Protein AF-A0A9P9GZ34-F1 (afdb_monomer)

Solvent-accessible surface area (backbone atoms only — not comparable to full-atom values): 22276 Å² total; per-residue (Å²): 140,72,68,65,63,61,57,38,59,37,19,62,64,31,58,68,76,49,12,53,14,38,46,50,11,45,52,29,26,46,51,21,44,51,42,29,56,75,52,12,63,74,56,46,75,47,74,64,88,47,71,49,51,50,55,50,44,46,56,27,44,52,23,25,53,50,40,52,40,52,76,77,64,49,66,90,52,79,85,59,60,69,40,49,44,42,49,49,88,48,70,70,46,38,12,54,34,39,29,39,49,30,26,48,43,43,9,55,54,41,35,53,50,28,54,54,51,34,51,56,25,54,76,61,69,21,61,63,51,25,50,55,40,49,56,38,25,52,48,15,44,45,48,46,52,51,49,33,68,54,36,69,85,57,50,71,90,59,39,74,61,97,63,88,55,68,53,57,38,62,70,61,42,53,53,48,52,54,52,49,53,54,50,51,51,54,49,49,52,51,53,50,50,54,53,52,58,64,67,65,44,64,64,56,48,53,50,48,54,51,50,50,52,48,49,53,48,50,51,52,53,57,45,61,71,55,64,82,64,76,94,57,74,82,66,49,64,65,54,55,55,54,52,55,57,50,56,64,56,53,61,63,53,57,67,61,60,68,54,55,66,60,49,57,59,49,67,79,56,61,58,63,63,54,52,48,58,46,44,70,71,72,48,96,60,80,83,62,80,89,71,90,74,83,72,69,96,44,72,65,56,61,56,52,66,71,43,36,78,42,57,55,54,59,84,39,68,71,22,42,53,30,32,52,53,15,50,50,51,25,53,49,30,51,50,48,17,54,55,37,46,55,54,49,55,52,47,54,53,49,50,52,52,47,52,55,48,49,53,51,51,54,49,51,49,51,54,49,53,52,49,51,52,52,48,53,52,49,52,55,50,48,77,69,47,83,52,68,70,63,36,51,56,45,50,53,53,48,51,53,52,51,52,55,51,51,53,63,72,77,107

Sequence (411 aa):
MIDTSVSSERFSLVASFYGPGNITSWLCMVISVFVTWCFNTQYRRKDSINTDLIFVLVVPGVAAGHVIYMIFFSGVVEHQPAQELFTSSDSQIVQHAAAAEAALNVCETFSAVAVLLVFISMCHGHLKRTLAVVVVGLLAFSTEAVVFVQTRGVRVSDSNLTRPFLFNFFEVMVSLLIFLGVWLSAFGIMVLWLRLRTIDTPEEQIYRESADSQLEMDIRSTLRSQVGDINSTLMWGNQLQAVETLQLGETDSLDQRVMMPLTMVSMVFLPLSLLVTLASMSFPTRIFGATSFISSPSWAALVLFFVPKSATSITELDQIVSVCIGSTALLFSVWEAFKSQRKEDERARRENRQRAADGRRTRRQRELTYALYLLRRVNHQLDQTEDETERQVLLDRRNILMINMSRMVSL

Structure (mmCIF, N/CA/C/O backbone):
data_AF-A0A9P9GZ34-F1
#
_entry.id   AF-A0A9P9GZ34-F1
#
loop_
_atom_site.group_PDB
_atom_site.id
_atom_site.type_symbol
_atom_site.label_atom_id
_atom_site.label_alt_id
_atom_site.label_comp_id
_atom_site.label_asym_id
_atom_site.label_entity_id
_atom_site.label_seq_id
_atom_site.pdbx_PDB_ins_code
_atom_site.Cartn_x
_atom_site.Cartn_y
_atom_site.Cartn_z
_atom_site.occupancy
_atom_site.B_iso_or_equiv
_atom_site.auth_seq_id
_atom_site.auth_comp_id
_atom_site.auth_asym_id
_atom_site.auth_atom_id
_atom_site.pdbx_PDB_model_num
ATOM 1 N N . MET A 1 1 ? 18.625 -23.763 -32.323 1.00 38.75 1 MET A N 1
ATOM 2 C CA . MET A 1 1 ? 19.797 -23.557 -31.439 1.00 38.75 1 MET A CA 1
ATOM 3 C C . MET A 1 1 ? 20.517 -22.222 -31.703 1.00 38.75 1 MET A C 1
ATOM 5 O O . MET A 1 1 ? 21.563 -22.013 -31.116 1.00 38.75 1 MET A O 1
ATOM 9 N N . ILE A 1 2 ? 19.968 -21.320 -32.540 1.00 35.56 2 ILE A N 1
ATOM 10 C CA . ILE A 1 2 ? 20.609 -20.044 -32.931 1.00 35.56 2 ILE A CA 1
ATOM 11 C C . ILE A 1 2 ? 19.962 -18.809 -32.254 1.00 35.56 2 ILE A C 1
ATOM 13 O O . ILE A 1 2 ? 20.597 -17.768 -32.171 1.00 35.56 2 ILE A O 1
ATOM 17 N N . ASP A 1 3 ? 18.769 -18.919 -31.658 1.00 48.38 3 ASP A N 1
ATOM 18 C CA . ASP A 1 3 ? 18.075 -17.735 -31.110 1.00 48.38 3 ASP A CA 1
ATOM 19 C C . ASP A 1 3 ? 18.448 -17.349 -29.668 1.00 48.38 3 ASP A C 1
ATOM 21 O O . ASP A 1 3 ? 18.192 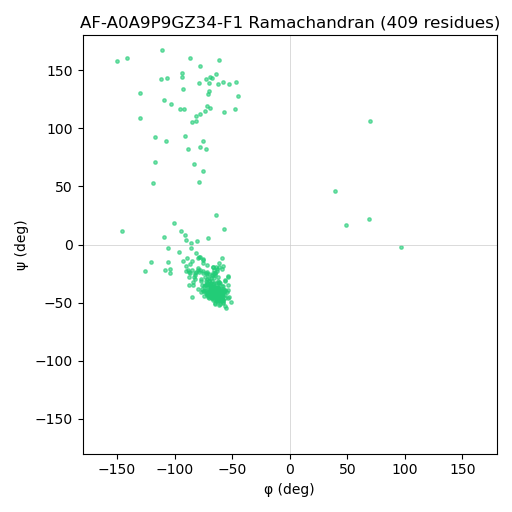-16.222 -29.253 1.00 48.38 3 ASP A O 1
ATOM 25 N N . THR A 1 4 ? 19.078 -18.235 -28.888 1.00 53.19 4 THR A N 1
ATOM 26 C CA . THR A 1 4 ? 19.404 -17.941 -27.479 1.00 53.19 4 THR A CA 1
ATOM 27 C C . THR A 1 4 ? 20.612 -17.016 -27.319 1.00 53.19 4 THR A C 1
ATOM 29 O O . THR A 1 4 ? 20.654 -16.227 -26.375 1.00 53.19 4 THR A O 1
ATOM 32 N N . SER A 1 5 ? 21.589 -17.074 -28.232 1.00 54.81 5 SER A N 1
ATOM 33 C CA . SER A 1 5 ? 22.791 -16.229 -28.169 1.00 54.81 5 SER A CA 1
ATOM 34 C C . SER A 1 5 ? 22.479 -14.771 -28.505 1.00 54.81 5 SER A C 1
ATOM 36 O O . SER A 1 5 ? 22.889 -13.881 -27.768 1.00 54.81 5 SER A O 1
ATOM 38 N N . VAL A 1 6 ? 21.673 -14.535 -29.547 1.00 57.06 6 VAL A N 1
ATOM 39 C CA . VAL A 1 6 ? 21.267 -13.185 -29.977 1.00 57.06 6 VAL A CA 1
ATOM 40 C C . VAL A 1 6 ? 20.378 -12.516 -28.923 1.00 57.06 6 VAL A C 1
ATOM 42 O O . VAL A 1 6 ? 20.546 -11.334 -28.624 1.00 57.06 6 VAL A O 1
ATOM 45 N N . SER A 1 7 ? 19.476 -13.273 -28.280 1.00 61.66 7 SER A N 1
ATOM 46 C CA . SER A 1 7 ? 18.679 -12.740 -27.169 1.00 61.66 7 SER A CA 1
ATOM 47 C C . SER A 1 7 ? 19.528 -12.401 -25.943 1.00 61.66 7 SER A C 1
ATOM 49 O O . SER A 1 7 ? 19.267 -11.397 -25.290 1.00 61.66 7 SER A O 1
ATOM 51 N N . SER A 1 8 ? 20.552 -13.205 -25.634 1.00 66.56 8 SER A N 1
ATOM 52 C CA . SER A 1 8 ? 21.433 -12.955 -24.487 1.00 66.56 8 SER A CA 1
ATOM 53 C C . SER A 1 8 ? 22.293 -11.706 -24.685 1.00 66.56 8 SER A C 1
ATOM 55 O O . SER A 1 8 ? 22.544 -10.980 -23.727 1.00 66.56 8 SER A O 1
ATOM 57 N N . GLU A 1 9 ? 22.729 -11.439 -25.917 1.00 78.62 9 GLU A N 1
ATOM 58 C CA . GLU A 1 9 ? 23.582 -10.294 -26.236 1.00 78.62 9 GLU A CA 1
ATOM 59 C C . GLU A 1 9 ? 22.838 -8.960 -26.084 1.00 78.62 9 GLU A C 1
ATOM 61 O O . GLU A 1 9 ? 23.397 -8.008 -25.539 1.00 78.62 9 GLU A O 1
ATOM 66 N N . ARG A 1 10 ? 21.548 -8.910 -26.453 1.00 82.00 10 ARG A N 1
ATOM 67 C CA . ARG A 1 10 ? 20.677 -7.736 -26.246 1.00 82.00 10 ARG A CA 1
ATOM 68 C C . ARG A 1 10 ? 20.585 -7.316 -24.778 1.00 82.00 10 ARG A C 1
ATOM 70 O O . ARG A 1 10 ? 20.548 -6.127 -24.488 1.00 82.00 10 ARG A O 1
ATOM 77 N N . PHE A 1 11 ? 20.509 -8.272 -23.856 1.00 85.38 11 PHE A N 1
ATOM 78 C CA . PHE A 1 11 ? 20.299 -7.984 -22.433 1.00 85.38 11 PHE A CA 1
ATOM 79 C C . PHE A 1 11 ? 21.602 -7.905 -21.627 1.00 85.38 11 PHE A C 1
ATOM 81 O O . PHE A 1 11 ? 21.555 -7.869 -20.400 1.00 85.38 11 PHE A O 1
ATOM 88 N N . SER A 1 12 ? 22.757 -7.866 -22.292 1.00 84.06 12 SER A N 1
ATOM 89 C CA . SER A 1 12 ? 24.075 -7.856 -21.643 1.00 84.06 12 SER A CA 1
ATOM 90 C C . SER A 1 12 ? 24.324 -6.625 -20.761 1.00 84.06 12 SER A C 1
ATOM 92 O O . SER A 1 12 ? 24.968 -6.748 -19.722 1.00 84.06 12 SER A O 1
ATOM 94 N N . LEU A 1 13 ? 23.775 -5.458 -21.126 1.00 85.38 13 LEU A N 1
ATOM 95 C CA . LEU A 1 13 ? 23.853 -4.224 -20.328 1.00 85.38 13 LEU A CA 1
ATOM 96 C C . LEU A 1 13 ? 22.751 -4.105 -19.261 1.00 85.38 13 LEU A C 1
ATOM 98 O O . LEU A 1 13 ? 22.741 -3.145 -18.488 1.00 85.38 13 LEU A O 1
ATOM 102 N N . VAL A 1 14 ? 21.814 -5.056 -19.191 1.00 87.06 14 VAL A N 1
ATOM 103 C CA . VAL A 1 14 ? 20.783 -5.049 -18.149 1.00 87.06 14 VAL A CA 1
ATOM 104 C C . VAL A 1 14 ? 21.427 -5.458 -16.830 1.00 87.06 14 VAL A C 1
ATOM 106 O O . VAL A 1 14 ? 21.871 -6.593 -16.664 1.00 87.06 14 VAL A O 1
ATOM 109 N N . ALA A 1 15 ? 21.455 -4.536 -15.868 1.00 87.94 15 ALA A N 1
ATOM 110 C CA . ALA A 1 15 ? 21.995 -4.815 -14.545 1.00 87.94 15 ALA A CA 1
ATOM 111 C C . ALA A 1 15 ? 21.265 -5.998 -13.881 1.00 87.94 15 ALA A C 1
ATOM 113 O O . ALA A 1 15 ? 20.033 -6.067 -13.908 1.00 87.94 15 ALA A O 1
ATOM 114 N N . SER A 1 16 ? 22.010 -6.868 -13.186 1.00 88.12 16 SER A N 1
ATOM 115 C CA . SER A 1 16 ? 21.447 -7.996 -12.418 1.00 88.12 16 SER A CA 1
ATOM 116 C C . SER A 1 16 ? 20.447 -7.556 -11.340 1.00 88.12 16 SER A C 1
ATOM 118 O O . SER A 1 16 ? 19.607 -8.344 -10.896 1.00 88.12 16 SER A O 1
ATOM 120 N N . PHE A 1 17 ? 20.478 -6.274 -10.960 1.00 90.56 17 PHE A N 1
ATOM 121 C CA . PHE A 1 17 ? 19.480 -5.616 -10.118 1.00 90.56 17 PHE A CA 1
ATOM 122 C C . PHE A 1 17 ? 18.044 -5.764 -10.652 1.00 90.56 17 PHE A C 1
ATOM 124 O O . PHE A 1 17 ? 17.122 -5.941 -9.864 1.00 90.56 17 PHE A O 1
ATOM 131 N N . TYR A 1 18 ? 17.856 -5.768 -11.976 1.00 91.75 18 TYR A N 1
ATOM 132 C CA . TYR A 1 18 ? 16.557 -5.998 -12.628 1.00 91.75 18 TYR A CA 1
ATOM 133 C C . TYR A 1 18 ? 16.298 -7.475 -12.950 1.00 91.75 18 TYR A C 1
ATOM 135 O O . TYR A 1 18 ? 15.336 -7.803 -13.644 1.00 91.75 18 TYR A O 1
ATOM 143 N N . GLY A 1 19 ? 17.164 -8.362 -12.458 1.00 89.12 19 GLY A N 1
ATOM 144 C CA . GLY A 1 19 ? 17.042 -9.799 -12.620 1.00 89.12 19 GLY A CA 1
ATOM 145 C C . GLY A 1 19 ? 15.766 -10.362 -11.985 1.00 89.12 19 GLY A C 1
ATOM 146 O O . GLY A 1 19 ? 15.178 -9.755 -11.079 1.00 89.12 19 GLY A O 1
ATOM 147 N N . PRO A 1 20 ? 15.331 -11.551 -12.428 1.00 89.00 20 PRO A N 1
ATOM 148 C CA . PRO A 1 20 ? 14.062 -12.138 -12.013 1.00 89.00 20 PRO A CA 1
ATOM 149 C C . PRO A 1 20 ? 13.981 -12.377 -10.501 1.00 89.00 20 PRO A C 1
ATOM 151 O O . PRO A 1 20 ? 12.906 -12.233 -9.918 1.00 89.00 20 PRO A O 1
ATOM 154 N N . GLY A 1 21 ? 15.096 -12.706 -9.844 1.00 89.62 21 GLY A N 1
ATOM 155 C CA . GLY A 1 21 ? 15.125 -12.945 -8.405 1.00 89.62 21 GLY A CA 1
ATOM 156 C C . GLY A 1 21 ? 14.936 -11.670 -7.587 1.00 89.62 21 GLY A C 1
ATOM 157 O O . GLY A 1 21 ? 14.109 -11.641 -6.675 1.00 89.62 21 GLY A O 1
ATOM 158 N N . ASN A 1 22 ? 15.626 -10.591 -7.966 1.00 93.38 22 ASN A N 1
ATOM 159 C CA . ASN A 1 22 ? 15.483 -9.277 -7.330 1.00 93.38 22 ASN A CA 1
ATOM 160 C C . ASN A 1 22 ? 14.081 -8.694 -7.493 1.00 93.38 22 ASN A C 1
ATOM 162 O O . ASN A 1 22 ? 13.493 -8.208 -6.526 1.00 93.38 22 ASN A O 1
ATOM 166 N N . ILE A 1 23 ? 13.506 -8.806 -8.688 1.00 93.19 23 ILE A N 1
ATOM 167 C CA . ILE A 1 23 ? 12.152 -8.311 -8.945 1.00 93.19 23 ILE A CA 1
ATOM 168 C C . ILE A 1 23 ? 11.106 -9.158 -8.221 1.00 93.19 23 ILE A C 1
ATOM 170 O O . ILE A 1 23 ? 10.188 -8.604 -7.622 1.00 93.19 23 ILE A O 1
ATOM 174 N N . THR A 1 24 ? 11.279 -10.481 -8.169 1.00 91.44 24 THR A N 1
ATOM 175 C CA . THR A 1 24 ? 10.412 -11.354 -7.360 1.00 91.44 24 THR A CA 1
ATOM 176 C C . THR A 1 24 ? 10.490 -10.987 -5.879 1.00 91.44 24 THR A C 1
ATOM 178 O O . THR A 1 24 ? 9.462 -10.874 -5.216 1.00 91.44 24 THR A O 1
ATOM 181 N N . SER A 1 25 ? 11.695 -10.743 -5.360 1.00 94.69 25 SER A N 1
ATOM 182 C CA . SER A 1 25 ? 11.903 -10.304 -3.978 1.00 94.69 25 SER A CA 1
ATOM 183 C C . SER A 1 25 ? 11.189 -8.987 -3.679 1.00 94.69 25 SER A C 1
ATOM 185 O O . SER A 1 25 ? 10.456 -8.878 -2.693 1.00 94.69 25 SER A O 1
ATOM 187 N N . TRP A 1 26 ? 11.328 -8.008 -4.573 1.00 96.06 26 TRP A N 1
ATOM 188 C CA . TRP A 1 26 ? 10.637 -6.727 -4.472 1.00 96.06 26 TRP A CA 1
ATOM 189 C C . TRP A 1 26 ? 9.111 -6.885 -4.514 1.00 96.06 26 TRP A C 1
ATOM 191 O O . TRP A 1 26 ? 8.423 -6.308 -3.675 1.00 96.06 26 TRP A O 1
ATOM 201 N N . LEU A 1 27 ? 8.566 -7.723 -5.402 1.00 93.75 27 LEU A N 1
ATOM 202 C CA . LEU A 1 27 ? 7.129 -8.023 -5.437 1.00 93.75 27 LEU A CA 1
ATOM 203 C C . LEU A 1 27 ? 6.651 -8.698 -4.141 1.00 93.75 27 LEU A C 1
ATOM 205 O O . LEU A 1 27 ? 5.594 -8.342 -3.617 1.00 93.75 27 LEU A O 1
ATOM 209 N N . CYS A 1 28 ? 7.436 -9.611 -3.563 1.00 94.81 28 CYS A N 1
ATOM 210 C CA . CYS A 1 28 ? 7.140 -10.184 -2.248 1.00 94.81 28 CYS A CA 1
ATOM 211 C C . CYS A 1 28 ? 7.103 -9.109 -1.151 1.00 94.81 28 CYS A C 1
ATOM 213 O O . CYS A 1 28 ? 6.213 -9.143 -0.302 1.00 94.81 28 CYS A O 1
ATOM 215 N N . MET A 1 29 ? 8.006 -8.123 -1.188 1.00 95.88 29 MET A N 1
ATOM 216 C CA . MET A 1 29 ? 7.990 -6.979 -0.264 1.00 95.88 29 MET A CA 1
ATOM 217 C C . MET A 1 29 ? 6.770 -6.076 -0.481 1.00 95.88 29 MET A C 1
ATOM 219 O O . MET A 1 29 ? 6.159 -5.626 0.487 1.00 95.88 29 MET A O 1
ATOM 223 N N . VAL A 1 30 ? 6.352 -5.856 -1.730 1.00 95.38 30 VAL A N 1
ATOM 224 C CA . VAL A 1 30 ? 5.104 -5.142 -2.044 1.00 95.38 30 VAL A CA 1
ATOM 225 C C . VAL A 1 30 ? 3.914 -5.853 -1.393 1.00 95.38 30 VAL A C 1
ATOM 227 O O . VAL A 1 30 ? 3.135 -5.225 -0.674 1.00 95.38 30 VAL A O 1
ATOM 230 N N . ILE A 1 31 ? 3.802 -7.173 -1.569 1.00 93.81 31 ILE A N 1
ATOM 231 C CA . ILE A 1 31 ? 2.741 -7.978 -0.945 1.00 93.81 31 ILE A CA 1
ATOM 232 C C . ILE A 1 31 ? 2.860 -7.939 0.586 1.00 93.81 31 ILE A C 1
ATOM 234 O O . ILE A 1 31 ? 1.847 -7.807 1.269 1.00 93.81 31 ILE A O 1
ATOM 238 N N . SER A 1 32 ? 4.076 -7.987 1.136 1.00 95.12 32 SER A N 1
ATOM 239 C CA . SER A 1 32 ? 4.338 -7.856 2.576 1.00 95.12 32 SER A CA 1
ATOM 240 C C . SER A 1 32 ? 3.763 -6.550 3.142 1.00 95.12 32 SER A C 1
ATOM 242 O O . SER A 1 32 ? 3.056 -6.559 4.159 1.00 95.12 32 SER A O 1
ATOM 244 N N . VAL A 1 33 ? 3.984 -5.428 2.447 1.00 95.31 33 VAL A N 1
ATOM 245 C CA . VAL A 1 33 ? 3.427 -4.116 2.813 1.00 95.31 33 VAL A CA 1
ATOM 246 C C . VAL A 1 33 ? 1.900 -4.133 2.750 1.00 95.31 33 VAL A C 1
ATOM 248 O O . VAL A 1 33 ? 1.262 -3.703 3.713 1.00 95.31 33 VAL A O 1
ATOM 251 N N . PHE A 1 34 ? 1.302 -4.686 1.689 1.00 93.19 34 PHE A N 1
ATOM 252 C CA . PHE A 1 34 ? -0.157 -4.833 1.592 1.00 93.19 34 PHE A CA 1
ATOM 253 C C . PHE A 1 34 ? -0.726 -5.654 2.748 1.00 93.19 34 PHE A C 1
ATOM 255 O O . PHE A 1 34 ? -1.675 -5.228 3.406 1.00 93.19 34 PHE A O 1
ATOM 262 N N . VAL A 1 35 ? -0.123 -6.807 3.044 1.00 92.69 35 VAL A N 1
ATOM 263 C CA . VAL A 1 35 ? -0.574 -7.680 4.131 1.00 92.69 35 VAL A CA 1
ATOM 264 C C . VAL A 1 35 ? -0.506 -6.951 5.469 1.00 92.69 35 VAL A C 1
ATOM 266 O O . VAL A 1 35 ? -1.458 -6.979 6.252 1.00 92.69 35 VAL A O 1
ATOM 269 N N . THR A 1 36 ? 0.594 -6.244 5.711 1.00 92.62 36 THR A N 1
ATOM 270 C CA . THR A 1 36 ? 0.806 -5.486 6.944 1.00 92.62 36 THR A CA 1
ATOM 271 C C . THR A 1 36 ? -0.199 -4.345 7.085 1.00 92.62 36 THR A C 1
ATOM 273 O O . THR A 1 36 ? -0.756 -4.147 8.163 1.00 92.62 36 THR A O 1
ATOM 276 N N . TRP A 1 37 ? -0.469 -3.595 6.018 1.00 92.00 37 TRP A N 1
ATOM 277 C CA . TRP A 1 37 ? -1.384 -2.452 6.075 1.00 92.00 37 TRP A CA 1
ATOM 278 C C . TRP A 1 37 ? -2.853 -2.874 6.152 1.00 92.00 37 TRP A C 1
ATOM 280 O O . TRP A 1 37 ? -3.632 -2.234 6.855 1.00 92.00 37 TRP A O 1
ATOM 290 N N . CYS A 1 38 ? -3.237 -3.963 5.484 1.00 90.12 38 CYS A N 1
ATOM 291 C CA . CYS A 1 38 ? -4.624 -4.423 5.451 1.00 90.12 38 CYS A CA 1
ATOM 292 C C . CYS A 1 38 ? -4.996 -5.297 6.656 1.00 90.12 38 CYS A C 1
ATOM 294 O O . CYS A 1 38 ? -6.059 -5.100 7.251 1.00 90.12 38 CYS A O 1
ATOM 296 N N . PHE A 1 39 ? -4.141 -6.253 7.033 1.00 88.50 39 PHE A N 1
ATOM 297 C CA . PHE A 1 39 ? -4.505 -7.320 7.976 1.00 88.50 39 PHE A CA 1
ATOM 298 C C . PHE A 1 39 ? -3.858 -7.194 9.355 1.00 88.50 39 PHE A C 1
ATOM 300 O O . PHE A 1 39 ? -4.385 -7.752 10.318 1.00 88.50 39 PHE A O 1
ATOM 307 N N . ASN A 1 40 ? -2.742 -6.472 9.488 1.00 88.50 40 ASN A N 1
ATOM 308 C CA . ASN A 1 40 ? -2.079 -6.315 10.777 1.00 88.50 40 ASN A CA 1
ATOM 309 C C . ASN A 1 40 ? -2.598 -5.077 11.517 1.00 88.50 40 ASN A C 1
ATOM 311 O O . ASN A 1 40 ? -2.084 -3.965 11.375 1.00 88.50 40 ASN A O 1
ATOM 315 N N . THR A 1 41 ? -3.604 -5.280 12.368 1.00 83.81 41 THR A N 1
ATOM 316 C CA . THR A 1 41 ? -4.255 -4.198 13.118 1.00 83.81 41 THR A CA 1
ATOM 317 C C . THR A 1 41 ? -3.287 -3.366 13.960 1.00 83.81 41 THR A C 1
ATOM 319 O O . THR A 1 41 ? -3.511 -2.170 14.146 1.00 83.81 41 THR A O 1
ATOM 322 N N . GLN A 1 42 ? -2.196 -3.955 14.464 1.00 83.44 42 GLN A N 1
ATOM 323 C CA . GLN A 1 42 ? -1.218 -3.220 15.275 1.00 83.44 42 GLN A CA 1
ATOM 324 C C . GLN A 1 42 ? -0.421 -2.210 14.448 1.00 83.44 42 GLN A C 1
ATOM 326 O O . GLN A 1 42 ? -0.193 -1.089 14.904 1.00 83.44 42 GLN A O 1
ATOM 331 N N . TYR A 1 43 ? -0.020 -2.589 13.235 1.00 82.94 43 TYR A N 1
ATOM 332 C CA . TYR A 1 43 ? 0.734 -1.717 12.330 1.00 82.94 43 TYR A CA 1
ATOM 333 C C . TYR A 1 43 ? -0.161 -0.752 11.552 1.00 82.94 43 TYR A C 1
ATOM 335 O O . TYR A 1 43 ? 0.276 0.351 11.215 1.00 82.94 43 TYR A O 1
ATOM 343 N N . ARG A 1 44 ? -1.424 -1.124 11.336 1.00 82.44 44 ARG A N 1
ATOM 344 C CA . ARG A 1 44 ? -2.466 -0.276 10.744 1.00 82.44 44 ARG A CA 1
ATOM 345 C C . ARG A 1 44 ? -2.857 0.920 11.614 1.00 82.44 44 ARG A C 1
ATOM 347 O O . ARG A 1 44 ? -3.438 1.868 11.122 1.00 82.44 44 ARG A O 1
ATOM 354 N N . ARG A 1 45 ? -2.565 0.903 12.916 1.00 82.56 45 ARG A N 1
ATOM 355 C CA . ARG A 1 45 ? -2.821 2.057 13.803 1.00 82.56 45 ARG A CA 1
ATOM 356 C C . ARG A 1 45 ? -1.649 3.035 13.876 1.00 82.56 45 ARG A C 1
ATOM 358 O O . ARG A 1 45 ? -1.794 4.120 14.422 1.00 82.56 45 ARG A O 1
ATOM 365 N N . LYS A 1 46 ? -0.475 2.656 13.367 1.00 87.69 46 LYS A N 1
ATOM 366 C CA . LYS A 1 46 ? 0.750 3.456 13.468 1.00 87.69 46 LYS A CA 1
ATOM 367 C C . LYS A 1 46 ? 1.099 4.024 12.103 1.00 87.69 46 LYS A C 1
ATOM 369 O O . LYS A 1 46 ? 1.312 3.253 11.180 1.00 87.69 46 LYS A O 1
ATOM 374 N N . ASP A 1 47 ? 1.245 5.339 11.982 1.00 88.56 47 ASP A N 1
ATOM 375 C CA . ASP A 1 47 ? 1.790 5.969 10.771 1.00 88.56 47 ASP A CA 1
ATOM 376 C C . ASP A 1 47 ? 3.332 5.956 10.806 1.00 88.56 47 ASP A C 1
ATOM 378 O O . ASP A 1 47 ? 3.993 6.972 11.036 1.00 88.56 47 ASP A O 1
ATOM 382 N N . SER A 1 48 ? 3.913 4.758 10.682 1.00 89.88 48 SER A N 1
ATOM 383 C CA . SER A 1 48 ? 5.365 4.535 10.638 1.00 89.88 48 SER A CA 1
ATOM 384 C C . SER A 1 48 ? 5.819 4.059 9.261 1.00 89.88 48 SER A C 1
ATOM 386 O O . SER A 1 48 ? 5.146 3.246 8.620 1.00 89.88 48 SER A O 1
ATOM 388 N N . ILE A 1 49 ? 6.989 4.530 8.829 1.00 91.00 49 ILE A N 1
ATOM 389 C CA . ILE A 1 49 ? 7.692 4.012 7.653 1.00 91.00 49 ILE A CA 1
ATOM 390 C C . ILE A 1 49 ? 8.444 2.755 8.097 1.00 91.00 49 ILE A C 1
ATOM 392 O O . ILE A 1 49 ? 9.377 2.836 8.893 1.00 91.00 49 ILE A O 1
ATOM 396 N N . ASN A 1 50 ? 7.997 1.594 7.626 1.00 90.75 50 ASN A N 1
ATOM 397 C CA . ASN A 1 50 ? 8.620 0.311 7.946 1.00 90.75 50 ASN A CA 1
ATOM 398 C C . ASN A 1 50 ? 9.760 0.005 6.964 1.00 90.75 50 ASN A C 1
ATOM 400 O O . ASN A 1 50 ? 9.781 0.537 5.855 1.00 90.75 50 ASN A O 1
ATOM 404 N N . THR A 1 51 ? 10.660 -0.902 7.344 1.00 91.56 51 THR A N 1
ATOM 405 C CA . THR A 1 51 ? 11.759 -1.383 6.490 1.00 91.56 51 THR A CA 1
ATOM 406 C C . THR A 1 51 ? 11.262 -1.878 5.136 1.00 91.56 51 THR A C 1
ATOM 408 O O . THR A 1 51 ? 11.791 -1.470 4.109 1.00 91.56 51 THR A O 1
ATOM 411 N N . ASP A 1 52 ? 10.190 -2.666 5.119 1.00 92.31 52 ASP A N 1
ATOM 412 C CA . ASP A 1 52 ? 9.622 -3.227 3.890 1.00 92.31 52 ASP A CA 1
ATOM 413 C C . ASP A 1 52 ? 9.112 -2.126 2.955 1.00 92.31 52 ASP A C 1
ATOM 415 O O . ASP A 1 52 ? 9.329 -2.188 1.749 1.00 92.31 52 ASP A O 1
ATOM 419 N N . LEU A 1 53 ? 8.511 -1.064 3.511 1.00 95.19 53 LEU A N 1
ATOM 420 C CA . LEU A 1 53 ? 8.099 0.096 2.723 1.00 95.19 53 LEU A CA 1
ATOM 421 C C . LEU A 1 53 ? 9.317 0.802 2.123 1.00 95.19 53 LEU A C 1
ATOM 423 O O . LEU A 1 53 ? 9.282 1.165 0.956 1.00 95.19 53 LEU A O 1
ATOM 427 N N . ILE A 1 54 ? 10.401 0.970 2.885 1.00 96.06 54 ILE A N 1
ATOM 428 C CA . ILE A 1 54 ? 11.639 1.566 2.363 1.00 96.06 54 ILE A CA 1
ATOM 429 C C . ILE A 1 54 ? 12.143 0.752 1.168 1.00 96.06 54 ILE A C 1
ATOM 431 O O . ILE A 1 54 ? 12.404 1.336 0.122 1.00 96.06 54 ILE A O 1
ATOM 435 N N . PHE A 1 55 ? 12.205 -0.578 1.269 1.00 94.19 55 PHE A N 1
ATOM 436 C CA . PHE A 1 55 ? 12.608 -1.431 0.145 1.00 94.19 55 PHE A CA 1
ATOM 437 C C . PHE A 1 55 ? 11.679 -1.292 -1.066 1.00 94.19 55 PHE A C 1
ATOM 439 O O . PHE A 1 55 ? 12.159 -1.142 -2.190 1.00 94.19 55 PHE A O 1
ATOM 446 N N . VAL A 1 56 ? 10.362 -1.276 -0.841 1.00 96.81 56 VAL A N 1
ATOM 447 C CA . VAL A 1 56 ? 9.361 -1.081 -1.901 1.00 96.81 56 VAL A CA 1
ATOM 448 C C . VAL A 1 56 ? 9.558 0.246 -2.634 1.00 96.81 56 VAL A C 1
ATOM 450 O O . VAL A 1 56 ? 9.361 0.286 -3.845 1.00 96.81 56 VAL A O 1
ATOM 453 N N . LEU A 1 57 ? 9.970 1.301 -1.926 1.00 97.62 57 LEU A N 1
ATOM 454 C CA . LEU A 1 57 ? 10.188 2.646 -2.464 1.00 97.62 57 LEU A CA 1
ATOM 455 C C . LEU A 1 57 ? 11.575 2.840 -3.101 1.00 97.62 57 LEU A C 1
ATOM 457 O O . LEU A 1 57 ? 11.712 3.558 -4.088 1.00 97.62 57 LEU A O 1
ATOM 461 N N . VAL A 1 58 ? 12.619 2.211 -2.561 1.00 96.81 58 VAL A N 1
ATOM 462 C CA . VAL A 1 58 ? 13.997 2.397 -3.042 1.00 96.81 58 VAL A CA 1
ATOM 463 C C . VAL A 1 58 ? 14.181 1.811 -4.439 1.00 96.81 58 VAL A C 1
ATOM 465 O O . VAL A 1 58 ? 14.766 2.472 -5.291 1.00 96.81 58 VAL A O 1
ATOM 468 N N . VAL A 1 59 ? 13.656 0.612 -4.703 1.00 95.69 59 VAL A N 1
ATOM 469 C CA . VAL A 1 59 ? 13.796 -0.067 -6.005 1.00 95.69 59 VAL A CA 1
ATOM 470 C C . VAL A 1 59 ? 13.297 0.789 -7.187 1.00 95.69 59 VAL A C 1
ATOM 472 O O . VAL A 1 59 ? 14.091 1.052 -8.094 1.00 95.69 59 VAL A O 1
ATOM 475 N N . PRO A 1 60 ? 12.050 1.297 -7.196 1.00 96.75 60 PRO A N 1
ATOM 476 C CA . PRO A 1 60 ? 11.569 2.182 -8.257 1.00 96.75 60 PRO A CA 1
ATOM 477 C C . PRO A 1 60 ? 12.250 3.556 -8.257 1.00 96.75 60 PRO A C 1
ATOM 479 O O . PRO A 1 60 ? 12.407 4.141 -9.324 1.00 96.75 60 PRO A O 1
ATOM 482 N N . GLY A 1 61 ? 12.702 4.066 -7.104 1.00 96.88 61 GLY A N 1
ATOM 483 C CA . GLY A 1 61 ? 13.482 5.307 -7.042 1.00 96.88 61 GLY A CA 1
ATOM 484 C C . GLY A 1 61 ? 14.841 5.186 -7.740 1.00 96.88 61 GLY A C 1
ATOM 485 O O . GLY A 1 61 ? 15.214 6.053 -8.529 1.00 96.88 61 GLY A O 1
ATOM 486 N N . VAL A 1 62 ? 15.553 4.078 -7.509 1.00 96.44 62 VAL A N 1
ATOM 487 C CA . VAL A 1 62 ? 16.813 3.753 -8.198 1.00 96.44 62 VAL A CA 1
ATOM 488 C C . VAL A 1 62 ? 16.564 3.523 -9.686 1.00 96.44 62 VAL A C 1
ATOM 490 O O . VAL A 1 62 ? 17.312 4.044 -10.510 1.00 96.44 62 VAL A O 1
ATOM 493 N N . ALA A 1 63 ? 15.495 2.807 -10.048 1.00 95.69 63 ALA A N 1
ATOM 494 C CA . ALA A 1 63 ? 15.118 2.603 -11.446 1.00 95.69 63 ALA A CA 1
ATOM 495 C C . ALA A 1 63 ? 14.836 3.925 -12.173 1.00 95.69 63 ALA A C 1
ATOM 497 O O . ALA A 1 63 ? 15.361 4.146 -13.263 1.00 95.69 63 ALA A O 1
ATOM 498 N N . ALA A 1 64 ? 14.100 4.840 -11.541 1.00 95.38 64 ALA A N 1
ATOM 499 C CA . ALA A 1 64 ? 13.824 6.154 -12.104 1.00 95.38 64 ALA A CA 1
ATOM 500 C C . ALA A 1 64 ? 15.108 6.971 -12.307 1.00 95.38 64 ALA A C 1
ATOM 502 O O . ALA A 1 64 ? 15.328 7.532 -13.381 1.00 95.38 64 ALA A O 1
ATOM 503 N N . GLY A 1 65 ? 15.993 6.984 -11.304 1.00 93.06 65 GLY A N 1
ATOM 504 C CA . GLY A 1 65 ? 17.303 7.625 -11.409 1.00 93.06 65 GLY A CA 1
ATOM 505 C C . GLY A 1 65 ? 18.154 7.043 -12.540 1.00 93.06 65 GLY A C 1
ATOM 506 O O . GLY A 1 65 ? 18.783 7.797 -13.276 1.00 93.06 65 GLY A O 1
ATOM 507 N N . HIS A 1 66 ? 18.122 5.722 -12.725 1.00 92.12 66 HIS A N 1
ATOM 508 C CA . HIS A 1 66 ? 18.849 5.037 -13.792 1.00 92.12 66 HIS A CA 1
ATOM 509 C C . HIS A 1 66 ? 18.347 5.434 -15.190 1.00 92.12 66 HIS A C 1
ATOM 511 O O . HIS A 1 66 ? 19.162 5.764 -16.048 1.00 92.12 66 HIS A O 1
ATOM 517 N N . VAL A 1 67 ? 17.026 5.497 -15.404 1.00 89.50 67 VAL A N 1
ATOM 518 C CA . VAL A 1 67 ? 16.435 5.955 -16.679 1.00 89.50 67 VAL A CA 1
ATOM 519 C C . VAL A 1 67 ? 16.790 7.414 -16.960 1.00 89.50 67 VAL A C 1
ATOM 521 O O . VAL A 1 67 ? 17.237 7.740 -18.057 1.00 89.50 67 VAL A O 1
ATOM 524 N N . ILE A 1 68 ? 16.638 8.299 -15.970 1.00 89.06 68 ILE A N 1
ATOM 525 C CA . ILE A 1 68 ? 16.985 9.723 -16.107 1.00 89.06 68 ILE A CA 1
ATOM 526 C C . ILE A 1 68 ? 18.477 9.874 -16.432 1.00 89.06 68 ILE A C 1
ATOM 528 O O . ILE A 1 68 ? 18.843 10.650 -17.312 1.00 89.06 68 ILE A O 1
ATOM 532 N N . TYR A 1 69 ? 19.341 9.102 -15.771 1.00 88.19 69 TYR A N 1
ATOM 533 C CA . TYR A 1 69 ? 20.771 9.088 -16.062 1.00 88.19 69 TYR A CA 1
ATOM 534 C C . TYR A 1 69 ? 21.067 8.639 -17.499 1.00 88.19 69 TYR A C 1
ATOM 536 O O . TYR A 1 69 ? 21.846 9.289 -18.197 1.00 88.19 69 TYR A O 1
ATOM 544 N N . MET A 1 70 ? 20.420 7.573 -17.972 1.00 85.50 70 MET A N 1
ATOM 545 C CA . MET A 1 70 ? 20.574 7.093 -19.349 1.00 85.50 70 MET A CA 1
ATOM 546 C C . MET A 1 70 ? 20.1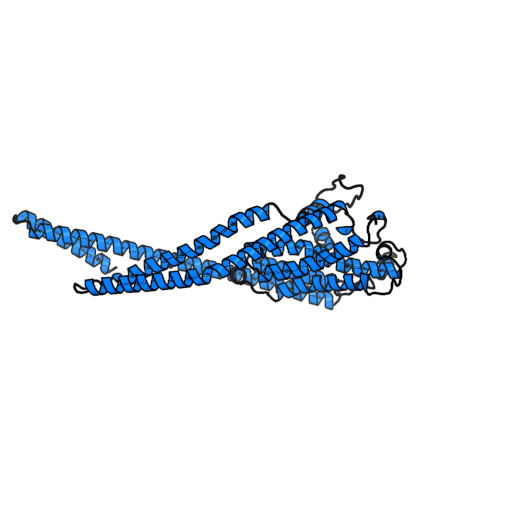22 8.121 -20.385 1.00 85.50 70 MET A C 1
ATOM 548 O O . MET A 1 70 ? 20.807 8.327 -21.378 1.00 85.50 70 MET A O 1
ATOM 552 N N . ILE A 1 71 ? 19.004 8.796 -20.132 1.00 81.75 71 ILE A N 1
ATOM 553 C CA . ILE A 1 71 ? 18.416 9.759 -21.065 1.00 81.75 71 ILE A CA 1
ATOM 554 C C . ILE A 1 71 ? 19.213 11.067 -21.138 1.00 81.75 71 ILE A C 1
ATOM 556 O O . ILE A 1 71 ? 19.372 11.624 -22.220 1.00 81.75 71 ILE A O 1
ATOM 560 N N . PHE A 1 72 ? 19.671 11.591 -19.998 1.00 81.12 72 PHE A N 1
ATOM 561 C CA . PHE A 1 72 ? 20.251 12.939 -19.933 1.00 81.12 72 PHE A CA 1
ATOM 562 C C . PHE A 1 72 ? 21.777 12.970 -19.826 1.00 81.12 72 PHE A C 1
ATOM 564 O O . PHE A 1 72 ? 22.374 13.988 -20.164 1.00 81.12 72 PHE A O 1
ATOM 571 N N . PHE A 1 73 ? 22.410 11.907 -19.323 1.00 75.25 73 PHE A N 1
ATOM 572 C CA . PHE A 1 73 ? 23.824 11.939 -18.925 1.00 75.25 73 PHE A CA 1
ATOM 573 C C . PHE A 1 73 ? 24.686 10.854 -19.568 1.00 75.25 73 PHE A C 1
ATOM 575 O O . PHE A 1 73 ? 25.902 11.025 -19.653 1.00 75.25 73 PHE A O 1
ATOM 582 N N . SER A 1 74 ? 24.103 9.744 -20.024 1.00 65.19 74 SER A N 1
ATOM 583 C CA . SER A 1 74 ? 24.857 8.717 -20.744 1.00 65.19 74 SER A CA 1
ATOM 584 C C . SER A 1 74 ? 25.148 9.206 -22.164 1.00 65.19 74 SER A C 1
ATOM 586 O O . SER A 1 74 ? 24.383 8.968 -23.091 1.00 65.19 74 SER A O 1
ATOM 588 N N . GLY A 1 75 ? 26.276 9.903 -22.323 1.00 52.22 75 GLY A N 1
ATOM 589 C CA . GLY A 1 75 ? 26.790 10.474 -23.576 1.00 52.22 75 GLY A CA 1
ATOM 590 C C . GLY A 1 75 ? 27.159 9.474 -24.682 1.00 52.22 75 GLY A C 1
ATOM 591 O O . GLY A 1 75 ? 27.975 9.799 -25.534 1.00 52.22 75 GLY A O 1
ATOM 592 N N . VAL A 1 76 ? 26.571 8.273 -24.706 1.00 51.62 76 VAL A N 1
ATOM 593 C CA . VAL A 1 76 ? 26.648 7.347 -25.857 1.00 51.62 76 VAL A CA 1
ATOM 594 C C . VAL A 1 76 ? 25.899 7.924 -27.064 1.00 51.62 76 VAL A C 1
ATOM 596 O O . VAL A 1 76 ? 26.168 7.574 -28.207 1.00 51.62 76 VAL A O 1
ATOM 599 N N . VAL A 1 77 ? 25.009 8.882 -26.813 1.00 51.62 77 VAL A N 1
ATOM 600 C CA . VAL A 1 77 ? 24.268 9.622 -27.822 1.00 51.62 77 VAL A CA 1
ATOM 601 C C . VAL A 1 77 ? 24.653 11.095 -27.716 1.00 51.62 77 VAL A C 1
ATOM 603 O O . VAL A 1 77 ? 23.894 11.918 -27.217 1.00 51.62 77 VAL A O 1
ATOM 606 N N . GLU A 1 78 ? 25.874 11.453 -28.117 1.00 46.00 78 GLU A N 1
ATOM 607 C CA . GLU A 1 78 ? 26.351 12.823 -27.901 1.00 46.00 78 GLU A CA 1
ATOM 608 C C . GLU A 1 78 ? 25.502 13.862 -28.661 1.00 46.00 78 GLU A C 1
ATOM 610 O O . GLU A 1 78 ? 25.468 15.004 -28.228 1.00 46.00 78 GLU A O 1
ATOM 615 N N . HIS A 1 79 ? 24.750 13.509 -29.718 1.00 50.91 79 HIS A N 1
ATOM 616 C CA . HIS A 1 79 ? 23.937 14.458 -30.510 1.00 50.91 79 HIS A CA 1
ATOM 617 C C . HIS A 1 79 ? 22.601 13.902 -31.062 1.00 50.91 79 HIS A C 1
ATOM 619 O O . HIS A 1 79 ? 21.986 14.557 -31.906 1.00 50.91 79 HIS A O 1
ATOM 625 N N . GLN A 1 80 ? 22.124 12.725 -30.637 1.00 57.28 80 GLN A N 1
ATOM 626 C CA . GLN A 1 80 ? 20.887 12.146 -31.197 1.00 57.28 80 GLN A CA 1
ATOM 627 C C . GLN A 1 80 ? 19.687 12.233 -30.235 1.00 57.28 80 GLN A C 1
ATOM 629 O O . GLN A 1 80 ? 19.836 12.135 -29.016 1.00 57.28 80 GLN A O 1
ATOM 634 N N . PRO A 1 81 ? 18.468 12.464 -30.750 1.00 67.88 81 PRO A N 1
ATOM 635 C CA . PRO A 1 81 ? 17.274 12.520 -29.916 1.00 67.88 81 PRO A CA 1
ATOM 636 C C . PRO A 1 81 ? 17.018 11.158 -29.255 1.00 67.88 81 PRO A C 1
ATOM 638 O O . PRO A 1 81 ? 17.234 10.121 -29.874 1.00 67.88 81 PRO A O 1
ATOM 641 N N . ALA A 1 82 ? 16.467 11.132 -28.036 1.00 68.56 82 ALA A N 1
ATOM 642 C CA . ALA A 1 82 ? 16.108 9.884 -27.339 1.00 68.56 82 ALA A CA 1
ATOM 643 C C . ALA A 1 82 ? 15.100 9.001 -28.109 1.00 68.56 82 ALA A C 1
ATOM 645 O O . ALA A 1 82 ? 14.911 7.832 -27.790 1.00 68.56 82 ALA A O 1
ATOM 646 N N . GLN A 1 83 ? 14.489 9.529 -29.170 1.00 75.44 83 GLN A N 1
ATOM 647 C CA . GLN A 1 83 ? 13.788 8.750 -30.185 1.00 75.44 83 GLN A CA 1
ATOM 648 C C . GLN A 1 83 ? 14.676 7.671 -30.833 1.00 75.44 83 GLN A C 1
ATOM 650 O O . GLN A 1 83 ? 14.207 6.557 -31.068 1.00 75.44 83 GLN A O 1
ATOM 655 N N . GLU A 1 84 ? 15.948 7.966 -31.096 1.00 79.81 84 GLU A N 1
ATOM 656 C CA . GLU A 1 84 ? 16.892 7.039 -31.726 1.00 79.81 84 GLU A CA 1
ATOM 657 C C . GLU A 1 84 ? 17.273 5.884 -30.796 1.00 79.81 84 GLU A C 1
ATOM 659 O O . GLU A 1 84 ? 17.411 4.753 -31.258 1.00 79.81 84 GLU A O 1
ATOM 664 N N . LEU A 1 85 ? 17.293 6.118 -29.477 1.00 81.12 85 LEU A N 1
ATOM 665 C CA . LEU A 1 85 ? 17.505 5.066 -28.477 1.00 81.12 85 LEU A CA 1
ATOM 666 C C . LEU A 1 85 ? 16.507 3.913 -28.652 1.00 81.12 85 LEU A C 1
ATOM 668 O O . LEU A 1 85 ? 16.876 2.748 -28.561 1.00 81.12 85 LEU A O 1
ATOM 672 N N . PHE A 1 86 ? 15.244 4.227 -28.940 1.00 82.19 86 PHE A N 1
ATOM 673 C CA . PHE A 1 86 ? 14.187 3.220 -29.037 1.00 82.19 86 PHE A CA 1
ATOM 674 C C . PHE A 1 86 ? 13.896 2.746 -30.461 1.00 82.19 86 PHE A C 1
ATOM 676 O O . PHE A 1 86 ? 13.114 1.812 -30.608 1.00 82.19 86 PHE A O 1
ATOM 683 N N . THR A 1 87 ? 14.499 3.350 -31.488 1.00 83.50 87 THR A N 1
ATOM 684 C CA . THR A 1 87 ? 14.214 3.047 -32.908 1.00 83.50 87 THR A CA 1
ATOM 685 C C . THR A 1 87 ? 15.440 2.563 -33.694 1.00 83.50 87 THR A C 1
ATOM 687 O O . THR A 1 87 ? 15.290 1.979 -34.766 1.00 83.50 87 THR A O 1
ATOM 690 N N . SER A 1 88 ? 16.657 2.747 -33.172 1.00 83.25 88 SER A N 1
ATOM 691 C CA . SER A 1 88 ? 17.897 2.362 -33.858 1.00 83.25 88 SER A CA 1
ATOM 692 C C . SER A 1 88 ? 18.089 0.848 -33.952 1.00 83.25 88 SER A C 1
ATOM 694 O O . SER A 1 88 ? 17.868 0.121 -32.992 1.00 83.25 88 SER A O 1
ATOM 696 N N . SER A 1 89 ? 18.565 0.355 -35.094 1.00 82.00 89 SER A N 1
ATOM 697 C CA . SER A 1 89 ? 18.924 -1.062 -35.271 1.00 82.00 89 SER A CA 1
ATOM 698 C C . SER A 1 89 ? 20.355 -1.399 -34.823 1.00 82.00 89 SER A C 1
ATOM 700 O O . SER A 1 89 ? 20.778 -2.545 -34.971 1.00 82.00 89 SER A O 1
ATOM 702 N N . ASP A 1 90 ? 21.111 -0.424 -34.309 1.00 84.06 90 ASP A N 1
ATOM 703 C CA . ASP A 1 90 ? 22.486 -0.638 -33.851 1.00 84.06 90 ASP A CA 1
ATOM 704 C C . ASP A 1 90 ? 22.524 -1.488 -32.571 1.00 84.06 90 ASP A C 1
ATOM 706 O O . ASP A 1 90 ? 21.801 -1.222 -31.608 1.00 84.06 90 ASP A O 1
ATOM 710 N N . SER A 1 91 ? 23.383 -2.509 -32.541 1.00 82.56 91 SER A N 1
ATOM 711 C CA . SER A 1 91 ? 23.435 -3.487 -31.452 1.00 82.56 91 SER A CA 1
ATOM 712 C C . SER A 1 91 ? 23.795 -2.847 -30.111 1.00 82.56 91 SER A C 1
ATOM 714 O O . SER A 1 91 ? 23.218 -3.224 -29.091 1.00 82.56 91 SER A O 1
ATOM 716 N N . GLN A 1 92 ? 24.677 -1.842 -30.101 1.00 83.75 92 GLN A N 1
ATOM 717 C CA . GLN A 1 92 ? 25.046 -1.120 -28.879 1.00 83.75 92 GLN A CA 1
ATOM 718 C C . GLN A 1 92 ? 23.875 -0.288 -28.342 1.00 83.75 92 GLN A C 1
ATOM 720 O O . GLN A 1 92 ? 23.550 -0.353 -27.155 1.00 83.75 92 GLN A O 1
ATOM 725 N N . ILE A 1 93 ? 23.178 0.439 -29.221 1.00 83.75 93 ILE A N 1
ATOM 726 C CA . ILE A 1 93 ? 22.019 1.262 -28.846 1.00 83.75 93 ILE A CA 1
ATOM 727 C C . ILE A 1 93 ? 20.865 0.375 -28.362 1.00 83.75 93 ILE A C 1
ATOM 729 O O . ILE A 1 93 ? 20.228 0.685 -27.356 1.00 83.75 93 ILE A O 1
ATOM 733 N N . VAL A 1 94 ? 20.646 -0.777 -28.999 1.00 85.19 94 VAL A N 1
ATOM 734 C CA . VAL A 1 94 ? 19.636 -1.762 -28.583 1.00 85.19 94 VAL A CA 1
ATOM 735 C C . VAL A 1 94 ? 19.921 -2.323 -27.185 1.00 85.19 94 VAL A C 1
ATOM 737 O O . VAL A 1 94 ? 18.980 -2.540 -26.418 1.00 85.19 94 VAL A O 1
ATOM 740 N N . GLN A 1 95 ? 21.187 -2.527 -26.810 1.00 86.88 95 GLN A N 1
ATOM 741 C CA . GLN A 1 95 ? 21.543 -2.955 -25.451 1.00 86.88 95 GLN A CA 1
ATOM 742 C C . GLN A 1 95 ? 21.235 -1.870 -24.408 1.00 86.88 95 GLN A C 1
ATOM 744 O O . GLN A 1 95 ? 20.681 -2.169 -23.346 1.00 86.88 95 GLN A O 1
ATOM 749 N N . HIS A 1 96 ? 21.522 -0.602 -24.717 1.00 85.56 96 HIS A N 1
ATOM 750 C CA . HIS A 1 96 ? 21.147 0.525 -23.857 1.00 85.56 96 HIS A CA 1
ATOM 751 C C . HIS A 1 96 ? 19.625 0.685 -23.746 1.00 85.56 96 HIS A C 1
ATOM 753 O O . HIS A 1 96 ? 19.105 0.895 -22.648 1.00 85.56 96 HIS A O 1
ATOM 759 N N . ALA A 1 97 ? 18.900 0.509 -24.852 1.00 86.81 97 ALA A N 1
ATOM 760 C CA . ALA A 1 97 ? 17.443 0.518 -24.872 1.00 86.81 97 ALA A CA 1
ATOM 761 C C . ALA A 1 97 ? 16.857 -0.601 -24.003 1.00 86.81 97 ALA A C 1
ATOM 763 O O . ALA A 1 97 ? 15.907 -0.363 -23.263 1.00 86.81 97 ALA A O 1
ATOM 764 N 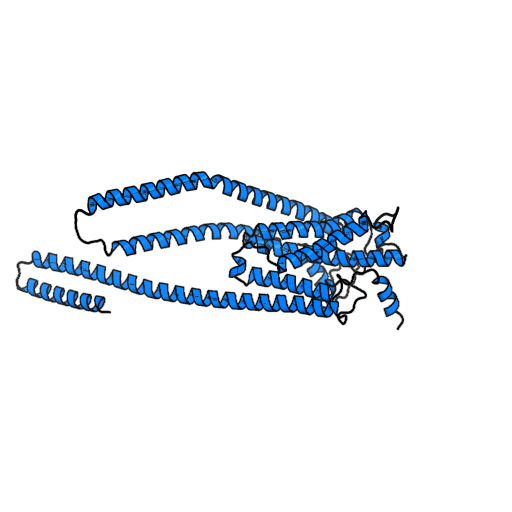N . ALA A 1 98 ? 17.444 -1.801 -24.035 1.00 88.31 98 ALA A N 1
ATOM 765 C CA . ALA A 1 98 ? 17.023 -2.923 -23.199 1.00 88.31 98 ALA A CA 1
ATOM 766 C C . ALA A 1 98 ? 17.262 -2.660 -21.699 1.00 88.31 98 ALA A C 1
ATOM 768 O O . ALA A 1 98 ? 16.436 -3.031 -20.863 1.00 88.31 98 ALA A O 1
ATOM 769 N N . ALA A 1 99 ? 18.360 -1.989 -21.342 1.00 89.88 99 ALA A N 1
ATOM 770 C CA . ALA A 1 99 ? 18.630 -1.588 -19.962 1.00 89.88 99 ALA A CA 1
ATOM 771 C C . ALA A 1 99 ? 17.648 -0.510 -19.464 1.00 89.88 99 ALA A C 1
ATOM 773 O O . ALA A 1 99 ? 17.128 -0.622 -18.350 1.00 89.88 99 ALA A O 1
ATOM 774 N N . ALA A 1 100 ? 17.325 0.478 -20.305 1.00 89.75 100 ALA A N 1
ATOM 775 C CA . ALA A 1 100 ? 16.300 1.479 -20.012 1.00 89.75 100 ALA A CA 1
ATOM 776 C C . ALA A 1 100 ? 14.898 0.850 -19.909 1.00 89.75 100 ALA A C 1
ATOM 778 O O . ALA A 1 100 ? 14.154 1.159 -18.981 1.00 89.75 100 ALA A O 1
ATOM 779 N N . GLU A 1 101 ? 14.561 -0.082 -20.807 1.00 90.62 101 GLU A N 1
ATOM 780 C CA . GLU A 1 101 ? 13.311 -0.855 -20.807 1.00 90.62 101 GLU A CA 1
ATOM 781 C C . GLU A 1 101 ? 13.116 -1.606 -19.482 1.00 90.62 101 GLU A C 1
ATOM 783 O O . GLU A 1 101 ? 12.026 -1.592 -18.905 1.00 90.62 101 GLU A O 1
ATOM 788 N N . ALA A 1 102 ? 14.179 -2.228 -18.962 1.00 92.19 102 ALA A N 1
ATOM 789 C CA . ALA A 1 102 ? 14.115 -2.957 -17.703 1.00 92.19 102 ALA A CA 1
ATOM 790 C C . ALA A 1 102 ? 13.792 -2.044 -16.511 1.00 92.19 1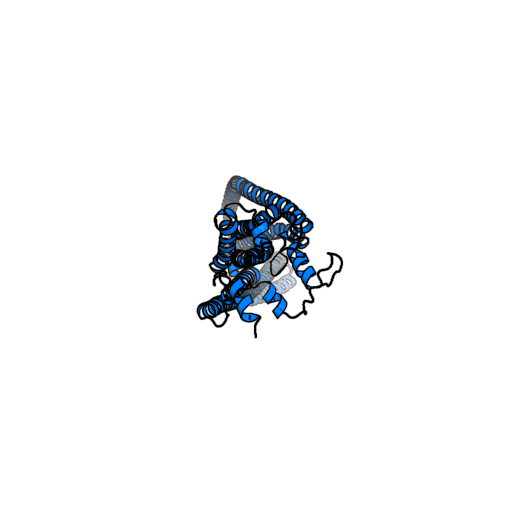02 ALA A C 1
ATOM 792 O O . ALA A 1 102 ? 12.965 -2.392 -15.665 1.00 92.19 102 ALA A O 1
ATOM 793 N N . ALA A 1 103 ? 14.401 -0.859 -16.465 1.00 93.56 103 ALA A N 1
ATOM 794 C CA . ALA A 1 103 ? 14.146 0.125 -15.422 1.00 93.56 103 ALA A CA 1
ATOM 795 C C . ALA A 1 103 ? 12.755 0.777 -15.560 1.00 93.56 103 ALA A C 1
ATOM 797 O O . ALA A 1 103 ? 12.044 0.906 -14.561 1.00 93.56 103 ALA A O 1
ATOM 798 N N . LEU A 1 104 ? 12.325 1.104 -16.785 1.00 91.81 104 LEU A N 1
ATOM 799 C CA . LEU A 1 104 ? 10.980 1.617 -17.073 1.00 91.81 104 LEU A CA 1
ATOM 800 C C . LEU A 1 104 ? 9.892 0.635 -16.637 1.00 91.81 104 LEU A C 1
ATOM 802 O O . LEU A 1 104 ? 8.911 1.050 -16.031 1.00 91.81 104 LEU A O 1
ATOM 806 N N . ASN A 1 105 ? 10.094 -0.670 -16.839 1.00 92.81 105 ASN A N 1
ATOM 807 C CA . ASN A 1 105 ? 9.141 -1.683 -16.382 1.00 92.81 105 ASN A CA 1
ATOM 808 C C . ASN A 1 105 ? 8.917 -1.626 -14.862 1.00 92.81 105 ASN A C 1
ATOM 810 O O . ASN A 1 105 ? 7.777 -1.677 -14.395 1.00 92.81 105 ASN A O 1
ATOM 814 N N . VAL A 1 106 ? 9.987 -1.463 -14.080 1.00 94.62 106 VAL A N 1
ATOM 815 C CA . VAL A 1 106 ? 9.882 -1.303 -12.621 1.00 94.62 106 VAL A CA 1
ATOM 816 C C . VAL A 1 106 ? 9.131 -0.022 -12.263 1.00 94.62 106 VAL A C 1
ATOM 818 O O . VAL A 1 106 ? 8.257 -0.055 -11.394 1.00 94.62 106 VAL A O 1
ATOM 821 N N . CYS A 1 107 ? 9.439 1.092 -12.933 1.00 95.25 107 CYS A N 1
ATOM 822 C CA . CYS A 1 107 ? 8.759 2.368 -12.717 1.00 95.25 107 CYS A CA 1
ATOM 823 C C . CYS A 1 107 ? 7.260 2.276 -13.028 1.00 95.25 107 CYS A C 1
ATOM 825 O O . CYS A 1 107 ? 6.452 2.607 -12.167 1.00 95.25 107 CYS A O 1
ATOM 827 N N . GLU A 1 108 ? 6.886 1.758 -14.198 1.00 90.94 108 GLU A N 1
ATOM 828 C CA . GLU A 1 108 ? 5.494 1.581 -14.625 1.00 90.94 108 GLU A CA 1
ATOM 829 C C . GLU A 1 108 ? 4.720 0.674 -13.655 1.00 90.94 108 GLU A C 1
ATOM 831 O O . GLU A 1 108 ? 3.631 1.023 -13.185 1.00 90.94 108 GLU A O 1
ATOM 836 N N . THR A 1 109 ? 5.319 -0.462 -13.279 1.00 90.88 109 THR A N 1
ATOM 837 C CA . THR A 1 109 ? 4.738 -1.397 -12.305 1.00 90.88 109 THR A CA 1
ATOM 838 C C . THR A 1 109 ? 4.514 -0.711 -10.962 1.00 90.88 109 THR A C 1
ATOM 840 O O . THR A 1 109 ? 3.437 -0.820 -10.367 1.00 90.88 109 THR A O 1
ATOM 843 N N . PHE A 1 110 ? 5.511 0.033 -10.478 1.00 95.00 110 PHE A N 1
ATOM 844 C CA . PHE A 1 110 ? 5.384 0.749 -9.220 1.00 95.00 110 PHE A CA 1
ATOM 845 C C . PHE A 1 110 ? 4.372 1.888 -9.299 1.00 95.00 110 PHE A C 1
ATOM 847 O O . PHE A 1 110 ? 3.634 2.070 -8.341 1.00 95.00 110 PHE A O 1
ATOM 854 N N . SER A 1 111 ? 4.263 2.621 -10.407 1.00 91.62 11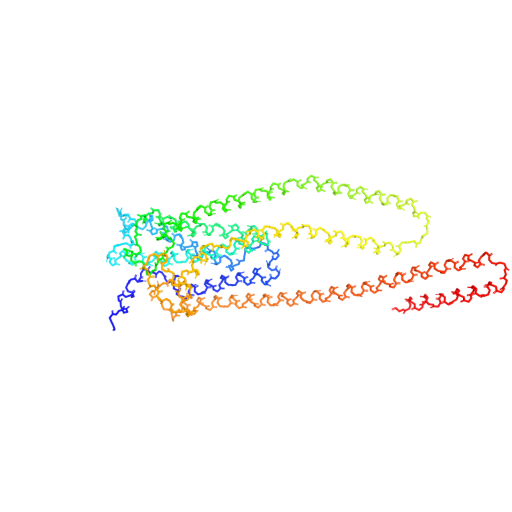1 SER A N 1
ATOM 855 C CA . SER A 1 111 ? 3.244 3.665 -10.570 1.00 91.62 111 SER A CA 1
ATOM 856 C C . SER A 1 111 ? 1.828 3.102 -10.411 1.00 91.62 111 SER A C 1
ATOM 858 O O . SER A 1 111 ? 0.996 3.735 -9.763 1.00 91.62 111 SER A O 1
ATOM 860 N N . ALA A 1 112 ? 1.557 1.887 -10.903 1.00 86.12 112 ALA A N 1
ATOM 861 C CA . ALA A 1 112 ? 0.280 1.208 -10.666 1.00 86.12 112 ALA A CA 1
ATOM 862 C C . ALA A 1 112 ? 0.094 0.804 -9.188 1.00 86.12 112 ALA A C 1
ATOM 864 O O . ALA A 1 112 ? -0.954 1.068 -8.591 1.00 86.12 112 ALA A O 1
ATOM 865 N N . VAL A 1 113 ? 1.123 0.212 -8.572 1.00 90.81 113 VAL A N 1
ATOM 866 C CA . VAL A 1 113 ? 1.117 -0.182 -7.149 1.00 90.81 113 VAL A CA 1
ATOM 867 C C . VAL A 1 113 ? 0.980 1.033 -6.222 1.00 90.81 113 VAL A C 1
ATOM 869 O O . VAL A 1 113 ? 0.276 0.969 -5.214 1.00 90.81 113 VAL A O 1
ATOM 872 N N . ALA A 1 114 ? 1.605 2.157 -6.566 1.00 92.69 114 ALA A N 1
ATOM 873 C CA . ALA A 1 114 ? 1.623 3.384 -5.785 1.00 92.69 114 ALA A CA 1
ATOM 874 C C . ALA A 1 114 ? 0.215 3.948 -5.600 1.00 92.69 114 ALA A C 1
ATOM 876 O O . ALA A 1 114 ? -0.113 4.369 -4.495 1.00 92.69 114 ALA A O 1
ATOM 877 N N . VAL A 1 115 ? -0.649 3.890 -6.621 1.00 88.12 115 VAL A N 1
ATOM 878 C CA . VAL A 1 115 ? -2.046 4.337 -6.484 1.00 88.12 115 VAL A CA 1
ATOM 879 C C . VAL A 1 115 ? -2.790 3.507 -5.435 1.00 88.12 115 VAL A C 1
ATOM 881 O O . VAL A 1 115 ? -3.483 4.068 -4.586 1.00 88.12 115 VAL A O 1
ATOM 884 N N . LEU A 1 116 ? -2.607 2.182 -5.434 1.00 87.81 116 LEU A N 1
ATOM 885 C CA . LEU A 1 116 ? -3.217 1.297 -4.436 1.00 87.81 116 LEU A CA 1
ATOM 886 C C . LEU A 1 116 ? -2.669 1.565 -3.029 1.00 87.81 116 LEU A C 1
ATOM 888 O O . LEU A 1 116 ? -3.435 1.648 -2.069 1.00 87.81 116 LEU A O 1
ATOM 892 N N . LEU A 1 117 ? -1.352 1.731 -2.896 1.00 92.12 117 LEU A N 1
ATOM 893 C CA . LEU A 1 117 ? -0.715 2.036 -1.615 1.00 92.12 117 LEU A CA 1
ATOM 894 C C . LEU A 1 117 ? -1.173 3.394 -1.068 1.00 92.12 117 LEU A C 1
ATOM 896 O O . LEU A 1 117 ? -1.517 3.496 0.108 1.00 92.12 117 LEU A O 1
ATOM 900 N N . VAL A 1 118 ? -1.246 4.424 -1.911 1.00 89.88 118 VAL A N 1
ATOM 901 C CA . VAL A 1 118 ? -1.783 5.744 -1.552 1.00 89.88 118 VAL A CA 1
ATOM 902 C C . VAL A 1 118 ? -3.231 5.633 -1.095 1.00 89.88 118 VAL A C 1
ATOM 904 O O . VAL A 1 118 ? -3.569 6.156 -0.035 1.00 89.88 118 VAL A O 1
ATOM 907 N N . PHE A 1 119 ? -4.068 4.907 -1.840 1.00 85.88 119 PHE A N 1
ATOM 908 C CA . PHE A 1 119 ? -5.462 4.676 -1.475 1.00 85.88 119 PHE A CA 1
ATOM 909 C C . PHE A 1 119 ? -5.575 4.036 -0.088 1.00 85.88 119 PHE A C 1
ATOM 911 O O . PHE A 1 119 ? -6.254 4.577 0.785 1.00 85.88 119 PHE A O 1
ATOM 918 N N . ILE A 1 120 ? -4.870 2.926 0.152 1.00 88.44 120 ILE A N 1
ATOM 919 C CA . ILE A 1 120 ? -4.901 2.223 1.442 1.00 88.44 120 ILE A CA 1
ATOM 920 C C . ILE A 1 120 ? -4.388 3.131 2.557 1.00 88.44 120 ILE A C 1
ATOM 922 O O . ILE A 1 120 ? -4.999 3.206 3.619 1.00 88.44 120 ILE A O 1
ATOM 926 N N . SER A 1 121 ? -3.286 3.840 2.330 1.00 90.25 121 SER A N 1
ATOM 927 C CA . SER A 1 121 ? -2.688 4.737 3.316 1.00 90.25 121 SER A CA 1
ATOM 928 C C . SER A 1 121 ? -3.630 5.889 3.688 1.00 90.25 121 SER A C 1
ATOM 930 O O . SER A 1 121 ? -3.811 6.190 4.870 1.00 90.25 121 SER A O 1
ATOM 932 N N . MET A 1 122 ? -4.312 6.482 2.704 1.00 84.88 122 MET A N 1
ATOM 933 C CA . MET A 1 122 ? -5.323 7.520 2.922 1.00 84.88 122 MET A CA 1
ATOM 934 C C . MET A 1 122 ? -6.564 6.998 3.648 1.00 84.88 122 MET A C 1
ATOM 936 O O . MET A 1 122 ? -7.048 7.674 4.554 1.00 84.88 122 MET A O 1
ATOM 940 N N . CYS A 1 123 ? -7.037 5.788 3.328 1.00 81.56 123 CYS A N 1
ATOM 941 C CA . CYS A 1 123 ? -8.155 5.147 4.036 1.00 81.56 123 CYS A CA 1
ATOM 942 C C . CYS A 1 123 ? -7.884 4.961 5.537 1.00 81.56 123 CYS A C 1
ATOM 944 O O . CYS A 1 123 ? -8.827 4.824 6.309 1.00 81.56 123 CYS A O 1
ATOM 946 N N . HIS A 1 124 ? -6.614 4.969 5.948 1.00 84.19 124 HIS A N 1
ATOM 947 C CA . HIS A 1 124 ? -6.191 4.865 7.345 1.00 84.19 124 HIS A CA 1
ATOM 948 C C . HIS A 1 124 ? -5.621 6.178 7.915 1.00 84.19 124 HIS A C 1
ATOM 950 O O . HIS A 1 124 ? -5.114 6.186 9.034 1.00 84.19 124 HIS A O 1
ATOM 956 N N . GLY A 1 125 ? -5.673 7.289 7.167 1.00 83.06 125 GLY A N 1
ATOM 957 C CA . GLY A 1 125 ? -5.208 8.600 7.635 1.00 83.06 125 GLY A CA 1
ATOM 958 C C . GLY A 1 125 ? -3.687 8.703 7.816 1.00 83.06 125 GLY A C 1
ATOM 959 O O . GLY A 1 125 ? -3.201 9.544 8.567 1.00 83.06 125 GLY A O 1
ATOM 960 N N . HIS A 1 126 ? -2.911 7.846 7.151 1.00 89.25 126 HIS A N 1
ATOM 961 C CA . HIS A 1 126 ? -1.460 7.759 7.319 1.00 89.25 126 HIS A CA 1
ATOM 962 C C . HIS A 1 126 ? -0.707 8.716 6.388 1.00 89.25 126 HIS A C 1
ATOM 964 O O . HIS A 1 126 ? -0.227 8.339 5.318 1.00 89.25 126 HIS A O 1
ATOM 970 N N . LEU A 1 127 ? -0.597 9.984 6.782 1.00 88.06 127 LEU A N 1
ATOM 971 C CA . LEU A 1 127 ? -0.002 11.026 5.942 1.00 88.06 127 LEU A CA 1
ATOM 972 C C . LEU A 1 127 ? 1.474 10.774 5.601 1.00 88.06 127 LEU A C 1
ATOM 974 O O . LEU A 1 127 ? 1.876 11.057 4.472 1.00 88.06 127 LEU A O 1
ATOM 978 N N . LYS A 1 128 ? 2.289 10.233 6.520 1.00 91.38 128 LYS A N 1
ATOM 979 C CA . LYS A 1 128 ? 3.725 10.001 6.260 1.00 91.38 128 LYS A CA 1
ATOM 980 C C . LYS A 1 128 ? 3.930 8.919 5.210 1.00 91.38 128 LYS A C 1
ATOM 982 O O . LYS A 1 128 ? 4.710 9.110 4.278 1.00 91.38 128 LYS A O 1
ATOM 987 N N . ARG A 1 129 ? 3.210 7.801 5.345 1.00 93.25 129 ARG A N 1
ATOM 988 C CA . ARG A 1 129 ? 3.207 6.712 4.356 1.00 93.25 129 ARG A CA 1
ATOM 989 C C . ARG A 1 129 ? 2.717 7.207 2.999 1.00 93.25 129 ARG A C 1
ATOM 991 O O . ARG A 1 129 ? 3.382 6.959 1.998 1.00 93.25 129 ARG A O 1
ATOM 998 N N . THR A 1 130 ? 1.620 7.964 2.976 1.00 91.44 130 THR A N 1
ATOM 999 C CA . THR A 1 130 ? 1.072 8.526 1.736 1.00 91.44 130 THR A CA 1
ATOM 1000 C C . THR A 1 130 ? 2.083 9.438 1.053 1.00 91.44 130 THR A C 1
ATOM 1002 O O . THR A 1 130 ? 2.346 9.260 -0.130 1.00 91.44 130 THR A O 1
ATOM 1005 N N . LEU A 1 131 ? 2.696 10.372 1.786 1.00 91.56 131 LEU A N 1
ATOM 1006 C CA . LEU A 1 131 ? 3.674 11.302 1.221 1.00 91.56 131 LEU A CA 1
ATOM 1007 C C . LEU A 1 131 ? 4.881 10.563 0.631 1.00 91.56 131 LEU A C 1
ATOM 1009 O O . LEU A 1 131 ? 5.290 10.868 -0.486 1.00 91.56 131 LEU A O 1
ATOM 1013 N N . ALA A 1 132 ? 5.419 9.570 1.345 1.00 95.94 132 ALA A N 1
ATOM 1014 C CA . ALA A 1 132 ? 6.550 8.780 0.866 1.00 95.94 132 ALA A CA 1
ATOM 1015 C C . ALA A 1 132 ? 6.221 8.033 -0.441 1.00 95.94 132 ALA A C 1
ATOM 1017 O O . ALA A 1 132 ? 7.005 8.076 -1.389 1.00 95.94 132 ALA A O 1
ATOM 1018 N N . VAL A 1 133 ? 5.043 7.401 -0.518 1.00 96.06 133 VAL A N 1
ATOM 1019 C CA . VAL A 1 133 ? 4.589 6.700 -1.730 1.00 96.06 133 VAL A CA 1
ATOM 1020 C C . VAL A 1 133 ? 4.319 7.680 -2.872 1.00 96.06 133 VAL A C 1
ATOM 1022 O O . VAL A 1 133 ? 4.718 7.398 -3.996 1.00 96.06 133 VAL A O 1
ATOM 1025 N N . VAL A 1 134 ? 3.696 8.835 -2.609 1.00 93.62 134 VAL A N 1
ATOM 1026 C CA . VAL A 1 134 ? 3.435 9.864 -3.633 1.00 93.62 134 VAL A CA 1
ATOM 1027 C C . VAL A 1 134 ? 4.743 10.387 -4.219 1.00 93.62 134 VAL A C 1
ATOM 1029 O O . VAL A 1 134 ? 4.863 10.451 -5.435 1.00 93.62 134 VAL A O 1
ATOM 1032 N N . VAL A 1 135 ? 5.739 10.716 -3.392 1.00 94.94 135 VAL A N 1
ATOM 1033 C CA . VAL A 1 135 ? 7.029 11.244 -3.873 1.00 94.94 135 VAL A CA 1
ATOM 1034 C C . VAL A 1 135 ? 7.704 10.266 -4.832 1.00 94.94 135 VAL A C 1
ATOM 1036 O O . VAL A 1 135 ? 8.076 10.647 -5.941 1.00 94.94 135 VAL A O 1
ATOM 1039 N N . VAL A 1 136 ? 7.823 8.995 -4.444 1.00 97.12 136 VAL A N 1
ATOM 1040 C CA . VAL A 1 136 ? 8.457 7.986 -5.304 1.00 97.12 136 VAL A CA 1
ATOM 1041 C C . VAL A 1 136 ? 7.563 7.614 -6.485 1.00 97.12 136 VAL A C 1
ATOM 1043 O O . VAL A 1 136 ? 8.066 7.381 -7.576 1.00 97.12 136 VAL A O 1
ATOM 1046 N N . GLY A 1 137 ? 6.241 7.597 -6.307 1.00 95.06 137 GLY A N 1
ATOM 1047 C CA . GLY A 1 137 ? 5.284 7.310 -7.374 1.00 95.06 137 GLY A CA 1
ATOM 1048 C C . GLY A 1 137 ? 5.318 8.368 -8.473 1.00 95.06 137 GLY A C 1
ATOM 1049 O O . GLY A 1 137 ? 5.308 8.020 -9.650 1.00 95.06 137 GLY A O 1
ATOM 1050 N N . LEU A 1 138 ? 5.435 9.647 -8.100 1.00 92.94 138 LEU A N 1
ATOM 1051 C CA . LEU A 1 138 ? 5.629 10.756 -9.036 1.00 92.94 138 LEU A CA 1
ATOM 1052 C C . LEU A 1 138 ? 6.994 10.700 -9.716 1.00 92.94 138 LEU A C 1
ATOM 1054 O O . LEU A 1 138 ? 7.078 10.987 -10.905 1.00 92.94 138 LEU A O 1
ATOM 1058 N N . LEU A 1 139 ? 8.046 10.309 -8.993 1.00 94.69 139 LEU A N 1
ATOM 1059 C CA . LEU A 1 139 ? 9.375 10.112 -9.573 1.00 94.69 139 LEU A CA 1
ATOM 1060 C C . LEU A 1 139 ? 9.399 8.948 -10.580 1.00 94.69 139 LEU A C 1
ATOM 1062 O O . LEU A 1 139 ? 10.006 9.061 -11.636 1.00 94.69 139 LEU A O 1
ATOM 1066 N N . ALA A 1 140 ? 8.724 7.839 -10.279 1.00 94.75 140 ALA A N 1
ATOM 1067 C CA . ALA A 1 140 ? 8.582 6.716 -11.201 1.00 94.75 140 ALA A CA 1
ATOM 1068 C C . ALA A 1 140 ? 7.712 7.085 -12.410 1.00 94.75 140 ALA A C 1
ATOM 1070 O O . ALA A 1 140 ? 8.034 6.726 -13.532 1.00 94.75 140 ALA A O 1
ATOM 1071 N N . PHE A 1 141 ? 6.639 7.847 -12.202 1.00 92.12 141 PHE A N 1
ATOM 1072 C CA . PHE A 1 141 ? 5.778 8.296 -13.292 1.00 92.12 141 PHE A CA 1
ATOM 1073 C C . PHE A 1 141 ? 6.445 9.367 -14.175 1.00 92.12 141 PHE A C 1
ATOM 1075 O O . PHE A 1 141 ? 6.170 9.457 -15.371 1.00 92.12 141 PHE A O 1
ATOM 1082 N N . SER A 1 142 ? 7.341 10.188 -13.620 1.00 91.12 142 SER A N 1
ATOM 1083 C CA . SER A 1 142 ? 8.018 11.226 -14.397 1.00 91.12 142 SER A CA 1
ATOM 1084 C C . SER A 1 142 ? 8.959 10.650 -15.452 1.00 91.12 142 SER A C 1
ATOM 1086 O O . SER A 1 142 ? 9.155 11.301 -16.474 1.00 91.12 142 SER A O 1
ATOM 1088 N N . THR A 1 143 ? 9.495 9.438 -15.270 1.00 91.38 143 THR A N 1
ATOM 1089 C CA . THR A 1 143 ? 10.349 8.796 -16.284 1.00 91.38 143 THR A CA 1
ATOM 1090 C C . THR A 1 143 ? 9.554 8.463 -17.544 1.00 91.38 143 THR A C 1
ATOM 1092 O O . THR A 1 143 ? 9.984 8.812 -18.640 1.00 91.38 143 THR A O 1
ATOM 1095 N N . GLU A 1 144 ? 8.348 7.918 -17.389 1.00 88.88 144 GLU A N 1
ATOM 1096 C CA . GLU A 1 144 ? 7.380 7.705 -18.472 1.00 88.88 144 GLU A CA 1
ATOM 1097 C C . GLU A 1 144 ? 7.006 9.024 -19.159 1.00 88.88 144 GLU A C 1
ATOM 1099 O O . GLU A 1 144 ? 6.989 9.107 -20.385 1.00 88.88 144 GLU A O 1
ATOM 1104 N N . ALA A 1 145 ? 6.760 10.087 -18.386 1.00 87.56 145 ALA A N 1
ATOM 1105 C CA . ALA A 1 145 ? 6.437 11.402 -18.939 1.00 87.56 145 ALA A CA 1
ATOM 1106 C C . ALA A 1 145 ? 7.613 12.020 -19.719 1.00 87.56 145 ALA A C 1
ATOM 1108 O O . ALA A 1 145 ? 7.405 12.628 -20.770 1.00 87.56 145 ALA A O 1
ATOM 1109 N N . VAL A 1 146 ? 8.847 11.858 -19.233 1.00 88.12 146 VAL A N 1
ATOM 1110 C CA . VAL A 1 146 ? 10.064 12.315 -19.921 1.00 88.12 146 VAL A CA 1
ATOM 1111 C C . VAL A 1 146 ? 10.246 11.557 -21.232 1.00 88.12 146 VAL A C 1
ATOM 1113 O O . VAL A 1 146 ? 10.399 12.199 -22.272 1.00 88.12 146 VAL A O 1
ATOM 1116 N N . VAL A 1 147 ? 10.168 10.222 -21.203 1.00 86.50 147 VAL A N 1
ATOM 1117 C CA . VAL A 1 147 ? 10.268 9.392 -22.412 1.00 86.50 147 VAL A CA 1
ATOM 1118 C C . VAL A 1 147 ? 9.169 9.778 -23.394 1.00 86.50 147 VAL A C 1
ATOM 1120 O O . VAL A 1 147 ? 9.468 10.080 -24.541 1.00 86.50 147 VAL A O 1
ATOM 1123 N N . PHE A 1 148 ? 7.924 9.913 -22.934 1.00 86.38 148 PHE A N 1
ATOM 1124 C CA . PHE A 1 148 ? 6.794 10.348 -23.755 1.00 86.38 148 PHE A CA 1
ATOM 1125 C C . PHE A 1 148 ? 7.041 11.675 -24.481 1.00 86.38 148 PHE A C 1
ATOM 1127 O O . PHE A 1 148 ? 6.742 11.802 -25.670 1.00 86.38 148 PHE A O 1
ATOM 1134 N N . VAL A 1 149 ? 7.572 12.679 -23.777 1.00 84.81 149 VAL A N 1
ATOM 1135 C CA . VAL A 1 149 ? 7.878 13.990 -24.368 1.00 84.81 149 VAL A CA 1
ATOM 1136 C C . VAL A 1 149 ? 8.985 13.873 -25.414 1.00 84.81 149 VAL A C 1
ATOM 1138 O O . VAL A 1 149 ? 8.912 14.542 -26.446 1.00 84.81 149 VAL A O 1
ATOM 1141 N N . GLN A 1 150 ? 9.978 13.020 -25.174 1.00 82.69 150 GLN A N 1
ATOM 1142 C CA . GLN A 1 150 ? 11.139 12.871 -26.047 1.00 82.69 150 GLN A CA 1
ATOM 1143 C C . GLN A 1 150 ? 10.914 11.936 -27.244 1.00 82.69 150 GLN A C 1
ATOM 1145 O O . GLN A 1 150 ? 11.539 12.127 -28.283 1.00 82.69 150 GLN A O 1
ATOM 1150 N N . THR A 1 151 ? 10.017 10.955 -27.137 1.00 78.81 151 THR A N 1
ATOM 1151 C CA . THR A 1 151 ? 9.707 9.982 -28.199 1.00 78.81 151 THR A CA 1
ATOM 1152 C C . THR A 1 151 ? 8.421 10.323 -28.951 1.00 78.81 151 THR A C 1
ATOM 1154 O O . THR A 1 151 ? 7.820 9.446 -29.576 1.00 78.81 151 THR A O 1
ATOM 1157 N N . ARG A 1 152 ? 7.944 11.575 -28.864 1.00 74.31 152 ARG A N 1
ATOM 1158 C CA . ARG A 1 152 ? 6.676 12.014 -29.470 1.00 74.31 152 ARG A CA 1
ATOM 1159 C C . ARG A 1 152 ? 6.559 11.548 -30.924 1.00 74.31 152 ARG A C 1
ATOM 1161 O O . ARG A 1 152 ? 7.306 11.989 -31.788 1.00 74.31 152 ARG A O 1
ATOM 1168 N N . GLY A 1 153 ? 5.565 10.698 -31.185 1.00 66.50 153 GLY A N 1
ATOM 1169 C CA . GLY A 1 153 ? 5.237 10.216 -32.529 1.00 66.50 153 GLY A CA 1
ATOM 1170 C C . GLY A 1 153 ? 5.828 8.855 -32.912 1.00 66.50 153 GLY A C 1
ATOM 1171 O O . GLY A 1 153 ? 5.499 8.366 -33.991 1.00 66.50 153 GLY A O 1
ATOM 1172 N N . VAL A 1 154 ? 6.630 8.212 -32.053 1.00 76.00 154 VAL A N 1
ATOM 1173 C CA . VAL A 1 154 ? 7.106 6.836 -32.285 1.00 76.00 154 VAL A CA 1
ATOM 1174 C C . VAL A 1 154 ? 5.958 5.847 -32.091 1.00 76.00 154 VAL A C 1
ATOM 1176 O O . VAL A 1 154 ? 5.379 5.746 -31.006 1.00 76.00 154 VAL A O 1
ATOM 1179 N N . ARG A 1 155 ? 5.621 5.101 -33.146 1.00 75.94 155 ARG A N 1
ATOM 1180 C CA . ARG A 1 155 ? 4.617 4.033 -33.079 1.00 75.94 155 ARG A CA 1
ATOM 1181 C C . ARG A 1 155 ? 5.217 2.785 -32.440 1.00 75.94 155 ARG A C 1
ATOM 1183 O O . ARG A 1 155 ? 6.411 2.537 -32.548 1.00 75.94 155 ARG A O 1
ATOM 1190 N N . VAL A 1 15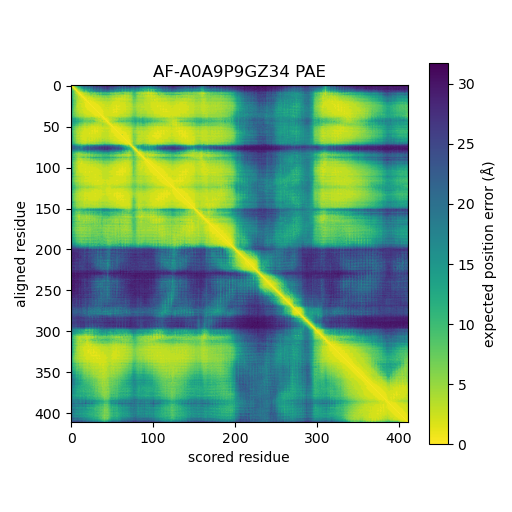6 ? 4.368 1.958 -31.827 1.00 77.25 156 VAL A N 1
ATOM 1191 C CA . VAL A 1 156 ? 4.771 0.652 -31.264 1.00 77.25 156 VAL A CA 1
ATOM 1192 C C . VAL A 1 156 ? 5.424 -0.248 -32.321 1.00 77.25 156 VAL A C 1
ATOM 1194 O O . VAL A 1 156 ? 6.303 -1.028 -31.989 1.00 77.25 156 VAL A O 1
ATOM 1197 N N . SER A 1 157 ? 5.018 -0.131 -33.591 1.00 76.88 157 SER A N 1
ATOM 1198 C CA . SER A 1 157 ? 5.598 -0.895 -34.704 1.00 76.88 157 SER A CA 1
ATOM 1199 C C . SER A 1 157 ? 7.060 -0.564 -34.987 1.00 76.88 157 SER A C 1
ATOM 1201 O O . SER A 1 157 ? 7.760 -1.391 -35.562 1.00 76.88 157 SER A O 1
ATOM 1203 N N . ASP A 1 158 ? 7.491 0.637 -34.605 1.00 79.62 158 ASP A N 1
ATOM 1204 C CA . ASP A 1 158 ? 8.785 1.195 -34.984 1.00 79.62 158 ASP A CA 1
ATOM 1205 C C . ASP A 1 158 ? 9.761 1.173 -33.797 1.00 79.62 158 ASP A C 1
ATOM 1207 O O . ASP A 1 158 ? 10.916 1.567 -33.942 1.00 79.62 158 ASP A O 1
ATOM 1211 N N . SER A 1 159 ? 9.304 0.737 -32.613 1.00 82.00 159 SER A N 1
ATOM 1212 C CA . SER A 1 159 ? 10.132 0.654 -31.415 1.00 82.00 159 SER A CA 1
ATOM 1213 C C . SER A 1 159 ? 10.753 -0.732 -31.247 1.00 82.00 159 SER A C 1
ATOM 1215 O O . SER A 1 159 ? 10.133 -1.765 -31.488 1.00 82.00 159 SER A O 1
ATOM 1217 N N . ASN A 1 160 ? 11.984 -0.763 -30.743 1.00 83.31 160 ASN A N 1
ATOM 1218 C CA . ASN A 1 160 ? 12.699 -2.001 -30.433 1.00 83.31 160 ASN A CA 1
ATOM 1219 C C . ASN A 1 160 ? 12.293 -2.622 -29.092 1.00 83.31 160 ASN A C 1
ATOM 1221 O O . ASN A 1 160 ? 12.889 -3.615 -28.664 1.00 83.31 160 ASN A O 1
ATOM 1225 N N . LEU A 1 161 ? 11.319 -2.038 -28.396 1.00 84.19 161 LEU A N 1
ATOM 1226 C CA . LEU A 1 161 ? 10.877 -2.471 -27.072 1.00 84.19 161 LEU A CA 1
ATOM 1227 C C . LEU A 1 161 ? 10.209 -3.842 -27.163 1.00 84.19 161 LEU A C 1
ATOM 1229 O O . LEU A 1 161 ? 9.503 -4.147 -28.121 1.00 84.19 161 LEU A O 1
ATOM 1233 N N . THR A 1 162 ? 10.411 -4.693 -26.158 1.00 82.81 162 THR A N 1
ATOM 1234 C CA . THR A 1 162 ? 9.802 -6.031 -26.179 1.00 82.81 162 THR A CA 1
ATOM 1235 C C . THR A 1 162 ? 8.308 -6.023 -25.872 1.00 82.81 162 THR A C 1
ATOM 1237 O O . THR A 1 162 ? 7.639 -7.037 -26.088 1.00 82.81 162 THR A O 1
ATOM 1240 N N . ARG A 1 163 ? 7.787 -4.899 -25.372 1.00 81.38 163 ARG A N 1
ATOM 1241 C CA . ARG A 1 163 ? 6.373 -4.680 -25.066 1.00 81.38 163 ARG A CA 1
ATOM 1242 C C . ARG A 1 163 ? 5.996 -3.200 -25.237 1.00 81.38 163 ARG A C 1
ATOM 1244 O O . ARG A 1 163 ? 6.874 -2.343 -25.145 1.00 81.38 163 ARG A O 1
ATOM 1251 N N . PRO A 1 164 ? 4.706 -2.886 -25.436 1.00 81.62 164 PRO A N 1
ATOM 1252 C CA . PRO A 1 164 ? 4.232 -1.509 -25.381 1.00 81.62 164 PRO A CA 1
ATOM 1253 C C . PRO A 1 164 ? 4.215 -0.987 -23.935 1.00 81.62 164 PRO A C 1
ATOM 1255 O O . PRO A 1 164 ? 3.853 -1.724 -23.018 1.00 81.62 164 PRO A O 1
ATOM 1258 N N . PHE A 1 165 ? 4.559 0.288 -23.763 1.00 83.81 165 PHE A N 1
ATOM 1259 C CA . PHE A 1 165 ? 4.479 1.032 -22.503 1.00 83.81 165 PHE A CA 1
ATOM 1260 C C . PHE A 1 165 ? 3.377 2.093 -22.576 1.00 83.81 165 PHE A C 1
ATOM 1262 O O . PHE A 1 165 ? 2.878 2.414 -23.661 1.00 83.81 165 PHE A O 1
ATOM 1269 N N . LEU A 1 166 ? 3.003 2.674 -21.433 1.00 81.62 166 LEU A N 1
ATOM 1270 C CA . LEU A 1 166 ? 2.015 3.758 -21.377 1.00 81.62 166 LEU A CA 1
ATOM 1271 C C . LEU A 1 166 ? 2.373 4.928 -22.303 1.00 81.62 166 LEU A C 1
ATOM 1273 O O . LEU A 1 166 ? 1.481 5.467 -22.964 1.00 81.62 166 LEU A O 1
ATOM 1277 N N . PHE A 1 167 ? 3.653 5.301 -22.412 1.00 80.62 167 PHE A N 1
ATOM 1278 C CA . PHE A 1 167 ? 4.074 6.396 -23.294 1.00 80.62 167 PHE A CA 1
ATOM 1279 C C . PHE A 1 167 ? 3.827 6.135 -24.788 1.00 80.62 167 PHE A C 1
ATOM 1281 O O . PHE A 1 167 ? 3.757 7.085 -25.569 1.00 80.62 167 PHE A O 1
ATOM 1288 N N . ASN A 1 168 ? 3.644 4.883 -25.218 1.00 81.12 168 ASN A N 1
ATOM 1289 C CA . ASN A 1 168 ? 3.289 4.584 -26.607 1.00 81.12 168 ASN A CA 1
ATOM 1290 C C . ASN A 1 168 ? 1.837 4.972 -26.946 1.00 81.12 168 ASN A C 1
ATOM 1292 O O . ASN A 1 168 ? 1.495 5.096 -28.124 1.00 81.12 168 ASN A O 1
ATOM 1296 N N . PHE A 1 169 ? 0.981 5.175 -25.940 1.00 82.44 169 PHE A N 1
ATOM 1297 C CA . PHE A 1 169 ? -0.433 5.504 -26.105 1.00 82.44 169 PHE A CA 1
ATOM 1298 C C . PHE A 1 169 ? -0.692 6.971 -25.749 1.00 82.44 169 PHE A C 1
ATOM 1300 O O . PHE A 1 169 ? -1.032 7.303 -24.614 1.00 82.44 169 PHE A O 1
ATOM 1307 N N . PHE A 1 170 ? -0.566 7.858 -26.741 1.00 80.31 170 PHE A N 1
ATOM 1308 C CA . PHE A 1 170 ? -0.686 9.312 -26.560 1.00 80.31 170 PHE A CA 1
ATOM 1309 C C . PHE A 1 170 ? -1.955 9.736 -25.812 1.00 80.31 170 PHE A C 1
ATOM 1311 O O . PHE A 1 170 ? -1.880 10.492 -24.846 1.00 80.31 170 PHE A O 1
ATOM 1318 N N . GLU A 1 171 ? -3.114 9.230 -26.237 1.00 83.38 171 GLU A N 1
ATOM 1319 C CA . GLU A 1 171 ? -4.406 9.578 -25.639 1.00 83.38 171 GLU A CA 1
ATOM 1320 C C . GLU A 1 171 ? -4.465 9.171 -24.163 1.00 83.38 171 GLU A C 1
ATOM 1322 O O . GLU A 1 171 ? -4.825 9.981 -23.310 1.00 83.38 171 GLU A O 1
ATOM 1327 N N . VAL A 1 172 ? -4.022 7.948 -23.852 1.00 81.44 172 VAL A N 1
ATOM 1328 C CA . VAL A 1 172 ? -3.994 7.415 -22.484 1.00 81.44 172 VAL A CA 1
ATOM 1329 C C . VAL A 1 172 ? -3.050 8.235 -21.609 1.00 81.44 172 VAL A C 1
ATOM 1331 O O . VAL A 1 172 ? -3.427 8.612 -20.500 1.00 81.44 172 VAL A O 1
ATOM 1334 N N . MET A 1 173 ? -1.856 8.564 -22.106 1.00 82.25 173 MET A N 1
ATOM 1335 C CA . MET A 1 173 ? -0.870 9.345 -21.359 1.00 82.25 173 MET A CA 1
ATOM 1336 C C . MET A 1 173 ? -1.373 10.762 -21.056 1.00 82.25 173 MET A C 1
ATOM 1338 O O . MET A 1 173 ? -1.269 11.225 -19.921 1.00 82.25 173 MET A O 1
ATOM 1342 N N . VAL A 1 174 ? -1.979 11.447 -22.034 1.00 83.94 174 VAL A N 1
ATOM 1343 C CA . VAL A 1 174 ? -2.556 12.787 -21.829 1.00 83.94 174 VAL A CA 1
ATOM 1344 C C . VAL A 1 174 ? -3.713 12.737 -20.831 1.00 83.94 174 VAL A C 1
ATOM 1346 O O . VAL A 1 174 ? -3.756 13.555 -19.910 1.00 83.94 174 VAL A O 1
ATOM 1349 N N . SER A 1 175 ? -4.622 11.765 -20.955 1.00 83.25 175 SER A N 1
ATOM 1350 C CA . SER A 1 175 ? -5.704 11.572 -19.982 1.00 83.25 175 SER A CA 1
ATOM 1351 C C . SER A 1 175 ? -5.169 11.307 -18.575 1.00 83.25 175 SER A C 1
ATOM 1353 O O . SER A 1 175 ? -5.692 11.864 -17.610 1.00 83.25 175 SER A O 1
ATOM 1355 N N . LEU A 1 176 ? -4.110 10.507 -18.447 1.00 84.00 176 LEU A N 1
ATOM 1356 C CA . LEU A 1 176 ? -3.496 10.179 -17.163 1.00 84.00 176 LEU A CA 1
ATOM 1357 C C . LEU A 1 176 ? -2.796 11.398 -16.547 1.00 84.00 176 LEU A C 1
ATOM 1359 O O . LEU A 1 176 ? -2.969 11.643 -15.357 1.00 84.00 176 LEU A O 1
ATOM 1363 N N . LEU A 1 177 ? -2.100 12.221 -17.336 1.00 85.00 177 LEU A N 1
ATOM 1364 C CA . LEU A 1 177 ? -1.499 13.477 -16.865 1.00 85.00 177 LEU A CA 1
ATOM 1365 C C . LEU A 1 177 ? -2.549 14.463 -16.336 1.00 85.00 177 LEU A C 1
ATOM 1367 O O . LEU A 1 177 ? -2.365 15.042 -15.264 1.00 85.00 177 LEU A O 1
ATOM 1371 N N . ILE A 1 178 ? -3.664 14.627 -17.057 1.00 84.81 178 ILE A N 1
ATOM 1372 C CA . ILE A 1 178 ? -4.785 15.469 -16.612 1.00 84.81 178 ILE A CA 1
ATOM 1373 C C . ILE A 1 178 ? -5.374 14.907 -15.315 1.00 84.81 178 ILE A C 1
ATOM 1375 O O . ILE A 1 178 ? -5.549 15.644 -14.344 1.00 84.81 178 ILE A O 1
ATOM 1379 N N . PHE A 1 179 ? -5.635 13.599 -15.278 1.00 83.19 179 PHE A N 1
ATOM 1380 C CA . PHE A 1 179 ? -6.169 12.919 -14.101 1.00 83.19 179 PHE A CA 1
ATOM 1381 C C . PHE A 1 179 ? -5.255 13.084 -12.882 1.00 83.19 179 PHE A C 1
ATOM 1383 O O . PHE A 1 179 ? -5.723 13.457 -11.808 1.00 83.19 179 PHE A O 1
ATOM 1390 N N . LEU A 1 180 ? -3.947 12.883 -13.052 1.00 84.31 180 LEU A N 1
ATOM 1391 C CA . LEU A 1 180 ? -2.948 13.054 -12.001 1.00 84.31 180 LEU A CA 1
ATOM 1392 C C . LEU A 1 180 ? -2.907 14.503 -11.499 1.00 84.31 180 LEU A C 1
ATOM 1394 O O . LEU A 1 180 ? -2.858 14.720 -10.292 1.00 84.31 180 LEU A O 1
ATOM 1398 N N . GLY A 1 181 ? -2.985 15.494 -12.391 1.00 83.50 181 GLY A N 1
ATOM 1399 C CA . GLY A 1 181 ? -3.038 16.911 -12.015 1.00 83.50 181 GLY A CA 1
ATOM 1400 C C . GLY A 1 181 ? -4.275 17.265 -11.180 1.00 83.50 181 GLY A C 1
ATOM 1401 O O . GLY A 1 181 ? -4.170 17.939 -10.151 1.00 83.50 181 GLY A O 1
ATOM 1402 N N . VAL A 1 182 ? -5.449 16.755 -11.566 1.00 84.44 182 VAL A N 1
ATOM 1403 C CA . VAL A 1 182 ? -6.688 16.911 -10.782 1.00 84.44 182 VAL A CA 1
ATOM 1404 C C . VAL A 1 182 ? -6.553 16.219 -9.426 1.00 84.44 182 VAL A C 1
ATOM 1406 O O . VAL A 1 182 ? -6.888 16.797 -8.395 1.00 84.44 182 VAL A O 1
ATOM 1409 N N . TRP A 1 183 ? -6.001 15.009 -9.403 1.00 84.25 183 TRP A N 1
ATOM 1410 C CA . TRP A 1 183 ? -5.854 14.235 -8.177 1.00 84.25 183 TRP A CA 1
ATOM 1411 C C . TRP A 1 183 ? -4.870 14.882 -7.191 1.00 84.25 183 TRP A C 1
ATOM 1413 O O . TRP A 1 183 ? -5.182 15.026 -6.010 1.00 84.25 183 TRP A O 1
ATOM 1423 N N . LEU A 1 184 ? -3.714 15.353 -7.669 1.00 83.94 184 LEU A N 1
ATOM 1424 C CA . LEU A 1 184 ? -2.725 16.059 -6.850 1.00 83.94 184 LEU A CA 1
ATOM 1425 C C . LEU A 1 184 ? -3.255 17.389 -6.312 1.00 83.94 184 LEU A C 1
ATOM 1427 O O . LEU A 1 184 ? -2.950 17.739 -5.173 1.00 83.94 184 LEU A O 1
ATOM 1431 N N . SER A 1 185 ? -4.058 18.120 -7.091 1.00 83.31 185 SER A N 1
ATOM 1432 C CA . SER A 1 185 ? -4.666 19.366 -6.608 1.00 83.31 185 SER A CA 1
ATOM 1433 C C . SER A 1 185 ? -5.703 19.097 -5.514 1.00 83.31 185 SER A C 1
ATOM 1435 O O . SER A 1 185 ? -5.633 19.717 -4.453 1.00 83.31 185 SER A O 1
ATOM 1437 N N . ALA A 1 186 ? -6.585 18.108 -5.696 1.00 83.50 186 ALA A N 1
ATOM 1438 C CA . ALA A 1 186 ? -7.523 17.670 -4.661 1.00 83.50 186 ALA A CA 1
ATOM 1439 C C . ALA A 1 186 ? -6.800 17.186 -3.392 1.00 83.50 186 ALA A C 1
ATOM 1441 O O . ALA A 1 186 ? -7.166 17.568 -2.278 1.00 83.50 186 ALA A O 1
ATOM 1442 N N . PHE A 1 187 ? -5.733 16.399 -3.552 1.00 80.25 187 PHE A N 1
ATOM 1443 C CA . PHE A 1 187 ? -4.899 15.939 -2.445 1.00 80.25 187 PHE A CA 1
ATOM 1444 C C . PHE A 1 187 ? -4.223 17.106 -1.711 1.00 80.25 187 PHE A C 1
ATOM 1446 O O . PHE A 1 187 ? -4.256 17.162 -0.482 1.00 80.25 187 PHE A O 1
ATOM 1453 N N . GLY A 1 188 ? -3.662 18.070 -2.444 1.00 81.75 188 GLY A N 1
ATOM 1454 C CA . GLY A 1 188 ? -3.050 19.272 -1.875 1.00 81.75 188 GLY A CA 1
ATOM 1455 C C . GLY A 1 188 ? -4.044 20.113 -1.073 1.00 81.75 188 GLY A C 1
ATOM 1456 O O . GLY A 1 188 ? -3.735 20.517 0.047 1.00 81.75 188 GLY A O 1
ATOM 1457 N N . ILE A 1 189 ? -5.260 20.304 -1.597 1.00 86.31 189 ILE A N 1
ATOM 1458 C CA . ILE A 1 189 ? -6.350 21.002 -0.897 1.00 86.31 189 ILE A CA 1
ATOM 1459 C C . ILE A 1 189 ? -6.731 20.257 0.385 1.00 86.31 189 ILE A C 1
ATOM 1461 O O . ILE A 1 189 ? -6.852 20.880 1.436 1.00 86.31 189 ILE A O 1
ATOM 1465 N N . MET A 1 190 ? -6.873 18.930 0.332 1.00 82.19 190 MET A N 1
ATOM 1466 C CA . MET A 1 190 ? -7.193 18.113 1.507 1.00 82.19 190 MET A CA 1
ATOM 1467 C C . MET A 1 190 ? -6.107 18.218 2.587 1.00 82.19 190 MET A C 1
ATOM 1469 O O . MET A 1 190 ? -6.423 18.402 3.761 1.00 82.19 190 MET A O 1
ATOM 1473 N N . VAL A 1 191 ? -4.827 18.133 2.212 1.00 80.50 191 VAL A N 1
ATOM 1474 C CA . VAL A 1 191 ? -3.708 18.277 3.157 1.00 80.50 191 VAL A CA 1
ATOM 1475 C C . VAL A 1 191 ? -3.681 19.679 3.764 1.00 80.50 191 VAL A C 1
ATOM 1477 O O . VAL A 1 191 ? -3.501 19.808 4.975 1.00 80.50 191 VAL A O 1
ATOM 1480 N N . LEU A 1 192 ? -3.889 20.721 2.955 1.00 83.94 192 LEU A N 1
ATOM 1481 C CA . LEU A 1 192 ? -3.971 22.100 3.435 1.00 83.94 192 LEU A CA 1
ATOM 1482 C C . LEU A 1 192 ? -5.138 22.276 4.413 1.00 83.94 192 LEU A C 1
ATOM 1484 O O . LEU A 1 192 ? -4.954 22.842 5.485 1.00 83.94 192 LEU A O 1
ATOM 1488 N N . TRP A 1 193 ? -6.310 21.730 4.087 1.00 83.62 193 TRP A N 1
ATOM 1489 C CA . TRP A 1 193 ? -7.493 21.774 4.945 1.00 83.62 193 TRP A CA 1
ATOM 1490 C C . TRP A 1 193 ? -7.261 21.074 6.289 1.00 83.62 193 TRP A C 1
ATOM 1492 O O . TRP A 1 193 ? -7.567 21.637 7.338 1.00 83.62 193 TRP A O 1
ATOM 1502 N N . LEU A 1 194 ? -6.641 19.889 6.282 1.00 78.12 194 LEU A N 1
ATOM 1503 C CA . LEU A 1 194 ? -6.263 19.181 7.509 1.00 78.12 194 LEU A CA 1
ATOM 1504 C C . LEU A 1 194 ? -5.265 19.990 8.347 1.00 78.12 194 LEU A C 1
ATOM 1506 O O . LEU A 1 194 ? -5.409 20.070 9.566 1.00 78.12 194 LEU A O 1
ATOM 1510 N N . ARG A 1 195 ? -4.271 20.621 7.709 1.00 78.38 195 ARG A N 1
ATOM 1511 C CA . ARG A 1 195 ? -3.289 21.471 8.399 1.00 78.38 195 ARG A CA 1
ATOM 1512 C C . ARG A 1 195 ? -3.934 22.695 9.037 1.00 78.38 195 ARG A C 1
ATOM 1514 O O . ARG A 1 195 ? -3.629 22.969 10.191 1.00 78.38 195 ARG A O 1
ATOM 1521 N N . LEU A 1 196 ? -4.834 23.372 8.327 1.00 78.94 196 LEU A N 1
ATOM 1522 C CA . LEU A 1 196 ? -5.575 24.520 8.854 1.00 78.94 196 LEU A CA 1
ATOM 1523 C C . LEU A 1 196 ? -6.446 24.112 10.049 1.00 78.94 196 LEU A C 1
ATOM 1525 O O . LEU A 1 196 ? -6.349 24.718 11.108 1.00 78.94 196 LEU A O 1
ATOM 1529 N N . ARG A 1 197 ? -7.166 22.988 9.949 1.00 73.31 197 ARG A N 1
ATOM 1530 C CA . ARG A 1 197 ? -7.992 22.468 11.051 1.00 73.31 197 ARG A CA 1
ATOM 1531 C C . ARG A 1 197 ? -7.191 22.099 12.305 1.00 73.31 197 ARG A C 1
ATOM 1533 O O . ARG A 1 197 ? -7.724 22.158 13.403 1.00 73.31 197 ARG A O 1
ATOM 1540 N N . THR A 1 198 ? -5.922 21.720 12.150 1.00 63.16 198 THR A N 1
ATOM 1541 C CA . THR A 1 198 ? -5.038 21.413 13.292 1.00 63.16 198 THR A CA 1
ATOM 1542 C C . THR A 1 198 ? -4.560 22.685 14.008 1.00 63.16 198 THR A C 1
ATOM 1544 O O . THR A 1 198 ? -4.162 22.630 15.168 1.00 63.16 198 THR A O 1
ATOM 1547 N N . ILE A 1 199 ? -4.563 23.830 13.318 1.00 60.78 199 ILE A N 1
ATOM 1548 C CA . ILE A 1 199 ? -4.118 25.122 13.859 1.00 60.78 199 ILE A CA 1
ATOM 1549 C C . ILE A 1 199 ? -5.256 25.840 14.592 1.00 60.78 199 ILE A C 1
ATOM 1551 O O . ILE A 1 199 ? -4.969 26.595 15.511 1.00 60.78 199 ILE A O 1
ATOM 1555 N N . ASP A 1 200 ? -6.517 25.557 14.260 1.00 56.22 200 ASP A N 1
ATOM 1556 C CA . ASP A 1 200 ? -7.680 26.178 14.913 1.00 56.22 200 ASP A CA 1
ATOM 1557 C C . ASP A 1 200 ? -8.035 25.547 16.281 1.00 56.22 200 ASP A C 1
ATOM 1559 O O . ASP A 1 200 ? -8.805 26.111 17.052 1.00 56.22 200 ASP A O 1
ATOM 1563 N N . THR A 1 201 ? -7.447 24.398 16.644 1.00 53.84 201 THR A N 1
ATOM 1564 C CA . THR A 1 201 ? -7.758 23.682 17.900 1.00 53.84 201 THR A CA 1
ATOM 1565 C C . THR A 1 201 ? -7.030 24.087 19.201 1.00 53.84 201 THR A C 1
ATOM 1567 O O . THR A 1 201 ? -7.509 23.656 20.251 1.00 53.84 201 THR A O 1
ATOM 1570 N N . PRO A 1 202 ? -5.922 24.863 19.245 1.00 52.50 202 PRO A N 1
ATOM 1571 C CA . PRO A 1 202 ? -5.247 25.142 20.510 1.00 52.50 202 PRO A CA 1
ATOM 1572 C C . PRO A 1 202 ? -6.051 26.097 21.407 1.00 52.50 202 PRO A C 1
ATOM 1574 O O . PRO A 1 202 ? -6.048 25.915 22.620 1.00 52.50 202 PRO A O 1
ATOM 1577 N N . GLU A 1 203 ? -6.793 27.063 20.851 1.00 53.22 203 GLU A N 1
ATOM 1578 C CA . GLU A 1 203 ? -7.610 27.981 21.664 1.00 53.22 203 GLU A CA 1
ATOM 1579 C C . GLU A 1 203 ? -8.896 27.322 22.184 1.00 53.22 203 GLU A C 1
ATOM 1581 O O . GLU A 1 203 ? -9.245 27.509 23.349 1.00 53.22 203 GLU A O 1
ATOM 1586 N N . GLU A 1 204 ? -9.565 26.478 21.389 1.00 53.75 204 GLU A N 1
ATOM 1587 C CA . GLU A 1 204 ? -10.747 25.736 21.857 1.00 53.75 204 GLU A CA 1
ATOM 1588 C C . GLU A 1 204 ? -10.406 24.644 22.880 1.00 53.75 204 GLU A C 1
ATOM 1590 O O . GLU A 1 204 ? -11.216 24.387 23.771 1.00 53.75 204 GLU A O 1
ATOM 1595 N N . GLN A 1 205 ? -9.223 24.017 22.806 1.00 51.00 205 GLN A N 1
ATOM 1596 C CA . GLN A 1 205 ? -8.772 23.083 23.845 1.00 51.00 205 GLN A CA 1
ATOM 1597 C C . GLN A 1 205 ? -8.471 23.799 25.161 1.00 51.00 205 GLN A C 1
ATOM 1599 O O . GLN A 1 205 ? -8.921 23.323 26.196 1.00 51.00 205 GLN A O 1
ATOM 1604 N N . ILE A 1 206 ? -7.813 24.964 25.132 1.00 56.16 206 ILE A N 1
ATOM 1605 C CA . ILE A 1 206 ? -7.570 25.762 26.345 1.00 56.16 206 ILE A CA 1
ATOM 1606 C C . ILE A 1 206 ? -8.899 26.249 26.945 1.00 56.16 206 ILE A C 1
ATOM 1608 O O . ILE A 1 206 ? -9.086 26.169 28.158 1.00 56.16 206 ILE A O 1
ATOM 1612 N N . TYR A 1 207 ? -9.861 26.682 26.120 1.00 57.03 207 TYR A N 1
ATOM 1613 C CA . TYR A 1 207 ? -11.186 27.071 26.612 1.00 57.03 207 TYR A CA 1
ATOM 1614 C C . TYR A 1 207 ? -11.993 25.886 27.157 1.00 57.03 207 TYR A C 1
ATOM 1616 O O . TYR A 1 207 ? -12.581 26.024 28.227 1.00 57.03 207 TYR A O 1
ATOM 1624 N N . ARG A 1 208 ? -11.998 24.718 26.499 1.00 53.91 208 ARG A N 1
ATOM 1625 C CA . ARG A 1 208 ? -12.686 23.515 27.007 1.00 53.91 208 ARG A CA 1
ATOM 1626 C C . ARG A 1 208 ? -12.042 22.956 28.267 1.00 53.91 208 ARG A C 1
ATOM 1628 O O . ARG A 1 208 ? -12.764 22.637 29.196 1.00 53.91 208 ARG A O 1
ATOM 1635 N N . GLU A 1 209 ? -10.716 22.907 28.340 1.00 55.41 209 GLU A N 1
ATOM 1636 C CA . GLU A 1 209 ? -9.992 22.465 29.537 1.00 55.41 209 GLU A CA 1
ATOM 1637 C C . GLU A 1 209 ? -10.188 23.461 30.697 1.00 55.41 209 GLU A C 1
ATOM 1639 O O . GLU A 1 209 ? -10.344 23.062 31.853 1.00 55.41 209 GLU A O 1
ATOM 1644 N N . SER A 1 210 ? -10.306 24.764 30.404 1.00 64.38 210 SER A N 1
ATOM 1645 C CA . SER A 1 210 ? -10.678 25.774 31.406 1.00 64.38 210 SER A CA 1
ATOM 1646 C C . SER A 1 210 ? -12.146 25.675 31.853 1.00 64.38 210 SER A C 1
ATOM 1648 O O . SER A 1 210 ? -12.440 25.858 33.032 1.00 64.38 210 SER A O 1
ATOM 1650 N N . ALA A 1 211 ? -13.066 25.341 30.941 1.00 63.50 211 ALA A N 1
ATOM 1651 C CA . ALA A 1 211 ? -14.488 25.184 31.231 1.00 63.50 211 ALA A CA 1
ATOM 1652 C C . ALA A 1 211 ? -14.777 23.883 31.993 1.00 63.50 211 ALA A C 1
ATOM 1654 O O . ALA A 1 211 ? -15.550 23.908 32.947 1.00 63.50 211 ALA A O 1
ATOM 1655 N N . ASP A 1 212 ? -14.120 22.775 31.639 1.00 63.94 212 ASP A N 1
ATOM 1656 C CA . ASP A 1 212 ? -14.225 21.502 32.358 1.00 63.94 212 ASP A CA 1
ATOM 1657 C C . ASP A 1 212 ? -13.586 21.598 33.745 1.00 63.94 212 ASP A C 1
ATOM 1659 O O . ASP A 1 212 ? -14.163 21.112 34.714 1.00 63.94 212 ASP A O 1
ATOM 1663 N N . SER A 1 213 ? -12.456 22.300 33.891 1.00 69.19 213 SER A N 1
ATOM 1664 C CA . SER A 1 213 ? -11.855 22.536 35.213 1.00 69.19 213 SER A CA 1
ATOM 1665 C C . SER A 1 213 ? -12.681 23.490 36.085 1.00 69.19 213 SER A C 1
ATOM 1667 O O . SER A 1 213 ? -12.770 23.281 37.300 1.00 69.19 213 SER A O 1
ATOM 1669 N N . GLN A 1 214 ? -13.344 24.497 35.501 1.00 71.56 214 GLN A N 1
ATOM 1670 C CA . GLN A 1 214 ? -14.327 25.319 36.217 1.00 71.56 214 GLN A CA 1
ATOM 1671 C C . GLN A 1 214 ? -15.571 24.520 36.603 1.00 71.56 214 GLN A C 1
ATOM 1673 O O . GLN A 1 214 ? -16.001 24.613 37.750 1.00 71.56 214 GLN A O 1
ATOM 1678 N N . LEU A 1 215 ? -16.119 23.706 35.701 1.00 67.50 215 LEU A N 1
ATOM 1679 C CA . LEU A 1 215 ? -17.281 22.860 35.968 1.00 67.50 215 LEU A CA 1
ATOM 1680 C C . LEU A 1 215 ? -16.968 21.804 37.038 1.00 67.50 215 LEU A C 1
ATOM 1682 O O . LEU A 1 215 ? -17.768 21.590 37.945 1.00 67.50 215 LEU A O 1
ATOM 1686 N N . GLU A 1 216 ? -15.786 21.186 36.997 1.00 64.56 216 GLU A N 1
ATOM 1687 C CA . GLU A 1 216 ? -15.328 20.243 38.021 1.00 64.56 216 GLU A CA 1
ATOM 1688 C C . GLU A 1 216 ? -15.158 20.936 39.383 1.00 64.56 216 GLU A C 1
ATOM 1690 O O . GLU A 1 216 ? -15.543 20.381 40.419 1.00 64.56 216 GLU A O 1
ATOM 1695 N N . MET A 1 217 ? -14.627 22.165 39.403 1.00 72.19 217 MET A N 1
ATOM 1696 C CA . MET A 1 217 ? -14.546 22.971 40.625 1.00 72.19 217 MET A CA 1
ATOM 1697 C C . MET A 1 217 ? -15.922 23.351 41.171 1.00 72.19 217 MET A C 1
ATOM 1699 O O . MET A 1 217 ? -16.119 23.264 42.384 1.00 72.19 217 MET A O 1
ATOM 1703 N N . ASP A 1 218 ? -16.862 23.740 40.313 1.00 72.00 218 ASP A N 1
ATOM 1704 C CA . ASP A 1 218 ? -18.194 24.192 40.721 1.00 72.00 218 ASP A CA 1
ATOM 1705 C C . ASP A 1 218 ? -19.074 23.021 41.187 1.00 72.00 218 ASP A C 1
ATOM 1707 O O . ASP A 1 218 ? -19.793 23.104 42.184 1.00 72.00 218 ASP A O 1
ATOM 1711 N N . ILE A 1 219 ? -18.919 21.850 40.566 1.00 63.44 219 ILE A N 1
ATOM 1712 C CA . ILE A 1 219 ? -19.511 20.599 41.049 1.00 63.44 219 ILE A CA 1
ATOM 1713 C C . ILE A 1 219 ? -18.908 20.229 42.410 1.00 63.44 219 ILE A C 1
ATOM 1715 O O . ILE A 1 219 ? -19.650 19.926 43.343 1.00 63.44 219 ILE A O 1
ATOM 1719 N N . ARG A 1 220 ? -17.579 20.300 42.586 1.00 62.66 220 ARG A N 1
ATOM 1720 C CA . ARG A 1 220 ? -16.934 20.020 43.886 1.00 62.66 220 ARG A CA 1
ATOM 1721 C C . ARG A 1 220 ? -17.338 21.005 44.983 1.00 62.66 220 ARG A C 1
ATOM 1723 O O . ARG A 1 220 ? -17.464 20.587 46.136 1.00 62.66 220 ARG A O 1
ATOM 1730 N N . SER A 1 221 ? -17.506 22.286 44.663 1.00 67.94 221 SER A N 1
ATOM 1731 C CA . SER A 1 221 ? -17.897 23.322 45.627 1.00 67.94 221 SER A CA 1
ATOM 1732 C C . SER A 1 221 ? -19.354 23.138 46.069 1.00 67.94 221 SER A C 1
ATOM 1734 O O . SER A 1 221 ? -19.635 23.129 47.270 1.00 67.94 221 SER A O 1
ATOM 1736 N N . THR A 1 222 ? -20.250 22.861 45.120 1.00 61.16 222 THR A N 1
ATOM 1737 C CA . THR A 1 222 ? -21.671 22.584 45.369 1.00 61.16 222 THR A CA 1
ATOM 1738 C C . THR A 1 222 ? -21.870 21.247 46.090 1.00 61.16 222 THR A C 1
ATOM 1740 O O . THR A 1 222 ? -22.740 21.122 46.948 1.00 61.16 222 THR A O 1
ATOM 1743 N N . LEU A 1 223 ? -21.018 20.246 45.834 1.00 49.53 223 LEU A N 1
ATOM 1744 C CA . LEU A 1 223 ? -21.029 18.993 46.595 1.00 49.53 223 LEU A CA 1
ATOM 1745 C C . LEU A 1 223 ? -20.514 19.172 48.023 1.00 49.53 223 LEU A C 1
ATOM 1747 O O . LEU A 1 223 ? -21.092 18.603 48.945 1.00 49.53 223 LEU A O 1
ATOM 1751 N N . ARG A 1 224 ? -19.455 19.959 48.251 1.00 55.28 224 ARG A N 1
ATOM 1752 C CA . ARG A 1 224 ? -18.970 20.225 49.619 1.00 55.28 224 ARG A CA 1
ATOM 1753 C C . ARG A 1 224 ? -20.011 20.928 50.481 1.00 55.28 224 ARG A C 1
ATOM 1755 O O . ARG A 1 224 ? -20.042 20.665 51.678 1.00 55.28 224 ARG A O 1
ATOM 1762 N N . SER A 1 225 ? -20.853 21.779 49.896 1.00 55.16 225 SER A N 1
ATOM 1763 C CA . SER A 1 225 ? -21.945 22.419 50.636 1.00 55.16 225 SER A CA 1
ATOM 1764 C C . SER A 1 225 ? -23.094 21.451 50.959 1.00 55.16 225 SER A C 1
ATOM 1766 O O . SER A 1 225 ? -23.768 21.643 51.967 1.00 55.16 225 SER A O 1
ATOM 1768 N N . GLN A 1 226 ? -23.272 20.373 50.182 1.00 49.97 226 GLN A N 1
ATOM 1769 C CA . GLN A 1 226 ? -24.268 19.318 50.443 1.00 49.97 226 GLN A CA 1
ATOM 1770 C C . GLN A 1 226 ? -23.769 18.146 51.309 1.00 49.97 226 GLN A C 1
ATOM 1772 O O . GLN A 1 226 ? -24.583 17.443 51.902 1.00 49.97 226 GLN A O 1
ATOM 1777 N N . VAL A 1 227 ? -22.454 17.941 51.450 1.00 47.56 227 VAL A N 1
ATOM 1778 C CA . VAL A 1 227 ? -21.841 16.862 52.267 1.00 47.56 227 VAL A CA 1
ATOM 1779 C C . VAL A 1 227 ? -21.995 17.082 53.789 1.00 47.56 227 VAL A C 1
ATOM 1781 O O . VAL A 1 227 ? -21.533 16.273 54.591 1.00 47.56 227 VAL A O 1
ATOM 1784 N N . GLY A 1 228 ? -22.731 18.116 54.205 1.00 49.62 228 GLY A N 1
ATOM 1785 C CA . GLY A 1 228 ? -23.212 18.259 55.581 1.00 49.62 228 GLY A CA 1
ATOM 1786 C C . GLY A 1 228 ? -24.144 17.130 56.046 1.00 49.62 228 GLY A C 1
ATOM 1787 O O . GLY A 1 228 ? -24.245 16.926 57.251 1.00 49.62 228 GLY A O 1
ATOM 1788 N N . ASP A 1 229 ? -24.752 16.356 55.135 1.00 49.44 229 ASP A N 1
ATOM 1789 C CA . ASP A 1 229 ? -25.641 15.244 55.496 1.00 49.44 229 ASP A CA 1
ATOM 1790 C C . ASP A 1 229 ? -25.317 13.912 54.772 1.00 49.44 229 ASP A C 1
ATOM 1792 O O . ASP A 1 229 ? -25.591 13.705 53.592 1.00 49.44 229 ASP A O 1
ATOM 1796 N N . ILE A 1 230 ? -24.792 12.970 55.568 1.00 48.19 230 ILE A N 1
ATOM 1797 C CA . ILE A 1 230 ? -24.999 11.504 55.534 1.00 48.19 230 ILE A CA 1
ATOM 1798 C C . ILE A 1 230 ? -24.409 10.677 54.353 1.00 48.19 230 ILE A C 1
ATOM 1800 O O . ILE A 1 230 ? -24.980 10.548 53.275 1.00 48.19 230 ILE A O 1
ATOM 1804 N N . ASN A 1 231 ? -23.327 9.939 54.662 1.00 50.16 231 ASN A N 1
ATOM 1805 C CA . ASN A 1 231 ? -23.005 8.534 54.294 1.00 50.16 231 ASN A CA 1
ATOM 1806 C C . ASN A 1 231 ? -23.124 8.018 52.829 1.00 50.16 231 ASN A C 1
ATOM 1808 O O . ASN A 1 231 ? -23.100 6.807 52.604 1.00 50.16 231 ASN A O 1
ATOM 1812 N N . SER A 1 232 ? -23.197 8.875 51.810 1.00 48.97 232 SER A N 1
ATOM 1813 C CA . SER A 1 232 ? -23.351 8.478 50.393 1.00 48.97 232 SER A CA 1
ATOM 1814 C C . SER A 1 232 ? -22.035 8.255 49.613 1.00 48.97 232 SER A C 1
ATOM 1816 O O . SER A 1 232 ? -22.057 7.921 48.426 1.00 48.97 232 SER A O 1
ATOM 1818 N N . THR A 1 233 ? -20.880 8.355 50.272 1.00 49.28 233 THR A N 1
ATOM 1819 C CA . THR A 1 233 ? -19.531 8.349 49.671 1.00 49.28 233 THR A CA 1
ATOM 1820 C C . THR A 1 233 ? -19.133 7.056 48.948 1.00 49.28 233 THR A C 1
ATOM 1822 O O . THR A 1 233 ? -18.297 7.109 48.049 1.00 49.28 233 THR A O 1
ATOM 1825 N N . LEU A 1 234 ? -19.735 5.902 49.262 1.00 51.59 234 LEU A N 1
ATOM 1826 C CA . LEU A 1 234 ? -19.349 4.623 48.640 1.00 51.59 234 LEU A CA 1
ATOM 1827 C C . LEU A 1 234 ? -20.090 4.307 47.322 1.00 51.59 234 LEU A C 1
ATOM 1829 O O . LEU A 1 234 ? -19.587 3.533 46.512 1.00 51.59 234 LEU A O 1
ATOM 1833 N N . MET A 1 235 ? -21.267 4.901 47.076 1.00 52.22 235 MET A N 1
ATOM 1834 C CA . MET A 1 235 ? -22.005 4.724 45.808 1.00 52.22 235 MET A CA 1
ATOM 1835 C C . MET A 1 235 ? -21.544 5.687 44.707 1.00 52.22 235 MET A C 1
ATOM 1837 O O . MET A 1 235 ? -21.715 5.398 43.525 1.00 52.22 235 MET A O 1
ATOM 1841 N N . TRP A 1 236 ? -20.929 6.805 45.090 1.00 49.78 236 TRP A N 1
ATOM 1842 C CA . TRP A 1 236 ? -20.592 7.905 44.188 1.00 49.78 236 TRP A CA 1
ATOM 1843 C C . TRP A 1 236 ? -19.375 7.643 43.290 1.00 49.78 236 TRP A C 1
ATOM 1845 O O . TRP A 1 236 ? -19.389 8.028 42.121 1.00 49.78 236 TRP A O 1
ATOM 1855 N N . GLY A 1 237 ? -18.357 6.927 43.780 1.00 54.31 237 GLY A N 1
ATOM 1856 C CA . GLY A 1 237 ? -17.154 6.614 42.991 1.00 54.31 237 GLY A CA 1
ATOM 1857 C C . GLY A 1 237 ? -17.439 5.781 41.733 1.00 54.31 237 GLY A C 1
ATOM 1858 O O . GLY A 1 237 ? -16.820 5.991 40.695 1.00 54.31 237 GLY A O 1
ATOM 1859 N N . ASN A 1 238 ? -18.446 4.903 41.789 1.00 55.03 238 ASN A N 1
ATOM 1860 C CA . ASN A 1 238 ? -18.823 4.055 40.655 1.00 55.03 238 ASN A CA 1
ATOM 1861 C C . ASN A 1 238 ? -19.642 4.801 39.586 1.00 55.03 238 ASN A C 1
ATOM 1863 O O . ASN A 1 238 ? -19.696 4.359 38.440 1.00 55.03 238 ASN A O 1
ATOM 1867 N N . GLN A 1 239 ? -20.297 5.910 39.942 1.00 52.81 239 GLN A N 1
ATOM 1868 C CA . GLN A 1 239 ? -21.175 6.647 39.029 1.00 52.81 239 GLN A CA 1
ATOM 1869 C C . GLN A 1 239 ? -20.397 7.677 38.200 1.00 52.81 239 GLN A C 1
ATOM 1871 O O . GLN A 1 239 ? -20.681 7.827 37.014 1.00 52.81 239 GLN A O 1
ATOM 1876 N N . LEU A 1 240 ? -19.359 8.296 38.776 1.00 55.28 240 LEU A N 1
ATOM 1877 C CA . LEU A 1 240 ? -18.430 9.151 38.027 1.00 55.28 240 LEU A CA 1
ATOM 1878 C C . LEU A 1 240 ? -17.653 8.357 36.960 1.00 55.28 240 LEU A C 1
ATOM 1880 O O . LEU A 1 240 ? -17.585 8.781 35.810 1.00 55.28 240 LEU A O 1
ATOM 1884 N N . GLN A 1 241 ? -17.167 7.156 37.299 1.00 55.72 241 GLN A N 1
ATOM 1885 C CA . GLN A 1 241 ? -16.461 6.281 36.350 1.00 55.72 241 GLN A CA 1
ATOM 1886 C C . GLN A 1 241 ? -17.330 5.842 35.157 1.00 55.72 241 GLN A C 1
ATOM 1888 O O . GLN A 1 241 ? -16.826 5.640 34.051 1.00 55.72 241 GLN A O 1
ATOM 1893 N N . ALA A 1 242 ? -18.645 5.700 35.350 1.00 54.06 242 ALA A N 1
ATOM 1894 C CA . ALA A 1 242 ? -19.568 5.344 34.272 1.00 54.06 242 ALA A CA 1
ATOM 1895 C C . ALA A 1 242 ? -19.806 6.502 33.285 1.00 54.06 242 ALA A C 1
ATOM 1897 O O . ALA A 1 242 ? -20.029 6.263 32.101 1.00 54.06 242 ALA A O 1
ATOM 1898 N N . VAL A 1 243 ? -19.747 7.751 33.756 1.00 54.78 243 VAL A N 1
ATOM 1899 C CA . VAL A 1 243 ? -19.901 8.943 32.905 1.00 54.78 243 VAL A CA 1
ATOM 1900 C C . VAL A 1 243 ? -18.618 9.209 32.115 1.00 54.78 243 VAL A C 1
ATOM 1902 O O . VAL A 1 243 ? -18.681 9.450 30.911 1.00 54.78 243 VAL A O 1
ATOM 1905 N N . GLU A 1 244 ? -17.456 9.054 32.751 1.00 52.38 244 GLU A N 1
ATOM 1906 C CA . GLU A 1 244 ? -16.146 9.221 32.108 1.00 52.38 244 GLU A CA 1
ATOM 1907 C C . GLU A 1 244 ? -15.904 8.172 31.000 1.00 52.38 244 GLU A C 1
ATOM 1909 O O . GLU A 1 244 ? -15.410 8.488 29.918 1.00 52.38 244 GLU A O 1
ATOM 1914 N N . THR A 1 245 ? -16.350 6.925 31.208 1.00 53.97 245 THR A N 1
ATOM 1915 C CA . THR A 1 245 ? -16.273 5.865 30.182 1.00 53.97 245 THR A CA 1
ATOM 1916 C C . THR A 1 245 ? -17.253 6.049 29.020 1.00 53.97 245 THR A C 1
ATOM 1918 O O . THR A 1 245 ? -16.973 5.573 27.919 1.00 53.97 245 THR A O 1
ATOM 1921 N N . LEU A 1 246 ? -18.374 6.751 29.223 1.00 54.28 246 LEU A N 1
ATOM 1922 C CA . LEU A 1 246 ? -19.299 7.106 28.141 1.00 54.28 246 LEU A CA 1
ATOM 1923 C C . LEU A 1 246 ? -18.751 8.253 27.280 1.00 54.28 246 LEU A C 1
ATOM 1925 O O . LEU A 1 246 ? -18.837 8.170 26.057 1.00 54.28 246 LEU A O 1
ATOM 1929 N N . GLN A 1 247 ? -18.123 9.266 27.886 1.00 50.69 247 GLN A N 1
ATOM 1930 C CA . GLN A 1 247 ? -17.544 10.394 27.143 1.00 50.69 247 GLN A CA 1
ATOM 1931 C C . GLN A 1 247 ? -16.330 9.995 26.290 1.00 50.69 247 GLN A C 1
ATOM 1933 O O . GLN A 1 247 ? -16.205 10.457 25.157 1.00 50.69 247 GLN A O 1
ATOM 1938 N N . LEU A 1 248 ? -15.487 9.075 26.774 1.00 50.00 248 LEU A N 1
ATOM 1939 C CA . LEU A 1 248 ? -14.366 8.523 25.996 1.00 50.00 248 LEU A CA 1
ATOM 1940 C C . LEU A 1 248 ? -14.813 7.668 24.795 1.00 50.00 248 LEU A C 1
ATOM 1942 O O . LEU A 1 248 ? -14.062 7.527 23.836 1.00 50.00 248 LEU A O 1
ATOM 1946 N N . GLY A 1 249 ? -16.021 7.094 24.826 1.00 42.66 249 GLY A N 1
ATOM 1947 C CA . GLY A 1 249 ? -16.567 6.324 23.702 1.00 42.66 249 GLY A CA 1
ATOM 1948 C C . GLY A 1 249 ? -17.183 7.186 22.595 1.00 42.66 249 GLY A C 1
ATOM 1949 O O . GLY A 1 249 ? -17.281 6.743 21.450 1.00 42.66 249 GLY A O 1
ATOM 1950 N N . GLU A 1 250 ? -17.608 8.408 22.919 1.00 44.25 250 GLU A N 1
ATOM 1951 C CA . GLU A 1 250 ? -18.312 9.287 21.982 1.00 44.25 250 GLU A CA 1
ATOM 1952 C C . GLU A 1 250 ? -17.344 10.079 21.087 1.00 44.25 250 GLU A C 1
ATOM 1954 O O . GLU A 1 250 ? -17.625 10.270 19.900 1.00 44.25 250 GLU A O 1
ATOM 1959 N N . THR A 1 251 ? -16.156 10.428 21.593 1.00 42.88 251 THR A N 1
ATOM 1960 C CA . THR A 1 251 ? -15.097 11.112 20.828 1.00 42.88 251 THR A CA 1
ATOM 1961 C C . THR A 1 251 ? -14.474 10.232 19.739 1.00 42.88 251 THR A C 1
ATOM 1963 O O . THR A 1 251 ? -14.272 10.716 18.625 1.00 42.88 251 THR A O 1
ATOM 1966 N N . ASP A 1 252 ? -14.294 8.930 19.980 1.00 44.84 252 ASP A N 1
ATOM 1967 C CA . ASP A 1 252 ? -13.812 7.973 18.963 1.00 44.84 252 ASP A CA 1
ATOM 1968 C C . ASP A 1 252 ? -14.806 7.799 17.790 1.00 44.84 252 ASP A C 1
ATOM 1970 O O . ASP A 1 252 ? -14.424 7.481 16.661 1.00 44.84 252 ASP A O 1
ATOM 1974 N N . SER A 1 253 ? -16.103 8.033 18.024 1.00 44.16 253 SER A N 1
ATOM 1975 C CA . SER A 1 253 ? -17.151 7.808 17.018 1.00 44.16 253 SER A CA 1
ATOM 1976 C C . SER A 1 253 ? -17.262 8.922 15.966 1.00 44.16 253 SER A C 1
ATOM 1978 O O . SER A 1 253 ? -17.745 8.679 14.852 1.00 44.16 253 SER A O 1
ATOM 1980 N N . LEU A 1 254 ? -16.806 10.137 16.297 1.00 47.22 254 LEU A N 1
ATOM 1981 C CA . LEU A 1 254 ? -16.861 11.306 15.414 1.00 47.22 254 LEU A CA 1
ATOM 1982 C C . LEU A 1 254 ? -15.742 11.292 14.366 1.00 47.22 254 LEU A C 1
ATOM 1984 O O . LEU A 1 254 ? -16.013 11.588 13.199 1.00 47.22 254 LEU A O 1
ATOM 1988 N N . ASP A 1 255 ? -14.535 10.850 14.727 1.00 46.38 255 ASP A N 1
ATOM 1989 C CA . ASP A 1 255 ? -13.427 10.696 13.771 1.00 46.38 255 ASP A CA 1
ATOM 1990 C C . ASP A 1 255 ? -13.697 9.582 12.748 1.00 46.38 255 ASP A C 1
ATOM 1992 O O . ASP A 1 255 ? -13.352 9.699 11.568 1.00 46.38 255 ASP A O 1
ATOM 1996 N N . GLN A 1 256 ? -14.428 8.536 13.146 1.00 43.22 256 GLN A N 1
ATOM 1997 C CA . GLN A 1 256 ? -14.763 7.422 12.260 1.00 43.22 256 GLN A CA 1
ATOM 1998 C C . GLN A 1 256 ? -15.812 7.780 11.183 1.00 43.22 256 GLN A C 1
ATOM 2000 O O . GLN A 1 256 ? -15.842 7.149 10.123 1.00 43.22 256 GLN A O 1
ATOM 2005 N N . ARG A 1 257 ? -16.653 8.807 11.395 1.00 42.34 257 ARG A N 1
ATOM 2006 C CA . ARG A 1 257 ? -17.707 9.209 10.434 1.00 42.34 257 ARG A CA 1
ATOM 2007 C C . ARG A 1 257 ? -17.214 10.102 9.296 1.00 42.34 257 ARG A C 1
ATOM 2009 O O . ARG A 1 257 ? -17.819 10.086 8.226 1.00 42.34 257 ARG A O 1
ATOM 2016 N N . VAL A 1 258 ? -16.116 10.836 9.477 1.00 47.94 258 VAL A N 1
ATOM 2017 C CA . VAL A 1 258 ? -15.590 11.741 8.435 1.00 47.94 258 VAL A CA 1
ATOM 2018 C C . VAL A 1 258 ? -14.786 10.982 7.364 1.00 47.94 258 VAL A C 1
ATOM 2020 O O . V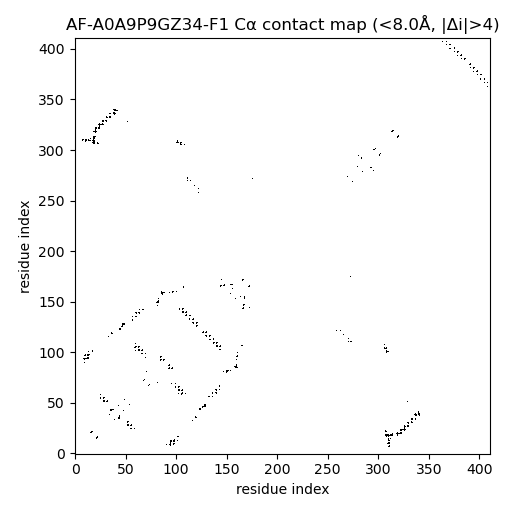AL A 1 258 ? -14.703 11.432 6.224 1.00 47.94 258 VAL A O 1
ATOM 2023 N N . MET A 1 259 ? -14.270 9.782 7.666 1.00 44.78 259 MET A N 1
ATOM 2024 C CA . MET A 1 259 ? -13.501 8.976 6.698 1.00 44.78 259 MET A CA 1
ATOM 2025 C C . MET A 1 259 ? -14.360 8.193 5.686 1.00 44.78 259 MET A C 1
ATOM 2027 O O . MET A 1 259 ? -13.874 7.807 4.621 1.00 44.78 259 MET A O 1
ATOM 2031 N N . MET A 1 260 ? -15.643 7.960 5.972 1.00 44.47 260 MET A N 1
ATOM 2032 C CA . MET A 1 260 ? -16.513 7.122 5.133 1.00 44.47 260 MET A CA 1
ATOM 2033 C C . MET A 1 260 ? -16.947 7.758 3.788 1.00 44.47 260 MET A C 1
ATOM 2035 O O . MET A 1 260 ? -16.946 7.052 2.780 1.00 44.47 260 MET A O 1
ATOM 2039 N N . PRO A 1 261 ? -17.269 9.065 3.685 1.00 49.25 261 PRO A N 1
ATOM 2040 C CA . PRO A 1 261 ? -17.613 9.657 2.388 1.00 49.25 261 PRO A CA 1
ATOM 2041 C C . PRO A 1 261 ? -16.390 9.857 1.473 1.00 49.25 261 PRO A C 1
ATOM 2043 O O . PRO A 1 261 ? -16.521 9.769 0.254 1.00 49.25 261 PRO A O 1
ATOM 2046 N N . LEU A 1 262 ? -15.186 10.045 2.035 1.00 49.59 262 LEU A N 1
ATOM 2047 C CA . LEU A 1 262 ? -13.951 10.206 1.253 1.00 49.59 262 LEU A CA 1
ATOM 2048 C C . LEU A 1 262 ? -13.498 8.886 0.596 1.00 49.59 262 LEU A C 1
ATOM 2050 O O . LEU A 1 262 ? -12.957 8.888 -0.507 1.00 49.59 262 LEU A O 1
ATOM 2054 N N . THR A 1 263 ? -13.767 7.758 1.261 1.00 50.81 263 THR A N 1
ATOM 2055 C CA . THR A 1 263 ? -13.473 6.404 0.762 1.00 50.81 263 THR A CA 1
ATOM 2056 C C . THR A 1 263 ? -14.471 5.929 -0.296 1.00 50.81 263 THR A C 1
ATOM 2058 O O . THR A 1 263 ? -14.099 5.205 -1.217 1.00 50.81 263 THR A O 1
ATOM 2061 N N . MET A 1 264 ? -15.723 6.390 -0.229 1.00 46.91 264 MET A N 1
ATOM 2062 C CA . MET A 1 264 ? -16.716 6.137 -1.280 1.00 46.91 264 MET A CA 1
ATOM 2063 C C . MET A 1 264 ? -16.407 6.901 -2.572 1.00 46.91 264 MET A C 1
ATOM 2065 O O . MET A 1 264 ? -16.586 6.352 -3.656 1.00 46.91 264 MET A O 1
ATOM 2069 N N . VAL A 1 265 ? -15.871 8.123 -2.478 1.00 48.72 265 VAL A N 1
ATOM 2070 C CA . VAL A 1 265 ? -15.420 8.872 -3.663 1.00 48.72 265 VAL A CA 1
ATOM 2071 C C . VAL A 1 265 ? -14.184 8.209 -4.278 1.00 48.72 265 VAL A C 1
ATOM 2073 O O . VAL A 1 265 ? -14.120 8.087 -5.493 1.00 48.72 265 VAL A O 1
ATOM 2076 N N . SER A 1 266 ? -13.242 7.687 -3.485 1.00 47.47 266 SER A N 1
ATOM 2077 C CA . SER A 1 266 ? -12.046 7.020 -4.023 1.00 47.47 266 SER A CA 1
ATOM 2078 C C . SER A 1 266 ? -12.302 5.612 -4.590 1.00 47.47 266 SER A C 1
ATOM 2080 O O . SER A 1 266 ? -11.569 5.192 -5.482 1.00 47.47 266 SER A O 1
ATOM 2082 N N . MET A 1 267 ? -13.354 4.900 -4.159 1.00 47.03 267 MET A N 1
ATOM 2083 C CA . MET A 1 267 ? -13.764 3.615 -4.764 1.00 47.03 267 MET A CA 1
AT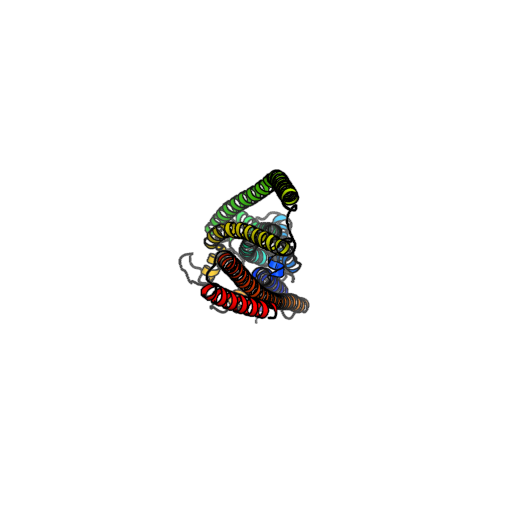OM 2084 C C . MET A 1 267 ? -14.305 3.753 -6.196 1.00 47.03 267 MET A C 1
ATOM 2086 O O . MET A 1 267 ? -14.190 2.812 -6.978 1.00 47.03 267 MET A O 1
ATOM 2090 N N . VAL A 1 268 ? -14.849 4.917 -6.567 1.00 52.97 268 VAL A N 1
ATOM 2091 C CA . VAL A 1 268 ? -15.295 5.205 -7.947 1.00 52.97 268 VAL A CA 1
ATOM 2092 C C . VAL A 1 268 ? -14.101 5.468 -8.885 1.00 52.97 268 VAL A C 1
ATOM 2094 O O . VAL A 1 268 ? -14.232 5.354 -10.100 1.00 52.97 268 VAL A O 1
ATOM 2097 N N . PHE A 1 269 ? -12.910 5.721 -8.328 1.00 49.41 269 PHE A N 1
ATOM 2098 C CA . PHE A 1 269 ? -11.672 6.011 -9.055 1.00 49.41 269 PHE A CA 1
ATOM 2099 C C . PHE A 1 269 ? -10.579 4.970 -8.774 1.00 49.41 269 PHE A C 1
ATOM 2101 O O . PHE A 1 269 ? -9.445 5.313 -8.430 1.00 49.41 269 PHE A O 1
ATOM 2108 N N . LEU A 1 270 ? -10.894 3.682 -8.958 1.00 52.34 270 LEU A N 1
ATOM 2109 C CA . LEU A 1 270 ? -9.851 2.690 -9.254 1.00 52.34 270 LEU A CA 1
ATOM 2110 C C . LEU A 1 270 ? -8.932 3.265 -10.350 1.00 52.34 270 LEU A C 1
ATOM 2112 O O . LEU A 1 270 ? -9.446 3.900 -11.277 1.00 52.34 270 LEU A O 1
ATOM 2116 N N . PRO A 1 271 ? -7.600 3.074 -10.270 1.00 58.31 271 PRO A N 1
ATOM 2117 C CA . PRO A 1 271 ? -6.692 3.632 -11.254 1.00 58.31 271 PRO A CA 1
ATOM 2118 C C . PRO A 1 271 ? -7.125 3.116 -12.618 1.00 58.31 271 PRO A C 1
ATOM 2120 O O . PRO A 1 271 ? -7.052 1.916 -12.888 1.00 58.31 271 PRO A O 1
ATOM 2123 N N . LEU A 1 272 ? -7.586 4.025 -13.475 1.00 51.59 272 LEU A N 1
ATOM 2124 C CA . LEU A 1 272 ? -7.936 3.705 -14.851 1.00 51.59 272 LEU A CA 1
ATOM 2125 C C . LEU A 1 272 ? -6.746 3.021 -15.542 1.00 51.59 272 LEU A C 1
ATOM 2127 O O . LEU A 1 272 ? -6.959 2.185 -16.399 1.00 51.59 272 LEU A O 1
ATOM 2131 N N . SER A 1 273 ? -5.508 3.289 -15.102 1.00 47.31 273 SER A N 1
ATOM 2132 C CA . SER A 1 273 ? -4.299 2.570 -15.510 1.00 47.31 273 SER A CA 1
ATOM 2133 C C . SER A 1 273 ? -4.313 1.087 -15.132 1.00 47.31 273 SER A C 1
ATOM 2135 O O . SER A 1 273 ? -4.047 0.267 -15.994 1.00 47.31 273 SER A O 1
ATOM 2137 N N . LEU A 1 274 ? -4.700 0.704 -13.911 1.00 53.22 274 LEU A N 1
ATOM 2138 C CA . LEU A 1 274 ? -4.834 -0.707 -13.523 1.00 53.22 274 LEU A CA 1
ATOM 2139 C C . LEU A 1 274 ? -5.972 -1.386 -14.291 1.00 53.22 274 LEU A C 1
ATOM 2141 O O . LEU A 1 274 ? -5.824 -2.526 -14.714 1.00 53.22 274 LEU A O 1
ATOM 2145 N N . LEU A 1 275 ? -7.082 -0.680 -14.527 1.00 52.50 275 LEU A N 1
ATOM 2146 C CA . LEU A 1 275 ? -8.167 -1.183 -15.374 1.00 52.50 275 LEU A CA 1
ATOM 2147 C C . LEU A 1 275 ? -7.769 -1.266 -16.850 1.00 52.50 275 LEU A C 1
ATOM 2149 O O . LEU A 1 275 ? -8.196 -2.202 -17.504 1.00 52.50 275 LEU A O 1
ATOM 2153 N N . VAL A 1 276 ? -6.940 -0.362 -17.375 1.00 54.50 276 VAL A N 1
ATOM 2154 C CA . VAL A 1 276 ? -6.409 -0.402 -18.749 1.00 54.50 276 VAL A CA 1
ATOM 2155 C C . VAL A 1 276 ? -5.380 -1.521 -18.895 1.00 54.50 276 VAL A C 1
ATOM 2157 O O . VAL A 1 276 ? -5.455 -2.264 -19.867 1.00 54.50 276 VAL A O 1
ATOM 2160 N N . THR A 1 277 ? -4.488 -1.712 -17.920 1.00 52.06 277 THR A N 1
ATOM 2161 C CA . THR A 1 277 ? -3.534 -2.832 -17.879 1.00 52.06 277 THR A CA 1
ATOM 2162 C C . THR A 1 277 ? -4.254 -4.172 -17.717 1.00 52.06 277 THR A C 1
ATOM 2164 O O . THR A 1 277 ? -3.900 -5.145 -18.369 1.00 52.06 277 THR A O 1
ATOM 2167 N N . LEU A 1 278 ? -5.310 -4.251 -16.902 1.00 49.53 278 LEU A N 1
ATOM 2168 C CA . LEU A 1 278 ? -6.119 -5.467 -16.791 1.00 49.53 278 LEU A CA 1
ATOM 2169 C C . LEU A 1 278 ? -7.006 -5.676 -18.025 1.00 49.53 278 LEU A C 1
ATOM 2171 O O . LEU A 1 278 ? -7.131 -6.804 -18.490 1.00 49.53 278 LEU A O 1
ATOM 2175 N N . ALA A 1 279 ? -7.601 -4.628 -18.596 1.00 50.34 279 ALA A N 1
ATOM 2176 C CA . ALA A 1 279 ? -8.446 -4.722 -19.787 1.00 50.34 279 ALA A CA 1
ATOM 2177 C C . ALA A 1 279 ? -7.639 -5.097 -21.035 1.00 50.34 279 ALA A C 1
ATOM 2179 O O . ALA A 1 279 ? -8.117 -5.916 -21.818 1.00 50.34 279 ALA A O 1
ATOM 2180 N N . SER A 1 280 ? -6.410 -4.586 -21.180 1.00 47.91 280 SER A N 1
ATOM 2181 C CA . SER A 1 280 ? -5.481 -5.003 -22.239 1.00 47.91 280 SER A CA 1
ATOM 2182 C C . SER A 1 280 ? -5.054 -6.468 -22.099 1.00 47.91 280 SER A C 1
ATOM 2184 O O . SER A 1 280 ? -4.735 -7.109 -23.095 1.00 47.91 280 SER A O 1
ATOM 2186 N N . MET A 1 281 ? -5.107 -7.024 -20.884 1.00 47.41 281 MET A N 1
ATOM 2187 C CA . MET A 1 281 ? -4.823 -8.436 -20.606 1.00 47.41 281 MET A CA 1
ATOM 2188 C C . MET A 1 281 ? -6.052 -9.357 -20.691 1.00 47.41 281 MET A C 1
ATOM 2190 O O . MET A 1 281 ? -5.880 -10.558 -20.891 1.00 47.41 281 MET A O 1
ATOM 2194 N N . SER A 1 282 ? -7.273 -8.830 -20.530 1.00 41.19 282 SER A N 1
ATOM 2195 C CA . SER A 1 282 ? -8.500 -9.631 -20.346 1.00 41.19 282 SER A CA 1
ATOM 2196 C C . SER A 1 282 ? -9.397 -9.716 -21.580 1.00 41.19 282 SER A C 1
ATOM 2198 O O . SER A 1 282 ? -10.218 -10.628 -21.669 1.00 41.19 282 SER A O 1
ATOM 2200 N N . PHE A 1 283 ? -9.276 -8.783 -22.526 1.00 37.97 283 PHE A N 1
ATOM 2201 C CA . PHE A 1 283 ? -10.135 -8.745 -23.706 1.00 37.97 283 PHE A CA 1
ATOM 2202 C C . PHE A 1 283 ? -9.313 -8.611 -24.994 1.00 37.97 283 PHE A C 1
ATOM 2204 O O . PHE A 1 283 ? -8.516 -7.683 -25.111 1.00 37.97 283 PHE A O 1
ATOM 2211 N N . PRO A 1 284 ? -9.549 -9.453 -26.020 1.00 40.22 284 PRO A N 1
ATOM 2212 C CA . PRO A 1 284 ? -9.061 -9.205 -27.371 1.00 40.22 284 PRO A CA 1
ATOM 2213 C C . PRO A 1 284 ? -9.930 -8.111 -28.017 1.00 40.22 284 PRO A C 1
ATOM 2215 O O . PRO A 1 284 ? -10.679 -8.355 -28.965 1.00 40.22 284 PRO A O 1
ATOM 2218 N N . THR A 1 285 ? -9.927 -6.898 -27.467 1.00 38.25 285 THR A N 1
ATOM 2219 C CA . THR A 1 285 ? -10.715 -5.788 -28.005 1.00 38.25 285 THR A CA 1
ATOM 2220 C C . THR A 1 285 ? -9.979 -5.150 -29.175 1.00 38.25 285 THR A C 1
ATOM 2222 O O . THR A 1 285 ? -9.046 -4.372 -29.016 1.00 38.25 285 THR A O 1
ATOM 2225 N N . ARG A 1 286 ? -10.497 -5.416 -30.381 1.00 36.72 286 ARG A N 1
ATOM 2226 C CA . ARG A 1 286 ? -10.192 -4.753 -31.667 1.00 36.72 286 ARG A CA 1
ATOM 2227 C C . ARG A 1 286 ? -10.412 -3.220 -31.690 1.00 36.72 286 ARG A C 1
ATOM 2229 O O . ARG A 1 286 ? -10.480 -2.643 -32.769 1.00 36.72 286 ARG A O 1
ATOM 2236 N N . ILE A 1 287 ? -10.583 -2.564 -30.541 1.00 41.12 287 ILE A N 1
ATOM 2237 C CA . ILE A 1 287 ? -10.953 -1.141 -30.442 1.00 41.12 287 ILE A CA 1
ATOM 2238 C C . ILE A 1 287 ? -9.707 -0.239 -30.465 1.00 41.12 287 ILE A C 1
ATOM 2240 O O . ILE A 1 287 ? -9.772 0.862 -31.000 1.00 41.12 287 ILE A O 1
ATOM 2244 N N . PHE A 1 288 ? -8.553 -0.730 -30.002 1.00 38.66 288 PHE A N 1
ATOM 2245 C CA . PHE A 1 288 ? -7.251 -0.107 -30.249 1.00 38.66 288 PHE A CA 1
ATOM 2246 C C . PHE A 1 288 ? -6.534 -0.917 -31.337 1.00 38.66 288 PHE A C 1
ATOM 2248 O O . PHE A 1 288 ? -6.399 -2.133 -31.224 1.00 38.66 288 PHE A O 1
ATOM 2255 N N . GLY A 1 289 ? -6.184 -0.266 -32.447 1.00 34.09 289 GLY A N 1
ATOM 2256 C CA . GLY A 1 289 ? -5.792 -0.902 -33.707 1.00 34.09 289 GLY A CA 1
ATOM 2257 C C . GLY A 1 289 ? -4.810 -2.080 -33.600 1.00 34.09 289 GLY A C 1
ATOM 2258 O O . GLY A 1 289 ? -3.734 -1.962 -33.031 1.00 34.09 289 GLY A O 1
ATOM 2259 N N . ALA A 1 290 ? -5.195 -3.195 -34.229 1.00 32.53 290 ALA A N 1
ATOM 2260 C CA . ALA A 1 290 ? -4.346 -4.228 -34.833 1.00 32.53 290 ALA A CA 1
ATOM 2261 C C . ALA A 1 290 ? -3.041 -4.653 -34.114 1.00 32.53 290 ALA A C 1
ATOM 2263 O O . ALA A 1 290 ? -2.028 -4.864 -34.776 1.00 32.53 290 ALA A O 1
ATOM 2264 N N . THR A 1 291 ? -3.058 -4.898 -32.803 1.00 36.72 291 THR A N 1
ATOM 2265 C CA . THR A 1 291 ? -2.026 -5.724 -32.149 1.00 36.72 291 THR A CA 1
ATOM 2266 C C . THR A 1 291 ? -2.668 -6.972 -31.550 1.00 36.72 291 THR A C 1
ATOM 2268 O O . THR A 1 291 ? -3.179 -6.995 -30.435 1.00 36.72 291 THR A O 1
ATOM 2271 N N . SER A 1 292 ? -2.691 -8.055 -32.326 1.00 32.22 292 SER A N 1
ATOM 2272 C CA . SER A 1 292 ? -3.098 -9.373 -31.841 1.00 32.22 292 SER A CA 1
ATOM 2273 C C . SER A 1 292 ? -2.009 -9.951 -30.932 1.00 32.22 292 SER A C 1
ATOM 2275 O O . SER A 1 292 ? -1.188 -10.749 -31.379 1.00 32.22 292 SER A O 1
ATOM 2277 N N . PHE A 1 293 ? -1.985 -9.555 -29.659 1.00 41.03 293 PHE A N 1
ATOM 2278 C CA . PHE A 1 293 ? -1.271 -10.310 -28.631 1.00 41.03 293 PHE A CA 1
ATOM 2279 C C . PHE A 1 293 ? -2.195 -11.419 -28.123 1.00 41.03 293 PHE A C 1
ATOM 2281 O O . PHE A 1 293 ? -3.167 -11.174 -27.415 1.00 41.03 293 PHE A O 1
ATOM 2288 N N . ILE A 1 294 ? -1.913 -12.657 -28.527 1.00 37.50 294 ILE A N 1
ATOM 2289 C CA . ILE A 1 294 ? -2.559 -13.849 -27.974 1.00 37.50 294 ILE A CA 1
ATOM 2290 C C . ILE A 1 294 ? -1.882 -14.125 -26.626 1.00 37.50 294 ILE A C 1
ATOM 2292 O O . ILE A 1 294 ? -0.930 -14.899 -26.547 1.00 37.50 294 ILE A O 1
ATOM 2296 N N . SER A 1 295 ? -2.318 -13.458 -25.556 1.00 40.84 295 SER A N 1
ATOM 2297 C CA . SER A 1 295 ? -1.963 -13.873 -24.199 1.00 40.84 295 SER A CA 1
ATOM 2298 C C . SER A 1 295 ? -2.836 -15.073 -23.825 1.00 40.84 295 SER A C 1
ATOM 2300 O O . SER A 1 295 ? -4.053 -14.972 -23.680 1.00 40.84 295 SER A O 1
ATOM 2302 N N . SER A 1 296 ? -2.232 -16.255 -23.681 1.00 39.72 296 SER A N 1
ATOM 2303 C CA . SER A 1 296 ? -2.920 -17.347 -22.984 1.00 39.72 296 SER A CA 1
ATOM 2304 C C . SER A 1 296 ? -3.172 -16.890 -21.535 1.00 39.72 296 SER A C 1
ATOM 2306 O O . SER A 1 296 ? -2.248 -16.322 -20.942 1.00 39.72 296 SER A O 1
ATOM 2308 N N . PRO A 1 297 ? -4.347 -17.148 -20.936 1.00 48.00 297 PRO A N 1
ATOM 2309 C CA . PRO A 1 297 ? -4.705 -16.683 -19.597 1.00 48.00 297 PRO A CA 1
ATOM 2310 C C . PRO A 1 297 ? -4.049 -17.557 -18.516 1.00 48.00 297 PRO A C 1
ATOM 2312 O O . PRO A 1 297 ? -4.716 -18.130 -17.657 1.00 48.00 297 PRO A O 1
ATOM 2315 N N . SER A 1 298 ? -2.728 -17.727 -18.575 1.00 58.41 298 SER A N 1
ATOM 2316 C CA . SER A 1 298 ? -1.969 -18.395 -17.526 1.00 58.41 298 SER A CA 1
ATOM 2317 C C . SER A 1 298 ? -1.464 -17.349 -16.533 1.00 58.41 298 SER A C 1
ATOM 2319 O O . SER A 1 298 ? -0.912 -16.318 -16.912 1.00 58.41 298 SER A O 1
ATOM 2321 N N . TRP A 1 299 ? -1.627 -17.615 -15.235 1.00 54.19 299 TRP A N 1
ATOM 2322 C CA . TRP A 1 299 ? -1.094 -16.768 -14.158 1.00 54.19 299 TRP A CA 1
ATOM 2323 C C . TRP A 1 299 ? 0.417 -16.518 -14.298 1.00 54.19 299 TRP A C 1
ATOM 2325 O O . TRP A 1 299 ? 0.915 -15.467 -13.905 1.00 54.19 299 TRP A O 1
ATOM 2335 N N . ALA A 1 300 ? 1.137 -17.452 -14.925 1.00 50.75 300 ALA A N 1
ATOM 2336 C CA . ALA A 1 300 ? 2.541 -17.289 -15.275 1.00 50.75 300 ALA A CA 1
ATOM 2337 C C . ALA A 1 300 ? 2.770 -16.129 -16.261 1.00 50.75 300 ALA A C 1
ATOM 2339 O O . ALA A 1 300 ? 3.682 -15.339 -16.048 1.00 50.75 300 ALA A O 1
ATOM 2340 N N . ALA A 1 301 ? 1.932 -15.967 -17.292 1.00 56.06 301 ALA A N 1
ATOM 2341 C CA . ALA A 1 301 ? 2.050 -14.858 -18.244 1.00 56.06 301 ALA A CA 1
ATOM 2342 C C . ALA A 1 301 ? 1.775 -13.489 -17.591 1.00 56.06 301 ALA A C 1
ATOM 2344 O O . ALA A 1 301 ? 2.410 -12.501 -17.950 1.00 56.06 301 ALA A O 1
ATOM 2345 N N . LEU A 1 302 ? 0.879 -13.447 -16.598 1.00 55.62 302 LEU A N 1
ATOM 2346 C CA . LEU A 1 302 ? 0.593 -12.253 -15.793 1.00 55.62 302 LEU A CA 1
ATOM 2347 C C . LEU A 1 302 ? 1.798 -11.825 -14.950 1.00 55.62 302 LEU A C 1
ATOM 2349 O O . LEU A 1 302 ? 2.173 -10.657 -14.964 1.00 55.62 302 LEU A O 1
ATOM 2353 N N . VAL A 1 303 ? 2.430 -12.764 -14.243 1.00 58.06 303 VAL A N 1
ATOM 2354 C CA . VAL A 1 303 ? 3.616 -12.468 -13.422 1.00 58.06 303 VAL A CA 1
ATOM 2355 C C . VAL A 1 303 ? 4.811 -12.101 -14.302 1.00 58.06 303 VAL A C 1
ATOM 2357 O O . VAL A 1 303 ? 5.521 -11.146 -14.001 1.00 58.06 303 VAL A O 1
ATOM 2360 N N . LEU A 1 304 ? 5.000 -12.801 -15.425 1.00 63.50 304 LEU A N 1
ATOM 2361 C CA . LEU A 1 304 ? 6.086 -12.531 -16.371 1.00 63.50 304 LEU A CA 1
ATOM 2362 C C . LEU A 1 304 ? 5.966 -11.168 -17.055 1.00 63.50 304 LEU A C 1
ATOM 2364 O O . LEU A 1 304 ? 6.980 -10.640 -17.498 1.00 63.50 304 LEU A O 1
ATOM 2368 N N . PHE A 1 305 ? 4.769 -10.574 -17.115 1.00 65.94 305 PHE A N 1
ATOM 2369 C CA . PHE A 1 305 ? 4.622 -9.210 -17.610 1.00 65.94 305 PHE A CA 1
ATOM 2370 C C . PHE A 1 305 ? 5.390 -8.220 -16.727 1.00 65.94 305 PHE A C 1
ATOM 2372 O O . PHE A 1 305 ? 6.086 -7.361 -17.248 1.00 65.94 305 PHE A O 1
ATOM 2379 N N . PHE A 1 306 ? 5.347 -8.369 -15.403 1.00 70.38 306 PHE A N 1
ATOM 2380 C CA . PHE A 1 306 ? 5.988 -7.440 -14.462 1.00 70.38 306 PHE A CA 1
ATOM 2381 C C . PHE A 1 306 ? 7.487 -7.683 -14.260 1.00 70.38 306 PHE A C 1
ATOM 2383 O O . PHE A 1 306 ? 8.157 -6.880 -13.615 1.00 70.38 306 PHE A O 1
ATOM 2390 N N . VAL A 1 307 ? 8.032 -8.771 -14.808 1.00 79.31 307 VAL A N 1
ATOM 2391 C CA . VAL A 1 307 ? 9.453 -9.104 -14.687 1.00 79.31 307 VAL A CA 1
ATOM 2392 C C . VAL A 1 307 ? 10.199 -8.590 -15.923 1.00 79.31 307 VAL A C 1
ATOM 2394 O O . VAL A 1 307 ? 9.918 -9.040 -17.036 1.00 79.31 307 VAL A O 1
ATOM 2397 N N . PRO A 1 308 ? 11.148 -7.648 -15.770 1.00 80.62 308 PRO A N 1
ATOM 2398 C CA . PRO A 1 308 ? 12.047 -7.246 -16.839 1.00 80.62 308 PRO A CA 1
ATOM 2399 C C . PRO A 1 308 ? 12.764 -8.442 -17.455 1.00 80.62 308 PRO A C 1
ATOM 2401 O O . PRO A 1 308 ? 13.253 -9.330 -16.752 1.00 80.62 308 PRO A O 1
ATOM 2404 N N . LYS A 1 309 ? 12.882 -8.443 -18.783 1.00 82.69 309 LYS A N 1
ATOM 2405 C CA . LYS A 1 309 ? 13.762 -9.392 -19.460 1.00 82.69 309 LYS A CA 1
ATOM 2406 C C . LYS A 1 309 ? 15.209 -9.001 -19.178 1.00 82.69 309 LYS A C 1
ATOM 2408 O O . LYS A 1 309 ? 15.593 -7.847 -19.343 1.00 82.69 309 LYS A O 1
ATOM 2413 N N . SER A 1 310 ? 15.995 -9.971 -18.743 1.00 83.69 310 SER A N 1
ATOM 2414 C CA . SER A 1 310 ? 17.410 -9.815 -18.420 1.00 83.69 310 SER A CA 1
ATOM 2415 C C . SER A 1 310 ? 18.171 -11.059 -18.873 1.00 83.69 310 SER A C 1
ATOM 2417 O O . SER A 1 310 ? 17.571 -12.109 -19.110 1.00 83.69 310 SER A O 1
ATOM 2419 N N . ALA A 1 311 ? 19.491 -10.934 -19.028 1.00 83.88 311 ALA A N 1
ATOM 2420 C CA . ALA A 1 311 ? 20.357 -12.072 -19.332 1.00 83.88 311 ALA A CA 1
ATOM 2421 C C . ALA A 1 311 ? 20.593 -12.976 -18.107 1.00 83.88 311 ALA A C 1
ATOM 2423 O O . ALA A 1 311 ? 21.085 -14.091 -18.263 1.00 83.88 311 ALA A O 1
ATOM 2424 N N . THR A 1 312 ? 20.248 -12.505 -16.903 1.00 82.12 312 THR A N 1
ATOM 2425 C CA . THR A 1 312 ? 20.484 -13.233 -15.657 1.00 82.12 312 THR A CA 1
ATOM 2426 C C . THR A 1 312 ? 19.441 -14.319 -15.430 1.00 82.12 312 THR A C 1
ATOM 2428 O O . THR A 1 312 ? 18.239 -14.145 -15.655 1.00 82.12 312 THR A O 1
ATOM 2431 N N . SER A 1 313 ? 19.908 -15.471 -14.958 1.00 83.69 313 SER A N 1
ATOM 2432 C CA . SER A 1 313 ? 19.047 -16.606 -14.633 1.00 83.69 313 SER A CA 1
ATOM 2433 C C . SER A 1 313 ? 18.647 -16.597 -13.161 1.00 83.69 313 SER A C 1
ATOM 2435 O O . SER A 1 313 ? 19.444 -16.275 -12.284 1.00 83.69 313 SER A O 1
ATOM 2437 N N . ILE A 1 314 ? 17.437 -17.077 -12.852 1.00 83.31 314 ILE A N 1
ATOM 2438 C CA . ILE A 1 314 ? 16.996 -17.297 -11.463 1.00 83.31 314 ILE A CA 1
ATOM 2439 C C . ILE A 1 314 ? 17.865 -18.321 -10.714 1.00 83.31 314 ILE A C 1
ATOM 2441 O O . ILE A 1 314 ? 17.798 -18.404 -9.494 1.00 83.31 314 ILE A O 1
ATOM 2445 N N . THR A 1 315 ? 18.665 -19.111 -11.434 1.00 86.12 315 THR A N 1
ATOM 2446 C CA . THR A 1 315 ? 19.604 -20.084 -10.861 1.00 86.12 315 THR A CA 1
ATOM 2447 C C . THR A 1 315 ? 20.898 -19.453 -10.348 1.00 86.12 315 THR A C 1
ATOM 2449 O O . THR A 1 315 ? 21.686 -20.143 -9.706 1.00 86.12 315 THR A O 1
ATOM 2452 N N . GLU A 1 316 ? 21.156 -18.179 -10.652 1.00 88.62 316 GLU A N 1
ATOM 2453 C CA . GLU A 1 316 ? 22.316 -17.456 -10.129 1.00 88.62 316 GLU A CA 1
ATOM 2454 C C . GLU A 1 316 ? 22.163 -17.205 -8.623 1.00 88.62 316 GLU A C 1
ATOM 2456 O O . GLU A 1 316 ? 21.063 -16.992 -8.107 1.00 88.62 316 GLU A O 1
ATOM 2461 N N . LEU A 1 317 ? 23.280 -17.270 -7.894 1.00 89.38 317 LEU A N 1
ATOM 2462 C CA . LEU A 1 317 ? 23.274 -17.260 -6.430 1.00 89.38 317 LEU A CA 1
ATOM 2463 C C . LEU A 1 317 ? 22.657 -15.978 -5.853 1.00 89.38 317 LEU A C 1
ATOM 2465 O O . LEU A 1 317 ? 21.877 -16.052 -4.905 1.00 89.38 317 LEU A O 1
ATOM 2469 N N . ASP A 1 318 ? 22.983 -14.817 -6.416 1.00 89.94 318 ASP A N 1
ATOM 2470 C CA . ASP A 1 318 ? 22.433 -13.519 -6.011 1.00 89.94 318 ASP A CA 1
ATOM 2471 C C . ASP A 1 318 ? 20.911 -13.456 -6.221 1.00 89.94 318 ASP A C 1
ATOM 2473 O O . ASP A 1 318 ? 20.187 -12.967 -5.351 1.00 89.94 318 ASP A O 1
ATOM 2477 N N . GLN A 1 319 ? 20.407 -14.033 -7.316 1.00 91.62 319 GLN A N 1
ATOM 2478 C CA . GLN A 1 319 ? 18.975 -14.104 -7.611 1.00 91.62 319 GLN A CA 1
ATOM 2479 C C . GLN A 1 319 ? 18.241 -15.023 -6.625 1.00 91.62 319 GLN A C 1
ATOM 2481 O O . GLN A 1 319 ? 17.210 -14.625 -6.078 1.00 91.62 319 GLN A O 1
ATOM 2486 N N . ILE A 1 320 ? 18.786 -16.211 -6.333 1.00 91.81 320 ILE A N 1
ATOM 2487 C CA . ILE A 1 320 ? 18.212 -17.146 -5.346 1.00 91.81 320 ILE A CA 1
ATOM 2488 C C . ILE A 1 320 ? 18.173 -16.505 -3.958 1.00 91.81 320 ILE A C 1
ATOM 2490 O O . ILE A 1 320 ? 17.140 -16.538 -3.284 1.00 91.81 320 ILE A O 1
ATOM 2494 N N . VAL A 1 321 ? 19.285 -15.904 -3.525 1.00 93.88 321 VAL A N 1
ATOM 2495 C CA . VAL A 1 321 ? 19.379 -15.235 -2.219 1.00 93.88 321 VAL A CA 1
ATOM 2496 C C . VAL A 1 321 ? 18.336 -14.128 -2.116 1.00 93.88 321 VAL A C 1
ATOM 2498 O O . VAL A 1 321 ? 17.637 -14.039 -1.104 1.00 93.88 321 VAL A O 1
ATOM 2501 N N . SER A 1 322 ? 18.166 -13.334 -3.173 1.00 92.44 322 SER A N 1
ATOM 2502 C CA . SER A 1 322 ? 17.165 -12.274 -3.200 1.00 92.44 322 SER A CA 1
ATOM 2503 C C . SER A 1 322 ? 15.741 -12.810 -3.042 1.00 92.44 322 SER A C 1
ATOM 2505 O O . SER A 1 322 ? 14.999 -12.325 -2.183 1.00 92.44 322 SER A O 1
ATOM 2507 N N . VAL A 1 323 ? 15.370 -13.869 -3.774 1.00 92.56 323 VAL A N 1
ATOM 2508 C CA . VAL A 1 323 ? 14.052 -14.523 -3.640 1.00 92.56 323 VAL A CA 1
ATOM 2509 C C . VAL A 1 323 ? 13.827 -15.031 -2.218 1.00 92.56 323 VAL A C 1
ATOM 2511 O O . VAL A 1 323 ? 12.742 -14.836 -1.663 1.00 92.56 323 VAL A O 1
ATOM 2514 N N . CYS A 1 324 ? 14.837 -15.652 -1.607 1.00 94.31 324 CYS A N 1
ATOM 2515 C CA . CYS A 1 324 ? 14.761 -16.135 -0.229 1.00 94.31 324 CYS A CA 1
ATOM 2516 C C . CYS A 1 324 ? 14.509 -14.991 0.764 1.00 94.31 324 CYS A C 1
ATOM 2518 O O . CYS A 1 324 ? 13.671 -15.140 1.657 1.00 94.31 324 CYS A O 1
ATOM 2520 N N . ILE A 1 325 ? 15.173 -13.843 0.592 1.00 94.25 325 ILE A N 1
ATOM 2521 C CA . ILE A 1 325 ? 14.970 -12.651 1.432 1.00 94.25 325 ILE A CA 1
ATOM 2522 C C . ILE A 1 325 ? 13.524 -12.154 1.316 1.00 94.25 325 ILE A C 1
ATOM 2524 O O . ILE A 1 325 ? 12.839 -12.023 2.332 1.00 94.25 325 ILE A O 1
ATOM 2528 N N . GLY A 1 326 ? 13.033 -11.941 0.091 1.00 92.56 326 GLY A N 1
ATOM 2529 C CA . GLY A 1 326 ? 11.671 -11.453 -0.142 1.00 92.56 326 GLY A CA 1
ATOM 2530 C C . GLY A 1 326 ? 10.604 -12.422 0.367 1.00 92.56 326 GLY A C 1
ATOM 2531 O O . GLY A 1 326 ? 9.650 -12.016 1.030 1.00 92.56 326 GLY A O 1
ATOM 2532 N N . SER A 1 327 ? 10.795 -13.721 0.130 1.00 94.81 327 SER A N 1
ATOM 2533 C CA . SER A 1 327 ? 9.875 -14.768 0.594 1.00 94.81 327 SER A CA 1
ATOM 2534 C C . SER A 1 327 ? 9.826 -14.850 2.119 1.00 94.81 327 SER A C 1
ATOM 2536 O O . SER A 1 327 ? 8.748 -14.970 2.698 1.00 94.81 327 SER A O 1
ATOM 2538 N N . THR A 1 328 ? 10.978 -14.742 2.787 1.00 95.31 328 THR A N 1
ATOM 2539 C CA . THR A 1 328 ? 11.053 -14.764 4.255 1.00 95.31 328 THR A CA 1
ATOM 2540 C C . THR A 1 328 ? 10.346 -13.555 4.862 1.00 95.31 328 THR A C 1
ATOM 2542 O O . THR A 1 328 ? 9.573 -13.717 5.806 1.00 95.31 328 THR A O 1
ATOM 2545 N N . ALA A 1 329 ? 10.554 -12.360 4.300 1.00 94.25 329 ALA A N 1
ATOM 2546 C CA . ALA A 1 329 ? 9.874 -11.146 4.746 1.00 94.25 329 ALA A CA 1
ATOM 2547 C C . ALA A 1 329 ? 8.349 -11.259 4.595 1.00 94.25 329 ALA A C 1
ATOM 2549 O O . ALA A 1 329 ? 7.611 -11.000 5.544 1.00 94.25 329 ALA A O 1
ATOM 2550 N N . LEU A 1 330 ? 7.874 -11.755 3.447 1.00 94.69 330 LEU A N 1
ATOM 2551 C CA . LEU A 1 330 ? 6.449 -11.989 3.219 1.00 94.69 330 LEU A CA 1
ATOM 2552 C C . LEU A 1 330 ? 5.856 -12.989 4.224 1.00 94.69 330 LEU A C 1
ATOM 2554 O O . LEU A 1 330 ? 4.811 -12.719 4.818 1.00 94.69 330 LEU A O 1
ATOM 2558 N N . LEU A 1 331 ? 6.518 -14.131 4.441 1.00 95.62 331 LEU A N 1
ATOM 2559 C CA . LEU A 1 331 ? 6.069 -15.140 5.406 1.00 95.62 331 LEU A CA 1
ATOM 2560 C C . LEU A 1 331 ? 5.997 -14.571 6.825 1.00 95.62 331 LEU A C 1
ATOM 2562 O O . LEU A 1 331 ? 5.037 -14.844 7.550 1.00 95.62 331 LEU A O 1
ATOM 2566 N N . PHE A 1 332 ? 6.982 -13.759 7.213 1.00 95.06 332 PHE A N 1
ATOM 2567 C CA . PHE A 1 332 ? 6.998 -13.112 8.517 1.00 95.06 332 PHE A CA 1
ATOM 2568 C C . PHE A 1 332 ? 5.843 -12.115 8.670 1.00 95.06 332 PHE A C 1
ATOM 2570 O O . PHE A 1 332 ? 5.126 -12.169 9.668 1.00 95.06 332 PHE A O 1
ATOM 2577 N N . SER A 1 333 ? 5.575 -11.286 7.662 1.00 93.25 333 SER A N 1
ATOM 2578 C CA . SER A 1 333 ? 4.457 -10.333 7.685 1.00 93.25 333 SER A CA 1
ATOM 2579 C C . SER A 1 333 ? 3.090 -11.010 7.725 1.00 93.25 333 SER A C 1
ATOM 2581 O O . SER A 1 333 ? 2.204 -10.580 8.468 1.00 93.25 333 SER A O 1
ATOM 2583 N N . VAL A 1 334 ? 2.917 -12.116 6.996 1.00 93.75 334 VAL A N 1
ATOM 2584 C CA . VAL A 1 334 ? 1.707 -12.951 7.075 1.00 93.75 334 VAL A CA 1
ATOM 2585 C C . VAL A 1 334 ? 1.554 -13.540 8.477 1.00 93.75 334 VAL A C 1
ATOM 2587 O O . VAL A 1 334 ? 0.478 -13.459 9.077 1.00 93.75 334 VAL A O 1
ATOM 2590 N N . TRP A 1 335 ? 2.630 -14.091 9.039 1.00 95.50 335 TRP A N 1
ATOM 2591 C CA . TRP A 1 335 ? 2.629 -14.634 10.394 1.00 95.50 335 TRP A CA 1
ATOM 2592 C C . TRP A 1 335 ? 2.280 -13.574 11.448 1.00 95.50 335 TRP A C 1
ATOM 2594 O O . TRP A 1 335 ? 1.457 -13.821 12.336 1.00 95.50 335 TRP A O 1
ATOM 2604 N N . GLU A 1 336 ? 2.857 -12.376 11.349 1.00 93.19 336 GLU A N 1
ATOM 2605 C CA . GLU A 1 336 ? 2.551 -11.268 12.252 1.00 93.19 336 GLU A CA 1
ATOM 2606 C C . GLU A 1 336 ? 1.108 -10.784 12.121 1.00 93.19 336 GLU A C 1
ATOM 2608 O O . GLU A 1 336 ? 0.469 -10.517 13.143 1.00 93.19 336 GLU A O 1
ATOM 2613 N N . ALA A 1 337 ? 0.563 -10.727 10.904 1.00 91.25 337 ALA A N 1
ATOM 2614 C CA . ALA A 1 337 ? -0.840 -10.398 10.680 1.00 91.25 337 ALA A CA 1
ATOM 2615 C C . ALA A 1 337 ? -1.767 -11.410 11.377 1.00 91.25 337 ALA A C 1
ATOM 2617 O O . ALA A 1 337 ? -2.641 -11.011 12.152 1.00 91.25 337 ALA A O 1
ATOM 2618 N N . PHE A 1 338 ? -1.517 -12.715 11.217 1.00 93.12 338 PHE A N 1
ATOM 2619 C CA . PHE A 1 338 ? -2.275 -13.757 11.921 1.00 93.12 338 PHE A CA 1
ATOM 2620 C C . PHE A 1 338 ? -2.150 -13.650 13.444 1.00 93.12 338 PHE A C 1
ATOM 2622 O O . PHE A 1 338 ? -3.138 -13.770 14.176 1.00 93.12 338 PHE A O 1
ATOM 2629 N N . LYS A 1 339 ? -0.940 -13.398 13.951 1.00 93.94 339 LYS A N 1
ATOM 2630 C CA . LYS A 1 339 ? -0.700 -13.213 15.388 1.00 93.94 339 LYS A CA 1
ATOM 2631 C C . LYS A 1 339 ? -1.413 -11.970 15.924 1.00 93.94 339 LYS A C 1
ATOM 2633 O O . LYS A 1 339 ? -1.905 -11.998 17.054 1.00 93.94 339 LYS A O 1
ATOM 2638 N N . SER A 1 340 ? -1.468 -10.891 15.143 1.00 90.88 340 SER A N 1
ATOM 2639 C CA . SER A 1 340 ? -2.198 -9.670 15.491 1.00 90.88 340 SER A CA 1
ATOM 2640 C C . SER A 1 340 ? -3.694 -9.943 15.618 1.00 90.88 340 SER A C 1
ATOM 2642 O O . SER A 1 340 ? -4.277 -9.582 16.640 1.00 90.88 340 SER A O 1
ATOM 2644 N N . GLN A 1 341 ? -4.290 -10.636 14.644 1.00 89.69 341 GLN A N 1
ATOM 2645 C CA . GLN A 1 341 ? -5.716 -10.984 14.663 1.00 89.69 341 GLN A CA 1
ATOM 2646 C C . GLN A 1 341 ? -6.085 -11.826 15.889 1.00 89.69 341 GLN A C 1
ATOM 2648 O O . GLN A 1 341 ? -7.009 -11.478 16.619 1.00 89.69 341 GLN A O 1
ATOM 2653 N N . ARG A 1 342 ? -5.292 -12.858 16.214 1.00 92.69 342 ARG A N 1
ATOM 2654 C CA . ARG A 1 342 ? -5.535 -13.677 17.418 1.00 92.69 342 ARG A CA 1
ATOM 2655 C C . ARG A 1 342 ? -5.534 -12.857 18.708 1.00 92.69 342 ARG A C 1
ATOM 2657 O O . ARG A 1 342 ? -6.367 -13.077 19.582 1.00 92.69 342 ARG A O 1
ATOM 2664 N N . LYS A 1 343 ? -4.608 -11.901 18.839 1.00 92.62 343 LYS A N 1
ATOM 2665 C CA . LYS A 1 343 ? -4.549 -11.019 20.015 1.00 92.62 343 LYS A CA 1
ATOM 2666 C C . LYS A 1 343 ? -5.767 -10.100 20.107 1.00 92.62 343 LYS A C 1
ATOM 2668 O O . LYS A 1 343 ? -6.198 -9.785 21.214 1.00 92.62 343 LYS A O 1
ATOM 2673 N N . GLU A 1 344 ? -6.290 -9.640 18.976 1.00 89.12 344 GLU A N 1
ATOM 2674 C CA . GLU A 1 344 ? -7.490 -8.802 18.929 1.00 89.12 344 GLU A CA 1
ATOM 2675 C C . GLU A 1 344 ? -8.740 -9.600 19.309 1.00 89.12 344 GLU A C 1
ATOM 2677 O O . GLU A 1 344 ? -9.492 -9.162 20.179 1.00 89.12 344 GLU A O 1
ATOM 2682 N N . ASP A 1 345 ? -8.883 -10.824 18.799 1.00 90.50 345 ASP A N 1
ATOM 2683 C CA . ASP A 1 345 ? -9.963 -11.739 19.188 1.00 90.50 345 ASP A CA 1
ATOM 2684 C C . ASP A 1 345 ? -9.942 -12.051 20.690 1.00 90.50 345 ASP A C 1
ATOM 2686 O O . ASP A 1 345 ? -10.980 -12.089 21.357 1.00 90.50 345 ASP A O 1
ATOM 2690 N N . GLU A 1 346 ? -8.754 -12.262 21.262 1.00 94.00 346 GLU A N 1
ATOM 2691 C CA . GLU A 1 346 ? -8.598 -12.468 22.702 1.00 94.00 346 GLU A CA 1
ATOM 2692 C C . GLU A 1 346 ? -9.011 -11.238 23.517 1.00 94.00 346 GLU A C 1
ATOM 2694 O O . GLU A 1 346 ? -9.648 -11.390 24.564 1.00 94.00 346 GLU A O 1
ATOM 2699 N N . ARG A 1 347 ? -8.686 -10.026 23.050 1.00 92.38 347 ARG A N 1
ATOM 2700 C CA . ARG A 1 347 ? -9.108 -8.771 23.695 1.00 92.38 347 ARG A CA 1
ATOM 2701 C C . ARG A 1 347 ? -10.616 -8.587 23.610 1.00 92.38 347 ARG A C 1
ATOM 2703 O O . ARG A 1 347 ? -11.239 -8.413 24.651 1.00 92.38 347 ARG A O 1
ATOM 2710 N N . ALA A 1 348 ? -11.210 -8.770 22.433 1.00 91.38 348 ALA A N 1
ATOM 2711 C CA . ALA A 1 348 ? -12.657 -8.699 22.242 1.00 91.38 348 ALA A CA 1
ATOM 2712 C C . ALA A 1 348 ? -13.401 -9.701 23.143 1.00 91.38 348 ALA A C 1
ATOM 2714 O O . ALA A 1 348 ? -14.419 -9.382 23.758 1.00 91.38 348 ALA A O 1
ATOM 2715 N N . ARG A 1 349 ? -12.862 -10.917 23.312 1.00 94.75 349 ARG A N 1
ATOM 2716 C CA . ARG A 1 349 ? -13.414 -11.909 24.252 1.00 94.75 349 ARG A CA 1
ATOM 2717 C C . ARG A 1 349 ? -13.304 -11.465 25.710 1.00 94.75 349 ARG A C 1
ATOM 2719 O O . ARG A 1 349 ? -14.227 -11.726 26.482 1.00 94.75 349 ARG A O 1
ATOM 2726 N N . ARG A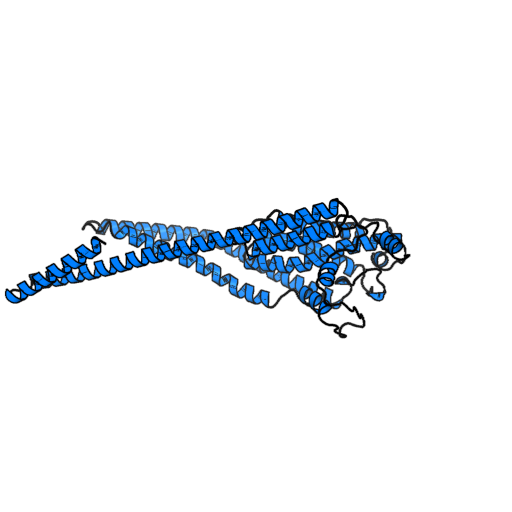 1 350 ? -12.200 -10.830 26.112 1.00 94.56 350 ARG A N 1
ATOM 2727 C CA . ARG A 1 350 ? -12.029 -10.294 27.476 1.00 94.56 350 ARG A CA 1
ATOM 2728 C C . ARG A 1 350 ? -12.978 -9.131 27.738 1.00 94.56 350 ARG A C 1
ATOM 2730 O O . ARG A 1 350 ? -13.645 -9.145 28.767 1.00 94.56 350 ARG A O 1
ATOM 2737 N N . GLU A 1 351 ? -13.105 -8.208 26.794 1.00 94.12 351 GLU A N 1
ATOM 2738 C CA . GLU A 1 351 ? -14.034 -7.078 26.872 1.00 94.12 351 GLU A CA 1
ATOM 2739 C C . GLU A 1 351 ? -15.485 -7.554 26.948 1.00 94.12 351 GLU A C 1
ATOM 2741 O O . GLU A 1 351 ? -16.231 -7.111 27.814 1.00 94.12 351 GLU A O 1
ATOM 2746 N N . ASN A 1 352 ? -15.883 -8.538 26.136 1.00 93.69 352 ASN A N 1
ATOM 2747 C CA . ASN A 1 352 ? -17.225 -9.121 26.217 1.00 93.69 352 ASN A CA 1
ATOM 2748 C C . ASN A 1 352 ? -17.485 -9.803 27.568 1.00 93.69 352 ASN A C 1
ATOM 2750 O O . ASN A 1 352 ? -18.584 -9.697 28.112 1.00 93.69 352 ASN A O 1
ATOM 2754 N N . ARG A 1 353 ? -16.481 -10.473 28.150 1.00 94.94 353 ARG A N 1
ATOM 2755 C CA . ARG A 1 353 ? -16.591 -11.053 29.501 1.00 94.94 353 ARG A CA 1
ATOM 2756 C C . ARG A 1 353 ? -16.705 -9.978 30.579 1.00 94.94 353 ARG A C 1
ATOM 2758 O O . ARG A 1 353 ? -17.497 -10.158 31.501 1.00 94.94 353 ARG A O 1
ATOM 2765 N N . GLN A 1 354 ? -15.949 -8.888 30.459 1.00 93.50 354 GLN A N 1
ATOM 2766 C CA . GLN A 1 354 ? -16.026 -7.744 31.370 1.00 93.50 354 GLN A CA 1
ATOM 2767 C C . GLN A 1 354 ? -17.389 -7.062 31.268 1.00 93.50 354 GLN A C 1
ATOM 2769 O O . GLN A 1 354 ? -18.093 -7.000 32.266 1.00 93.50 354 GLN A O 1
ATOM 2774 N N . ARG A 1 355 ? -17.853 -6.726 30.060 1.00 91.44 355 ARG A N 1
ATOM 2775 C CA . ARG A 1 355 ? -19.196 -6.169 29.824 1.00 91.44 355 ARG A CA 1
ATOM 2776 C C . ARG A 1 355 ? -20.308 -7.074 30.358 1.00 91.44 355 ARG A C 1
ATOM 2778 O O . ARG A 1 355 ? -21.263 -6.588 30.955 1.00 91.44 355 ARG A O 1
ATOM 2785 N N . ALA A 1 356 ? -20.185 -8.394 30.208 1.00 92.44 356 ALA A N 1
ATOM 2786 C CA . ALA A 1 356 ? -21.141 -9.345 30.779 1.00 92.44 356 ALA A CA 1
ATOM 2787 C C . ALA A 1 356 ? -21.066 -9.441 32.317 1.00 92.44 356 ALA A C 1
ATOM 2789 O O . ALA A 1 356 ? -22.059 -9.767 32.972 1.00 92.44 356 ALA A O 1
ATOM 2790 N N . ALA A 1 357 ? -19.902 -9.202 32.924 1.00 91.94 357 ALA A N 1
ATOM 2791 C CA . ALA A 1 357 ? -19.758 -9.111 34.376 1.00 91.94 357 ALA A CA 1
ATOM 2792 C C . ALA A 1 357 ? -20.333 -7.790 34.908 1.00 91.94 357 ALA A C 1
ATOM 2794 O O . ALA A 1 357 ? -21.109 -7.806 35.863 1.00 91.94 357 ALA A O 1
ATOM 2795 N N . ASP A 1 358 ? -20.036 -6.677 34.244 1.00 91.75 358 ASP A N 1
ATOM 2796 C CA . ASP A 1 358 ? -20.516 -5.349 34.616 1.00 91.75 358 ASP A CA 1
ATOM 2797 C C . ASP A 1 358 ? -22.027 -5.239 34.433 1.00 91.75 358 ASP A C 1
ATOM 2799 O O . ASP A 1 358 ? -22.719 -4.833 35.359 1.00 91.75 358 ASP A O 1
ATOM 2803 N N . GLY A 1 359 ? -22.584 -5.754 33.333 1.00 92.75 359 GLY A N 1
ATOM 2804 C CA . GLY A 1 359 ? -24.035 -5.827 33.144 1.00 92.75 359 GLY A CA 1
ATOM 2805 C C . GLY A 1 359 ? -24.750 -6.616 34.250 1.00 92.75 359 GLY A C 1
ATOM 2806 O O . GLY A 1 359 ? -25.836 -6.230 34.687 1.00 92.75 359 GLY A O 1
ATOM 2807 N N . ARG A 1 360 ? -24.126 -7.685 34.775 1.00 90.81 360 ARG A N 1
ATOM 2808 C CA . ARG A 1 360 ? -24.649 -8.420 35.942 1.00 90.81 360 ARG A CA 1
ATOM 2809 C C . ARG A 1 360 ? -24.594 -7.579 37.216 1.00 90.81 360 ARG A C 1
ATOM 2811 O O . ARG A 1 360 ? -25.565 -7.588 37.970 1.00 90.81 360 ARG A O 1
ATOM 2818 N N . ARG A 1 361 ? -23.510 -6.831 37.443 1.00 88.81 361 ARG A N 1
ATOM 2819 C CA . ARG A 1 361 ? -23.385 -5.902 38.581 1.00 88.81 361 ARG A CA 1
ATOM 2820 C C . ARG A 1 361 ? -24.424 -4.788 38.508 1.00 88.81 361 ARG A C 1
ATOM 2822 O O . ARG A 1 361 ? -25.146 -4.586 39.477 1.00 88.81 361 ARG A O 1
ATOM 2829 N N . THR A 1 362 ? -24.575 -4.137 37.356 1.00 90.00 362 THR A N 1
ATOM 2830 C CA . THR A 1 362 ? -25.565 -3.071 37.153 1.00 90.00 362 THR A CA 1
ATOM 2831 C C . THR A 1 362 ? -26.988 -3.584 37.352 1.00 90.00 362 THR A C 1
ATOM 2833 O O . THR A 1 362 ? -27.799 -2.911 37.985 1.00 90.00 362 THR A O 1
ATOM 2836 N N . ARG A 1 363 ? -27.308 -4.792 36.866 1.00 90.25 363 ARG A N 1
ATOM 2837 C CA . ARG A 1 363 ? -28.621 -5.409 37.098 1.00 90.25 363 ARG A CA 1
ATOM 2838 C C . ARG A 1 363 ? -28.874 -5.661 38.585 1.00 90.25 363 ARG A C 1
ATOM 2840 O O . ARG A 1 363 ? -29.912 -5.240 39.083 1.00 90.25 363 ARG A O 1
ATOM 2847 N N . ARG A 1 364 ? -27.917 -6.271 39.295 1.00 87.88 364 ARG A N 1
ATOM 2848 C CA . ARG A 1 364 ? -28.012 -6.485 40.751 1.00 87.88 364 ARG A CA 1
ATOM 2849 C C . ARG A 1 364 ? -28.177 -5.168 41.505 1.00 87.88 364 ARG A C 1
ATOM 2851 O O . ARG A 1 364 ? -28.994 -5.085 42.413 1.00 87.88 364 ARG A O 1
ATOM 2858 N N . GLN A 1 365 ? -27.448 -4.129 41.103 1.00 89.12 365 GLN A N 1
ATOM 2859 C CA . GLN A 1 365 ? -27.549 -2.809 41.718 1.00 89.12 365 GLN A CA 1
ATOM 2860 C C . GLN A 1 365 ? -28.947 -2.210 41.523 1.00 89.12 365 GLN A C 1
ATOM 2862 O O . GLN A 1 365 ? -29.535 -1.743 42.491 1.00 89.12 365 GLN A O 1
ATOM 2867 N N . ARG A 1 366 ? -29.531 -2.304 40.319 1.00 90.31 366 ARG A N 1
ATOM 2868 C CA . ARG A 1 366 ? -30.918 -1.870 40.065 1.00 90.31 366 ARG A CA 1
ATOM 2869 C C . ARG A 1 366 ? -31.937 -2.655 40.895 1.00 90.31 366 ARG A C 1
ATOM 2871 O O . ARG A 1 366 ? -32.848 -2.050 41.453 1.00 90.31 366 ARG A O 1
ATOM 2878 N N . GLU A 1 367 ? -31.776 -3.974 40.998 1.00 91.19 367 GLU A N 1
ATOM 2879 C CA . GLU A 1 367 ? -32.646 -4.836 41.813 1.00 91.19 367 GLU A CA 1
ATOM 2880 C C . GLU A 1 367 ? -32.556 -4.471 43.310 1.00 91.19 367 GLU A C 1
ATOM 2882 O O . GLU A 1 367 ? -33.586 -4.323 43.969 1.00 91.19 367 GLU A O 1
ATOM 2887 N N . LEU A 1 368 ? -31.350 -4.207 43.828 1.00 90.12 368 LEU A N 1
ATOM 2888 C CA . LEU A 1 368 ? -31.125 -3.723 45.197 1.00 90.12 368 LEU A CA 1
ATOM 2889 C C . LEU A 1 368 ? -31.729 -2.335 45.441 1.00 90.12 368 LEU A C 1
ATOM 2891 O O . LEU A 1 368 ? -32.385 -2.126 46.462 1.00 90.12 368 LEU A O 1
ATOM 2895 N N . THR A 1 369 ? -31.549 -1.389 44.515 1.00 91.44 369 THR A N 1
ATOM 2896 C CA . THR A 1 369 ? -32.136 -0.044 44.623 1.00 91.44 369 THR A CA 1
ATOM 2897 C C . THR A 1 369 ? -33.663 -0.105 44.639 1.00 91.44 369 THR A C 1
ATOM 2899 O O . THR A 1 369 ? -34.298 0.569 45.451 1.00 91.44 369 THR A O 1
ATOM 2902 N N . TYR A 1 370 ? -34.265 -0.946 43.796 1.00 91.25 370 TYR A N 1
ATOM 2903 C CA . TYR A 1 370 ? -35.714 -1.146 43.777 1.00 91.25 370 TYR A CA 1
ATOM 2904 C C . TYR A 1 370 ? -36.228 -1.800 45.070 1.00 91.25 370 TYR A C 1
ATOM 2906 O O . TYR A 1 370 ? -37.231 -1.357 45.634 1.00 91.25 370 TYR A O 1
ATOM 2914 N N . ALA A 1 371 ? -35.518 -2.806 45.590 1.00 89.00 371 ALA A N 1
ATOM 2915 C CA . ALA A 1 371 ? -35.861 -3.444 46.859 1.00 89.00 371 ALA A CA 1
ATOM 2916 C C . ALA A 1 371 ? -35.775 -2.466 48.046 1.00 89.00 371 ALA A C 1
ATOM 2918 O O . ALA A 1 371 ? -36.683 -2.432 48.876 1.00 89.00 371 ALA A O 1
ATOM 2919 N N . LEU A 1 372 ? -34.743 -1.613 48.090 1.00 91.06 372 LEU A N 1
ATOM 2920 C CA . LEU A 1 372 ? -34.600 -0.544 49.089 1.00 91.06 372 LEU A CA 1
ATOM 2921 C C . LEU A 1 372 ? -35.750 0.465 49.032 1.00 91.06 372 LEU A C 1
ATOM 2923 O O . LEU A 1 372 ? -36.264 0.884 50.071 1.00 91.06 372 LEU A O 1
ATOM 2927 N N . TYR A 1 373 ? -36.167 0.850 47.825 1.00 92.31 373 TYR A N 1
ATOM 2928 C CA . TYR A 1 373 ? -37.312 1.735 47.628 1.00 92.31 373 TYR A CA 1
ATOM 2929 C C . TYR A 1 373 ? -38.608 1.114 48.172 1.00 92.31 373 TYR A C 1
ATOM 2931 O O . TYR A 1 373 ? -39.335 1.763 48.926 1.00 92.31 373 TYR A O 1
ATOM 2939 N N . LEU A 1 374 ? -38.868 -0.161 47.858 1.00 93.38 374 LEU A N 1
ATOM 2940 C CA . LEU A 1 374 ? -40.018 -0.894 48.397 1.00 93.38 374 LEU A CA 1
ATOM 2941 C C . LEU A 1 374 ? -39.971 -1.002 49.923 1.00 93.38 374 LEU A C 1
ATOM 2943 O O . LEU A 1 374 ? -40.992 -0.795 50.573 1.00 93.38 374 LEU A O 1
ATOM 2947 N N . LEU A 1 375 ? -38.798 -1.278 50.497 1.00 92.56 375 LEU A N 1
ATOM 2948 C CA . LEU A 1 375 ? -38.618 -1.366 51.945 1.00 92.56 375 LEU A CA 1
ATOM 2949 C C . LEU A 1 375 ? -38.937 -0.032 52.635 1.00 92.56 375 LEU A C 1
ATOM 2951 O O . LEU A 1 375 ? -39.671 -0.019 53.621 1.00 92.56 375 LEU A O 1
ATOM 2955 N N . ARG A 1 376 ? -38.454 1.097 52.092 1.00 94.06 376 ARG A N 1
ATOM 2956 C CA . ARG A 1 376 ? -38.802 2.439 52.597 1.00 94.06 376 ARG A CA 1
ATOM 2957 C C . ARG A 1 376 ? -40.302 2.696 52.541 1.00 94.06 376 ARG A C 1
ATOM 2959 O O . ARG A 1 376 ? -40.854 3.222 53.500 1.00 94.06 376 ARG A O 1
ATOM 2966 N N . ARG A 1 377 ? -40.960 2.310 51.445 1.00 95.81 377 ARG A N 1
ATOM 2967 C CA . ARG A 1 377 ? -42.411 2.472 51.296 1.00 95.81 377 ARG A CA 1
ATOM 2968 C C . ARG A 1 377 ? -43.183 1.657 52.333 1.00 95.81 377 ARG A C 1
ATOM 2970 O O . ARG A 1 377 ? -44.091 2.198 52.948 1.00 95.81 377 ARG A O 1
ATOM 2977 N N . VAL A 1 378 ? -42.813 0.392 52.544 1.00 95.12 378 VAL A N 1
ATOM 2978 C CA . VAL A 1 378 ? -43.455 -0.472 53.552 1.00 95.12 378 VAL A CA 1
ATOM 2979 C C . VAL A 1 378 ? -43.235 0.074 54.963 1.00 95.12 378 VAL A C 1
ATOM 2981 O O . VAL A 1 378 ? -44.188 0.125 55.729 1.00 95.12 378 VAL A O 1
ATOM 2984 N N . ASN A 1 379 ? -42.027 0.541 55.298 1.00 91.81 379 ASN A N 1
ATOM 2985 C CA . ASN A 1 379 ? -41.770 1.174 56.598 1.00 91.81 379 ASN A CA 1
ATOM 2986 C C . ASN A 1 379 ? -42.618 2.436 56.796 1.00 91.81 379 ASN A C 1
ATOM 2988 O O . ASN A 1 379 ? -43.209 2.606 57.852 1.00 91.81 379 ASN A O 1
ATOM 2992 N N . HIS A 1 380 ? -42.744 3.278 55.768 1.00 94.00 380 HIS A N 1
ATOM 2993 C CA . HIS A 1 380 ? -43.585 4.469 55.847 1.00 94.00 380 HIS A CA 1
ATOM 2994 C C . HIS A 1 380 ? -45.069 4.134 56.074 1.00 94.00 380 HIS A C 1
ATOM 2996 O O . HIS A 1 380 ? -45.734 4.809 56.852 1.00 94.00 380 HIS A O 1
ATOM 3002 N N . GLN A 1 381 ? -45.586 3.075 55.437 1.00 95.00 381 GLN A N 1
ATOM 3003 C CA . GLN A 1 381 ? -46.948 2.585 55.690 1.00 95.00 381 GLN A CA 1
ATOM 3004 C C . GLN A 1 381 ? -47.099 2.018 57.107 1.00 95.00 381 GLN A C 1
ATOM 3006 O O . GLN A 1 381 ? -48.121 2.243 57.748 1.00 95.00 381 GLN A O 1
ATOM 3011 N N . LEU A 1 382 ? -46.078 1.312 57.603 1.00 95.19 382 LEU A N 1
ATOM 3012 C CA . LEU A 1 382 ? -46.059 0.754 58.955 1.00 95.19 382 LEU A CA 1
ATOM 3013 C C . LEU A 1 382 ? -46.160 1.850 60.025 1.00 95.19 382 LEU A C 1
ATOM 3015 O O . LEU A 1 382 ? -46.848 1.652 61.020 1.00 95.19 382 LEU A O 1
ATOM 3019 N N . ASP A 1 383 ? -45.509 2.993 59.799 1.00 93.50 383 ASP A N 1
ATOM 3020 C CA . ASP A 1 383 ? -45.556 4.149 60.702 1.00 93.50 383 ASP A CA 1
ATOM 3021 C C . ASP A 1 383 ? -46.927 4.850 60.700 1.00 93.50 383 ASP A C 1
ATOM 3023 O O . ASP A 1 383 ? -47.283 5.501 61.678 1.00 93.50 383 ASP A O 1
ATOM 3027 N N . GLN A 1 384 ? -47.700 4.725 59.615 1.00 95.56 384 GLN A N 1
ATOM 3028 C CA . GLN A 1 384 ? -49.021 5.351 59.460 1.00 95.56 384 GLN A CA 1
ATOM 3029 C C . GLN A 1 384 ? -50.194 4.457 59.887 1.00 95.56 384 GLN A C 1
ATOM 3031 O O . GLN A 1 384 ? -51.314 4.946 60.009 1.00 95.56 384 GLN A O 1
ATOM 3036 N N . THR A 1 385 ? -49.970 3.155 60.068 1.00 94.81 385 THR A N 1
ATOM 3037 C CA . THR A 1 385 ? -51.043 2.180 60.305 1.00 94.81 385 THR A CA 1
ATOM 3038 C C . THR A 1 385 ? -51.292 2.002 61.802 1.00 94.81 385 THR A C 1
ATOM 3040 O O . THR A 1 385 ? -50.422 1.509 62.520 1.00 94.81 385 THR A O 1
ATOM 3043 N N . GLU A 1 386 ? -52.491 2.359 62.267 1.00 94.88 386 GLU A N 1
ATOM 3044 C CA . GLU A 1 386 ? -52.925 2.135 63.657 1.00 94.88 386 GLU A CA 1
ATOM 3045 C C . GLU A 1 386 ? -53.570 0.752 63.871 1.00 94.88 386 GLU A C 1
ATOM 3047 O O . GLU A 1 386 ? -53.546 0.236 64.986 1.00 94.88 386 GLU A O 1
ATOM 3052 N N . ASP A 1 387 ? -54.104 0.125 62.813 1.00 96.56 387 ASP A N 1
ATOM 3053 C CA . ASP A 1 387 ? -54.699 -1.216 62.873 1.00 96.56 387 ASP A CA 1
ATOM 3054 C C . ASP A 1 387 ? -53.621 -2.291 63.100 1.00 96.56 387 ASP A C 1
ATOM 3056 O O . ASP A 1 387 ? -52.724 -2.513 62.281 1.00 96.56 387 ASP A O 1
ATOM 3060 N N . GLU A 1 388 ? -53.727 -2.989 64.227 1.00 93.88 388 GLU A N 1
ATOM 3061 C CA . GLU A 1 388 ? -52.778 -4.004 64.674 1.00 93.88 388 GLU A CA 1
ATOM 3062 C C . GLU A 1 388 ? -52.714 -5.214 63.725 1.00 93.88 388 GLU A C 1
ATOM 3064 O O . GLU A 1 388 ? -51.637 -5.777 63.500 1.00 93.88 388 GLU A O 1
ATOM 3069 N N . THR A 1 389 ? -53.836 -5.570 63.089 1.00 95.00 389 THR A N 1
ATOM 3070 C CA . THR A 1 389 ? -53.883 -6.650 62.095 1.00 95.00 389 THR A CA 1
ATOM 3071 C C . THR A 1 389 ? -53.159 -6.278 60.803 1.00 95.00 389 THR A C 1
ATOM 3073 O O . THR A 1 389 ? -52.342 -7.059 60.307 1.00 95.00 389 THR A O 1
ATOM 3076 N N . GLU A 1 390 ? -53.394 -5.078 60.267 1.00 94.19 390 GLU A N 1
ATOM 3077 C CA . GLU A 1 390 ? -52.711 -4.596 59.058 1.00 94.19 390 GLU A CA 1
ATOM 3078 C C . GLU A 1 390 ? -51.212 -4.368 59.312 1.00 94.19 390 GLU A C 1
ATOM 3080 O O . GLU A 1 390 ? -50.360 -4.719 58.484 1.00 94.19 390 GLU A O 1
ATOM 3085 N N . ARG A 1 391 ? -50.863 -3.891 60.511 1.00 94.06 391 ARG A N 1
ATOM 3086 C CA . ARG A 1 391 ? -49.475 -3.729 60.950 1.00 94.06 391 ARG A CA 1
ATOM 3087 C C . ARG A 1 391 ? -48.703 -5.049 60.936 1.00 94.06 391 ARG A C 1
ATOM 3089 O O . ARG A 1 391 ? -47.559 -5.073 60.473 1.00 94.06 391 ARG A O 1
ATOM 3096 N N . GLN A 1 392 ? -49.310 -6.151 61.381 1.00 95.19 392 GLN A N 1
ATOM 3097 C CA . GLN A 1 392 ? -48.666 -7.469 61.362 1.00 95.19 392 GLN A CA 1
ATOM 3098 C C . GLN A 1 392 ? -48.373 -7.944 59.928 1.00 95.19 392 GLN A C 1
ATOM 3100 O O . GLN A 1 392 ? -47.276 -8.431 59.646 1.00 95.19 392 GLN A O 1
ATOM 3105 N N . VAL A 1 393 ? -49.302 -7.719 58.993 1.00 95.88 393 VAL A N 1
ATOM 3106 C CA . VAL A 1 393 ? -49.112 -8.044 57.566 1.00 95.88 393 VAL A CA 1
ATOM 3107 C C . VAL A 1 393 ? -47.956 -7.239 56.957 1.00 95.88 393 VAL A C 1
ATOM 3109 O O . VAL A 1 393 ? -47.141 -7.774 56.197 1.00 95.88 393 VAL A O 1
ATOM 3112 N N . LEU A 1 394 ? -47.838 -5.954 57.301 1.00 93.94 394 LEU A N 1
ATOM 3113 C CA . LEU A 1 394 ? -46.736 -5.100 56.848 1.00 93.94 394 LEU A CA 1
ATOM 3114 C C . LEU A 1 394 ? -45.380 -5.526 57.441 1.00 93.94 394 LEU A C 1
ATOM 3116 O O . LEU A 1 394 ? -44.371 -5.490 56.728 1.00 93.94 394 LEU A O 1
ATOM 3120 N N . LEU A 1 395 ? -45.341 -5.982 58.699 1.00 94.69 395 LEU A N 1
ATOM 3121 C CA . LEU A 1 395 ? -44.131 -6.538 59.325 1.00 94.69 395 LEU A CA 1
ATOM 3122 C C . LEU A 1 395 ? -43.640 -7.801 58.610 1.00 94.69 395 LEU A C 1
ATOM 3124 O O . LEU A 1 395 ? -42.445 -7.903 58.312 1.00 94.69 395 LEU A O 1
ATOM 3128 N N . ASP A 1 396 ? -44.541 -8.722 58.270 1.00 95.00 396 ASP A N 1
ATOM 3129 C CA . ASP A 1 396 ? -44.190 -9.923 57.504 1.00 95.00 396 ASP A CA 1
ATOM 3130 C C . ASP A 1 396 ? -43.658 -9.559 56.115 1.00 95.00 396 ASP A C 1
ATOM 3132 O O . ASP A 1 396 ? -42.611 -10.058 55.684 1.00 95.00 396 ASP A O 1
ATOM 3136 N N . ARG A 1 397 ? -44.301 -8.601 55.437 1.00 95.69 397 ARG A N 1
ATOM 3137 C CA . ARG A 1 397 ? -43.841 -8.105 54.132 1.00 95.69 397 ARG A CA 1
ATOM 3138 C C . ARG A 1 397 ? -42.449 -7.474 54.211 1.00 95.69 397 ARG A C 1
ATOM 3140 O O . ARG A 1 397 ? -41.617 -7.721 53.333 1.00 95.69 397 ARG A O 1
ATOM 3147 N N . ARG A 1 398 ? -42.165 -6.699 55.263 1.00 95.38 398 ARG A N 1
ATOM 3148 C CA . ARG A 1 398 ? -40.837 -6.121 55.534 1.00 95.38 398 ARG A CA 1
ATOM 3149 C C . ARG A 1 398 ? -39.786 -7.212 55.740 1.00 95.38 398 ARG A C 1
ATOM 3151 O O . ARG A 1 398 ? -38.704 -7.129 55.160 1.00 95.38 398 ARG A O 1
ATOM 3158 N N . ASN A 1 399 ? -40.098 -8.237 56.532 1.00 92.62 399 ASN A N 1
ATOM 3159 C CA . ASN A 1 399 ? -39.174 -9.337 56.814 1.00 92.62 399 ASN A CA 1
ATOM 3160 C C . ASN A 1 399 ? -38.839 -10.134 55.542 1.00 92.62 399 ASN A C 1
ATOM 3162 O O . ASN A 1 399 ? -37.668 -10.421 55.293 1.00 92.62 399 ASN A O 1
ATOM 3166 N N . ILE A 1 400 ? -39.828 -10.405 54.683 1.00 94.00 400 ILE A N 1
ATOM 3167 C CA . ILE A 1 400 ? -39.607 -11.056 53.379 1.00 94.00 400 ILE A CA 1
ATOM 3168 C C . ILE A 1 400 ? -38.682 -10.212 52.488 1.00 94.00 400 ILE A C 1
ATOM 3170 O O . ILE A 1 400 ? -37.744 -10.745 51.889 1.00 94.00 400 ILE A O 1
ATOM 3174 N N . LEU A 1 401 ? -38.899 -8.892 52.416 1.00 89.69 401 LEU A N 1
ATOM 3175 C CA . LEU A 1 401 ? -38.034 -7.986 51.648 1.00 89.69 401 LEU A CA 1
ATOM 3176 C C . LEU A 1 401 ? -36.594 -7.973 52.184 1.00 89.69 401 LEU A C 1
ATOM 3178 O O . LEU A 1 401 ? -35.655 -8.053 51.392 1.00 89.69 401 LEU A O 1
ATOM 3182 N N . MET A 1 402 ? -36.410 -7.944 53.508 1.00 90.38 402 MET A N 1
ATOM 3183 C CA . MET A 1 402 ? -35.086 -7.997 54.142 1.00 90.38 402 MET A CA 1
ATOM 3184 C C . MET A 1 402 ? -34.347 -9.311 53.853 1.00 90.38 402 MET A C 1
ATOM 3186 O O . MET A 1 402 ? -33.156 -9.282 53.540 1.00 90.38 402 MET A O 1
ATOM 3190 N N . ILE A 1 403 ? -35.039 -10.456 53.884 1.00 90.44 403 ILE A N 1
ATOM 3191 C CA . ILE A 1 403 ? -34.450 -11.763 53.538 1.00 90.44 403 ILE A CA 1
ATOM 3192 C C . ILE A 1 403 ? -34.018 -11.790 52.066 1.00 90.44 403 ILE A C 1
ATOM 3194 O O . ILE A 1 403 ? -32.910 -12.232 51.755 1.00 90.44 403 ILE A O 1
ATOM 3198 N N . ASN A 1 404 ? -34.856 -11.283 51.158 1.00 88.44 404 ASN A N 1
ATOM 3199 C CA . ASN A 1 404 ? -34.524 -11.221 49.733 1.00 88.44 404 ASN A CA 1
ATOM 3200 C C . ASN A 1 404 ? -33.321 -10.306 49.467 1.00 88.44 404 ASN A C 1
ATOM 3202 O O . ASN A 1 404 ? -32.437 -10.668 48.691 1.00 88.44 404 ASN A O 1
ATOM 3206 N N . MET A 1 405 ? -33.238 -9.160 50.148 1.00 87.75 405 MET A N 1
ATOM 3207 C CA . MET A 1 405 ? -32.076 -8.272 50.068 1.00 87.75 405 MET A CA 1
ATOM 3208 C C . MET A 1 405 ? -30.806 -8.911 50.631 1.00 87.75 405 MET A C 1
ATOM 3210 O O . MET A 1 405 ? -29.763 -8.841 49.986 1.00 87.75 405 MET A O 1
ATOM 3214 N N . SER A 1 406 ? -30.885 -9.580 51.784 1.00 86.69 406 SER A N 1
ATOM 3215 C CA . SER A 1 406 ? -29.747 -10.298 52.371 1.00 86.69 406 SER A CA 1
ATOM 3216 C C . SER A 1 406 ? -29.206 -11.366 51.416 1.00 86.69 406 SER A C 1
ATOM 3218 O O . SER A 1 406 ? -27.998 -11.421 51.180 1.00 86.69 406 SER A O 1
ATOM 3220 N N . ARG A 1 407 ? -30.094 -12.138 50.770 1.00 86.69 407 ARG A N 1
ATOM 3221 C CA . ARG A 1 407 ? -29.703 -13.123 49.749 1.00 86.69 407 ARG A CA 1
ATOM 3222 C C . ARG A 1 407 ? -29.021 -12.478 48.543 1.00 86.69 407 ARG A C 1
ATOM 3224 O O . ARG A 1 407 ? -28.020 -13.010 48.072 1.00 86.69 407 ARG A O 1
ATOM 3231 N N . MET A 1 408 ? -29.520 -11.333 48.072 1.00 83.25 408 MET A N 1
ATOM 3232 C CA . MET A 1 408 ? -28.917 -10.594 46.952 1.00 83.25 408 MET A CA 1
ATOM 3233 C C . MET A 1 408 ? -27.527 -10.026 47.270 1.00 83.25 408 MET A C 1
ATOM 3235 O O . MET A 1 408 ? -26.725 -9.889 46.354 1.00 83.25 408 MET A O 1
ATOM 3239 N N . VAL A 1 409 ? -27.235 -9.709 48.536 1.00 82.69 409 VAL A N 1
ATOM 3240 C CA . VAL A 1 409 ? -25.911 -9.225 48.975 1.00 82.69 409 VAL A CA 1
ATOM 3241 C C . VAL A 1 409 ? -24.927 -10.379 49.210 1.00 82.69 409 VAL A C 1
ATOM 3243 O O . VAL A 1 409 ? -23.728 -10.206 49.022 1.00 82.69 409 VAL A O 1
ATOM 3246 N N . SER A 1 410 ? -25.418 -11.560 49.598 1.00 78.81 410 SER A N 1
ATOM 3247 C CA . SER A 1 410 ? -24.581 -12.746 49.846 1.00 78.81 410 SER A CA 1
ATOM 3248 C C . SER A 1 410 ? -24.111 -13.493 48.584 1.00 78.81 410 SER A C 1
ATOM 3250 O O . SER A 1 410 ? -23.265 -14.379 48.689 1.00 78.81 410 SER A O 1
ATOM 3252 N N . LEU A 1 411 ? -24.666 -13.158 47.411 1.00 62.97 411 LEU A N 1
ATOM 3253 C CA . LEU A 1 411 ? -24.402 -13.772 46.095 1.00 62.97 411 LEU A CA 1
ATOM 3254 C C . LEU A 1 411 ? -23.656 -12.814 45.165 1.00 62.97 411 LEU A C 1
ATOM 3256 O O . LEU A 1 411 ? -23.028 -13.287 44.184 1.00 62.97 411 LEU A O 1
#

Mean predicted aligned error: 13.44 Å

Foldseek 3Di:
DPPLVLLLLLQVLADCCLPPLNLLLLVLLLLLLVLCCPQQPVSVQDLDCDPSNVSNLVLLLVLLVLLCCLQPPVCPPVDDFCLCLFQPPDSVSSSSNLNNLSSLLSLQVLLLSLLVQLLSCVLSPNPNSNVSSVVSSVSSVVSLVVSLVRNPPDAPVRTPRPDDDQSNPVVSNVVVVVVVVVVVVVVVVVVVVVVVVVVVPPVVVVVVVVVVVVVVVVVVVVVVVVVVDDDPVPVPVVVVVVVVVVVVVVVVVVVVVVSVVVSVVVVVCNPVSVVVVVCVVPDPDCPPPDDPDPDDPDVVSVSVSSRRDHSDDCPDPVSVVSNVNSNVSSVVSNVSSVVSVVVVVVVVVVVVVVVVVVVVVVVLVVVLVVLVVVLVVLVVVLVVDPDPVVNVVSVVVNVVSVVVNVVSVVD

Radius of gyration: 35.0 Å; Cα contacts (8 Å, |Δi|>4): 315; chains: 1; bounding box: 82×52×100 Å

Secondary structure (DSSP, 8-state):
--HHHHHHHHTTTS-GGGSHHHHHHHHHHHHHHHHHHHH-HHHHT-----HHHHHHHHHHHHHHHHHHHHHHT-TTSSS--HHHHHH---HHHHHHHHHHHHHHHHHHHHHHHHHHHHHHHHHTT-HHHHHHHHHHHHHHHHHHHHHHHHTTT--GGG---SS--GGG-HHHHHHHHHHHHHHHHHHHHHHHHHHHHHHSHHHHHHHHHHHHHHHHHHHHHHHHHHTTS---HHHHHHHHHHHHHHHHHHHHHHHHHHHHHHHHHHHTT--HHHHHHHHHHH---TTSTT--------HHHHHHHHSPP-S--TTSHHHHHHHHHHHHHHHHHHHHHHHHHHHHHHHHHHHHHHHHHHHHHHHHHHHHHHHHHHHHHHHHHHHH---HHHHHHHHHHHHHHHHHHHHHHH-

pLDDT: mean 77.51, std 18.3, range [32.22, 97.62]

Organism: Fusarium redolens (NCBI:txid48865)